Protein AF-A0A418DY63-F1 (afdb_monomer)

InterPro domains:
  IPR051437 Tubulin tyrosine ligase-like monoglycylase [PTHR45870] (87-391)

Solvent-accessible surface area (backbone atoms only — not comparable to full-atom values): 28606 Å² total; per-residue (Å²): 140,83,92,84,91,83,72,69,70,67,53,55,60,52,53,52,54,51,54,52,51,52,51,54,53,50,53,52,53,52,51,51,53,53,54,51,51,52,50,53,52,52,51,50,51,50,53,50,52,51,52,51,50,52,52,50,54,58,48,56,54,57,65,73,74,66,86,83,86,83,91,80,90,86,88,84,84,83,88,83,87,86,82,89,84,82,84,79,84,77,51,72,67,58,54,52,51,51,51,52,51,50,51,53,50,50,53,53,51,50,53,52,51,49,51,52,48,54,50,53,50,51,56,48,53,53,51,49,52,51,50,51,51,52,50,52,51,52,50,51,51,49,54,66,70,54,67,92,69,92,73,70,72,71,60,56,57,54,52,51,54,51,51,54,54,52,58,62,64,67,66,70,80,84,76,84,84,88,81,77,91,78,90,80,74,94,79,80,76,54,72,70,57,55,50,54,51,53,51,52,51,51,51,52,54,50,53,49,51,53,50,52,52,53,52,50,53,52,51,55,52,52,54,52,50,49,54,52,49,52,52,54,49,51,54,50,52,55,50,49,53,53,51,52,50,55,49,50,50,52,51,50,53,53,54,56,57,65,72,70,75,82,81,88,88,88,89,80,95,73,86,81,82,77,61,60,68,63,52,50,53,50,55,60,56,46,63,65,61,55,72,76,71,64,75,78,59,93,42,64,69,56,42,29,59,74,70,75,41,58,88,87,51,48,31,31,27,58,45,75,91,53,67,70,61,49,52,54,41,44,75,70,60,34,45,77,42,87,57,67,82,56,87,73,46,40,34,41,46,56,74,48,66,72,80,46,73,84,56,85,76,54,95,82,42,44,63,81,61,67,96,66,49,56,45,67,76,30,75,69,32,28,48,56,62,46,37,79,63,51,55,71,60,67,72,57,53,51,53,48,53,50,33,53,52,52,51,51,57,49,51,52,44,35,71,75,60,81,40,85,73,96,62,64,64,71,57,51,52,51,36,50,51,51,51,52,55,43,42,74,74,55,37,67,76,51,75,72,31,94,80,65,69,72,69,76,70,81,84,82,88,77,94,63,95,87,119

Structure (mmCIF, N/CA/C/O backbone):
data_AF-A0A418DY63-F1
#
_entry.id   AF-A0A418DY63-F1
#
loop_
_atom_site.group_PDB
_atom_site.id
_atom_site.type_symbol
_atom_site.label_atom_id
_atom_site.label_alt_id
_atom_site.label_comp_id
_atom_site.label_asym_id
_atom_site.label_entity_id
_atom_site.label_seq_id
_atom_site.pdbx_PDB_ins_code
_atom_site.Cartn_x
_atom_site.Cartn_y
_atom_site.Cartn_z
_atom_site.occupancy
_atom_site.B_iso_or_equiv
_atom_site.auth_seq_id
_atom_site.auth_comp_id
_atom_site.auth_asym_id
_atom_site.auth_atom_id
_atom_site.pdbx_PDB_model_num
ATOM 1 N N . MET A 1 1 ? -42.430 48.979 -1.574 1.00 35.12 1 MET A N 1
ATOM 2 C CA . MET A 1 1 ? -41.800 48.219 -0.473 1.00 35.12 1 MET A CA 1
ATOM 3 C C . MET A 1 1 ? -40.962 47.110 -1.091 1.00 35.12 1 MET A C 1
ATOM 5 O O . MET A 1 1 ? -41.539 46.205 -1.671 1.00 35.12 1 MET A O 1
ATOM 9 N N . TYR A 1 2 ? -39.635 47.214 -1.030 1.00 33.72 2 TYR A N 1
ATOM 10 C CA . TYR A 1 2 ? -38.698 46.155 -1.426 1.00 33.72 2 TYR A CA 1
ATOM 11 C C . TYR A 1 2 ? -37.831 45.822 -0.204 1.00 33.72 2 TYR A C 1
ATOM 13 O O . TYR A 1 2 ? -37.248 46.753 0.355 1.00 33.72 2 TYR A O 1
ATOM 21 N N . PRO A 1 3 ? -37.739 44.556 0.239 1.00 42.88 3 PRO A N 1
ATOM 22 C CA . PRO A 1 3 ? -36.808 44.156 1.280 1.00 42.88 3 PRO A CA 1
ATOM 23 C C . PRO A 1 3 ? -35.576 43.500 0.645 1.00 42.88 3 PRO A C 1
ATOM 25 O O . PRO A 1 3 ? -35.674 42.444 0.024 1.00 42.88 3 PRO A O 1
ATOM 28 N N . GLY A 1 4 ? -34.403 44.100 0.822 1.00 45.62 4 GLY A N 1
ATOM 29 C CA . GLY A 1 4 ? -33.144 43.455 0.461 1.00 45.62 4 GLY A CA 1
ATOM 30 C C . GLY A 1 4 ? -31.939 44.332 0.761 1.00 45.62 4 GLY A C 1
ATOM 31 O O . GLY A 1 4 ? -31.643 45.197 -0.048 1.00 45.62 4 GLY A O 1
ATOM 32 N N . SER A 1 5 ? -31.268 44.097 1.900 1.00 47.56 5 SER A N 1
ATOM 33 C CA . SER A 1 5 ? -29.839 44.424 2.125 1.00 47.56 5 SER A CA 1
ATOM 34 C C . SER A 1 5 ? -29.358 44.102 3.561 1.00 47.56 5 SER A C 1
ATOM 36 O O . SER A 1 5 ? -28.900 44.997 4.268 1.00 47.56 5 SER A O 1
ATOM 38 N N . TYR A 1 6 ? -29.457 42.857 4.051 1.00 45.56 6 TYR A N 1
ATOM 39 C CA . TYR A 1 6 ? -28.944 42.541 5.408 1.00 45.56 6 TYR A CA 1
ATOM 40 C C . TYR A 1 6 ? -28.026 41.315 5.530 1.00 45.56 6 TYR A C 1
ATOM 42 O O . TYR A 1 6 ? -27.627 40.966 6.637 1.00 45.56 6 TYR A O 1
ATOM 50 N N . THR A 1 7 ? -27.634 40.669 4.428 1.00 52.06 7 THR A N 1
ATOM 51 C CA . THR A 1 7 ? -26.848 39.417 4.482 1.00 52.06 7 THR A CA 1
ATOM 52 C C . THR A 1 7 ? -25.382 39.544 4.066 1.00 52.06 7 THR A C 1
ATOM 54 O O . THR A 1 7 ? -24.634 38.588 4.247 1.00 52.06 7 THR A O 1
ATOM 57 N N . GLU A 1 8 ? -24.940 40.691 3.549 1.00 48.72 8 GLU A N 1
ATOM 58 C CA . GLU A 1 8 ? -23.601 40.819 2.947 1.00 48.72 8 GLU A CA 1
ATOM 59 C C . GLU A 1 8 ? -22.500 41.131 3.983 1.00 48.72 8 GLU A C 1
ATOM 61 O O . GLU A 1 8 ? -21.403 40.585 3.925 1.00 48.72 8 GLU A O 1
ATOM 66 N N . THR A 1 9 ? -22.815 41.880 5.043 1.00 51.12 9 THR A N 1
ATOM 67 C CA . THR A 1 9 ? -21.822 42.330 6.040 1.00 51.12 9 THR A CA 1
ATOM 68 C C . THR A 1 9 ? -21.332 41.238 7.000 1.00 51.12 9 THR A C 1
ATOM 70 O O . THR A 1 9 ? -20.233 41.329 7.543 1.00 51.12 9 THR A O 1
ATOM 73 N N . VAL A 1 10 ? -22.112 40.176 7.230 1.00 52.28 10 VAL A N 1
ATOM 74 C CA . VAL A 1 10 ? -21.766 39.118 8.206 1.00 52.28 10 VAL A CA 1
ATOM 75 C C . VAL A 1 10 ? -20.786 38.087 7.626 1.00 52.28 10 VAL A C 1
ATOM 77 O O . VAL A 1 10 ? -20.065 37.429 8.383 1.00 52.28 10 VAL A O 1
ATOM 80 N N . VAL A 1 11 ? -20.748 37.935 6.300 1.00 52.09 11 VAL A N 1
ATOM 81 C CA . VAL A 1 11 ? -19.862 36.980 5.615 1.00 52.09 11 VAL A CA 1
ATOM 82 C C . VAL A 1 11 ? -18.444 37.543 5.509 1.00 52.09 11 VAL A C 1
ATOM 84 O O . VAL A 1 11 ? -17.499 36.841 5.872 1.00 52.09 11 VAL A O 1
ATOM 87 N N . ASP A 1 12 ? -18.298 38.823 5.159 1.00 51.59 12 ASP A N 1
ATOM 88 C CA . ASP A 1 12 ? -16.989 39.485 5.059 1.00 51.59 12 ASP A CA 1
ATOM 89 C C . ASP A 1 12 ? -16.258 39.562 6.406 1.00 51.59 12 ASP A C 1
ATOM 91 O O . ASP A 1 12 ? -15.081 39.215 6.503 1.00 51.59 12 ASP A O 1
ATOM 95 N N . VAL A 1 13 ? -16.970 39.870 7.497 1.00 55.59 13 VAL A N 1
ATOM 96 C CA . VAL A 1 13 ? -16.381 39.915 8.852 1.00 55.59 13 VAL A CA 1
ATOM 97 C C . VAL A 1 13 ? -15.911 38.531 9.332 1.00 55.59 13 VAL A C 1
ATOM 99 O O . VAL A 1 13 ? -14.999 38.425 10.156 1.00 55.59 13 VAL A O 1
ATOM 102 N N . LYS A 1 14 ? -16.524 37.441 8.852 1.00 56.53 14 LYS A N 1
ATOM 103 C CA . LYS A 1 14 ? -16.098 36.068 9.183 1.00 56.53 14 LYS A CA 1
ATOM 104 C C . LYS A 1 14 ? -14.907 35.614 8.341 1.00 56.53 14 LYS A C 1
ATOM 106 O O . LYS A 1 14 ? -14.071 34.870 8.858 1.00 56.53 14 LYS A O 1
ATOM 111 N N . LEU A 1 15 ? -14.820 36.054 7.086 1.00 54.62 15 LEU A N 1
ATOM 112 C CA . LEU A 1 15 ? -13.684 35.762 6.212 1.00 54.62 15 LEU A CA 1
ATOM 113 C C . LEU A 1 15 ? -12.405 36.445 6.720 1.00 54.62 15 LEU A C 1
ATOM 115 O O . LEU A 1 15 ? -11.361 35.798 6.802 1.00 54.62 15 LEU A O 1
ATOM 119 N N . ASP A 1 16 ? -12.518 37.699 7.156 1.00 66.75 16 ASP A N 1
ATOM 120 C CA . ASP A 1 16 ? -11.410 38.514 7.671 1.00 66.75 16 ASP A CA 1
ATOM 121 C C . ASP A 1 16 ? -10.814 37.940 8.975 1.00 66.75 16 ASP A C 1
ATOM 123 O O . ASP A 1 16 ? -9.605 37.745 9.114 1.00 66.75 16 ASP A O 1
ATOM 127 N N . LYS A 1 17 ? -11.673 37.491 9.901 1.00 72.00 17 LYS A N 1
ATOM 128 C CA . LYS A 1 17 ? -11.241 36.810 11.139 1.00 72.00 17 LYS A CA 1
ATOM 129 C C . LYS A 1 17 ? -10.490 35.503 10.881 1.00 72.00 17 LYS A C 1
ATOM 131 O O . LYS A 1 17 ? -9.582 35.158 11.637 1.00 72.00 17 LYS A O 1
ATOM 136 N N . ASN A 1 18 ? -10.864 34.764 9.837 1.00 73.75 18 ASN A N 1
ATOM 137 C CA . ASN A 1 18 ? -10.196 33.513 9.484 1.00 73.75 18 ASN A CA 1
ATOM 138 C C . ASN A 1 18 ? -8.805 33.774 8.880 1.00 73.75 18 ASN A C 1
ATOM 140 O O . ASN A 1 18 ? -7.845 33.083 9.215 1.00 73.75 18 ASN A O 1
ATOM 144 N N . GLN A 1 19 ? -8.668 34.815 8.054 1.00 75.25 19 GLN A N 1
ATOM 145 C CA . GLN A 1 19 ? -7.372 35.231 7.509 1.00 75.25 19 GLN A CA 1
ATOM 146 C C . GLN A 1 19 ? -6.419 35.706 8.613 1.00 75.25 19 GLN A C 1
ATOM 148 O O . GLN A 1 19 ? -5.256 35.297 8.640 1.00 75.25 19 GLN A O 1
ATOM 153 N N . GLN A 1 20 ? -6.928 36.477 9.577 1.00 79.38 20 GLN A N 1
ATOM 154 C CA . GLN A 1 20 ? -6.145 36.921 10.728 1.00 79.38 20 GLN A CA 1
ATOM 155 C C . GLN A 1 20 ? -5.670 35.740 11.593 1.00 79.38 20 GLN A C 1
ATOM 157 O O . GLN A 1 20 ? -4.507 35.683 11.987 1.00 79.38 20 GLN A O 1
ATOM 162 N N . PHE A 1 21 ? -6.531 34.742 11.817 1.00 83.69 21 PHE A N 1
ATOM 163 C CA . PHE A 1 21 ? -6.174 33.535 12.567 1.00 83.69 21 PHE A CA 1
ATOM 164 C C . PHE A 1 21 ? -5.087 32.696 11.874 1.00 83.69 21 PHE A C 1
ATOM 166 O O . PHE A 1 21 ? -4.193 32.160 12.532 1.00 83.69 21 PHE A O 1
ATOM 173 N N . ILE A 1 22 ? -5.135 32.590 10.542 1.00 83.69 22 ILE A N 1
ATOM 174 C CA . ILE A 1 22 ? -4.105 31.893 9.759 1.00 83.69 22 ILE A CA 1
ATOM 175 C C . ILE A 1 22 ? -2.759 32.616 9.888 1.00 83.69 22 ILE A C 1
ATOM 177 O O . ILE A 1 22 ? -1.745 31.969 10.157 1.00 83.69 22 ILE A O 1
ATOM 181 N N . LYS A 1 23 ? -2.758 33.948 9.785 1.00 86.50 23 LYS A N 1
ATOM 182 C CA . LYS A 1 23 ? -1.551 34.771 9.926 1.00 86.50 23 LYS A CA 1
ATOM 183 C C . LYS A 1 23 ? -0.924 34.647 11.320 1.00 86.50 23 LYS A C 1
ATOM 185 O O . LYS A 1 23 ? 0.279 34.414 11.434 1.00 86.50 23 LYS A O 1
ATOM 190 N N . ASP A 1 24 ? -1.740 34.673 12.372 1.00 86.50 24 ASP A N 1
ATOM 191 C CA . ASP A 1 24 ? -1.277 34.484 13.753 1.00 86.50 24 ASP A CA 1
ATOM 192 C C . ASP A 1 24 ? -0.664 33.089 13.978 1.00 86.50 24 ASP A C 1
ATOM 194 O O . ASP A 1 24 ? 0.328 32.933 14.699 1.00 86.50 24 ASP A O 1
ATOM 198 N N . LEU A 1 25 ? -1.217 32.047 13.343 1.00 84.38 25 LEU A N 1
ATOM 199 C CA . LEU A 1 25 ? -0.658 30.694 13.403 1.00 84.38 25 LEU A CA 1
ATOM 200 C C . LEU A 1 25 ? 0.689 30.579 12.683 1.00 84.38 25 LEU A C 1
ATOM 202 O O . LEU A 1 25 ? 1.576 29.856 13.153 1.00 84.38 25 LEU A O 1
ATOM 206 N N . GLU A 1 26 ? 0.853 31.261 11.554 1.00 85.81 26 GLU A N 1
ATOM 207 C CA . GLU A 1 26 ? 2.110 31.297 10.806 1.00 85.81 26 GLU A CA 1
ATOM 208 C C . GLU A 1 26 ? 3.198 32.054 11.570 1.00 85.81 26 GLU A C 1
ATOM 210 O O . GLU A 1 26 ? 4.314 31.543 11.717 1.00 85.81 26 GLU A O 1
ATOM 215 N N . ASP A 1 27 ? 2.856 33.199 12.160 1.00 86.06 27 ASP A N 1
ATOM 216 C CA . ASP A 1 27 ? 3.762 33.984 12.998 1.00 86.06 27 ASP A CA 1
ATOM 217 C C . ASP A 1 27 ? 4.183 33.210 14.255 1.00 86.06 27 ASP A C 1
ATOM 219 O O . ASP A 1 27 ? 5.367 33.175 14.612 1.00 86.06 27 ASP A O 1
ATOM 223 N N . LYS A 1 28 ? 3.251 32.483 14.883 1.00 89.56 28 LYS A N 1
ATOM 224 C CA . LYS A 1 28 ? 3.551 31.607 16.025 1.00 89.56 28 LYS A CA 1
ATOM 225 C C . LYS A 1 28 ? 4.485 30.455 15.645 1.00 89.56 28 LYS A C 1
ATOM 227 O O . LYS A 1 28 ? 5.378 30.111 16.420 1.00 89.56 28 LYS A O 1
ATOM 232 N N . LYS A 1 29 ? 4.321 29.870 14.452 1.00 86.19 29 LYS A N 1
ATOM 233 C CA . LYS A 1 29 ? 5.228 28.830 13.932 1.00 86.19 29 LYS A CA 1
ATOM 234 C C . LYS A 1 29 ? 6.610 29.386 13.595 1.00 86.19 29 LYS A C 1
ATOM 236 O O . LYS A 1 29 ? 7.598 28.701 13.855 1.00 86.19 29 LYS A O 1
ATOM 241 N N . ARG A 1 30 ? 6.693 30.597 13.036 1.00 90.06 30 ARG A N 1
ATOM 242 C CA . ARG A 1 30 ? 7.970 31.265 12.747 1.00 90.06 30 ARG A CA 1
ATOM 243 C C . ARG A 1 30 ? 8.747 31.526 14.037 1.00 90.06 30 ARG A C 1
ATOM 245 O O . ARG A 1 30 ? 9.883 31.077 14.150 1.00 90.06 30 ARG A O 1
ATOM 252 N N . LYS A 1 31 ? 8.094 32.115 15.042 1.00 90.94 31 LYS A N 1
ATOM 253 C CA . LYS A 1 31 ? 8.706 32.398 16.347 1.00 90.94 31 LYS A CA 1
ATOM 254 C C . LYS A 1 31 ? 9.196 31.134 17.063 1.00 90.94 31 LYS A C 1
ATOM 256 O O . LYS A 1 31 ? 10.300 31.117 17.592 1.00 90.94 31 LYS A O 1
ATOM 261 N N . ALA A 1 32 ? 8.427 30.043 17.010 1.00 86.75 32 ALA A N 1
ATOM 262 C CA . ALA A 1 32 ? 8.853 28.763 17.581 1.00 86.75 32 ALA A CA 1
ATOM 263 C C . ALA A 1 32 ? 10.129 28.209 16.913 1.00 86.75 32 ALA A C 1
ATOM 265 O O . ALA A 1 32 ? 11.016 27.711 17.601 1.00 86.75 32 ALA A O 1
ATOM 266 N N . ARG A 1 33 ? 10.254 28.334 15.583 1.00 85.00 33 ARG A N 1
ATOM 267 C CA . ARG A 1 33 ? 11.464 27.914 14.852 1.00 85.00 33 ARG A CA 1
ATOM 268 C C . ARG A 1 33 ? 12.680 28.767 15.211 1.00 85.00 33 ARG A C 1
ATOM 270 O O . ARG A 1 33 ? 13.765 28.219 15.377 1.00 85.00 33 ARG A O 1
ATOM 277 N N . GLU A 1 34 ? 12.497 30.078 15.345 1.00 87.62 34 GLU A N 1
ATOM 278 C CA . GLU A 1 34 ? 13.557 31.006 15.761 1.00 87.62 34 GLU A CA 1
ATOM 279 C C . GLU A 1 34 ? 14.047 30.700 17.186 1.00 87.62 34 GLU A C 1
ATOM 281 O O . GLU A 1 34 ? 15.255 30.631 17.424 1.00 87.62 34 GLU A O 1
ATOM 286 N N . ASP A 1 35 ? 13.131 30.418 18.119 1.00 86.38 35 ASP A N 1
ATOM 287 C CA . ASP A 1 35 ? 13.467 30.038 19.496 1.00 86.38 35 ASP A CA 1
ATOM 288 C C . ASP A 1 35 ? 14.231 28.704 19.563 1.00 86.38 35 ASP A C 1
ATOM 290 O O . ASP A 1 35 ? 15.186 28.562 20.337 1.00 86.38 35 ASP A O 1
ATOM 294 N N . ASP A 1 36 ? 13.848 27.723 18.744 1.00 82.75 36 ASP A N 1
ATOM 295 C CA . ASP A 1 36 ? 14.532 26.430 18.672 1.00 82.75 36 ASP A CA 1
ATOM 296 C C . ASP A 1 36 ? 15.929 26.559 18.049 1.00 82.75 36 ASP A C 1
ATOM 298 O O . ASP A 1 36 ? 16.894 25.975 18.556 1.00 82.75 36 ASP A O 1
ATOM 302 N N . GLN A 1 37 ? 16.080 27.399 17.022 1.00 87.00 37 GLN A N 1
ATOM 303 C CA . GLN A 1 37 ? 17.379 27.706 16.426 1.00 87.00 37 GLN A CA 1
ATOM 304 C C . GLN A 1 37 ? 18.296 28.434 17.423 1.00 87.00 37 GLN A C 1
ATOM 306 O O . GLN A 1 37 ? 19.460 28.060 17.587 1.00 87.00 37 GLN A O 1
ATOM 311 N N . ALA A 1 38 ? 17.761 29.391 18.187 1.00 89.44 38 ALA A N 1
ATOM 312 C CA . ALA A 1 38 ? 18.505 30.082 19.236 1.00 89.44 38 ALA A CA 1
ATOM 313 C C . ALA A 1 38 ? 18.951 29.134 20.368 1.00 89.44 38 ALA A C 1
ATOM 315 O O . ALA A 1 38 ? 20.061 29.269 20.901 1.00 89.44 38 ALA A O 1
ATOM 316 N N . LYS A 1 39 ? 18.123 28.148 20.744 1.00 87.69 39 LYS A N 1
ATOM 317 C CA . LYS A 1 39 ? 18.504 27.102 21.712 1.00 87.69 39 LYS A CA 1
ATOM 318 C C . LYS A 1 39 ? 19.606 26.196 21.161 1.00 87.69 39 LYS A C 1
ATOM 320 O O . LYS A 1 39 ? 20.562 25.912 21.890 1.00 87.69 39 LYS A O 1
ATOM 325 N N . ALA A 1 40 ? 19.515 25.788 19.895 1.00 83.62 40 ALA A N 1
ATOM 326 C CA . ALA A 1 40 ? 20.533 24.970 19.238 1.00 83.62 40 ALA A CA 1
ATOM 327 C C . ALA A 1 40 ? 21.892 25.691 19.181 1.00 83.62 40 ALA A C 1
ATOM 329 O O . ALA A 1 40 ? 22.924 25.110 19.531 1.00 83.62 40 ALA A O 1
ATOM 330 N N . ASP A 1 41 ? 21.899 26.985 18.857 1.00 86.56 41 ASP A N 1
ATOM 331 C CA . ASP A 1 41 ? 23.118 27.796 18.832 1.00 86.56 41 ASP A CA 1
ATOM 332 C C . ASP A 1 41 ? 23.731 27.991 20.223 1.00 86.56 41 ASP A C 1
ATOM 334 O O . ASP A 1 41 ? 24.955 27.892 20.389 1.00 86.56 41 ASP A O 1
ATOM 338 N N . LYS A 1 42 ? 22.905 28.195 21.260 1.00 88.31 42 LYS A N 1
ATOM 339 C CA . LYS A 1 42 ? 23.372 28.229 22.658 1.00 88.31 42 LYS A CA 1
ATOM 340 C C . LYS A 1 42 ? 24.028 26.905 23.058 1.00 88.31 42 LYS A C 1
ATOM 342 O O . LYS A 1 42 ? 25.128 26.919 23.617 1.00 88.31 42 LYS A O 1
ATOM 347 N N . GLN A 1 43 ? 23.414 25.766 22.727 1.00 82.56 43 GLN A N 1
ATOM 348 C CA . GLN A 1 43 ? 23.996 24.447 23.000 1.00 82.56 43 GLN A CA 1
ATOM 349 C C . GLN A 1 43 ? 25.304 24.219 22.232 1.00 82.56 43 GLN A C 1
ATOM 351 O O . GLN A 1 43 ? 26.272 23.707 22.800 1.00 82.56 43 GLN A O 1
ATOM 356 N N . ARG A 1 44 ? 25.383 24.649 20.968 1.00 86.31 44 ARG A N 1
ATOM 357 C CA . ARG A 1 44 ? 26.610 24.566 20.165 1.00 86.31 44 ARG A CA 1
ATOM 358 C C . ARG A 1 44 ? 27.742 25.389 20.782 1.00 86.31 44 ARG A C 1
ATOM 360 O O . ARG A 1 44 ? 28.859 24.885 20.908 1.00 86.31 44 ARG A O 1
ATOM 367 N N . ARG A 1 45 ? 27.461 26.618 21.233 1.00 88.62 45 ARG A N 1
ATOM 368 C CA . ARG A 1 45 ? 28.438 27.468 21.941 1.00 88.62 45 ARG A CA 1
ATOM 369 C C . ARG A 1 45 ? 28.911 26.830 23.247 1.00 88.62 45 ARG A C 1
ATOM 371 O O . ARG A 1 45 ? 30.108 26.849 23.519 1.00 88.62 45 ARG A O 1
ATOM 378 N N . LEU A 1 46 ? 28.009 26.231 24.026 1.00 85.44 46 LEU A N 1
ATOM 379 C CA . LEU A 1 46 ? 28.366 25.511 25.255 1.00 85.44 46 LEU A CA 1
ATOM 380 C C . LEU A 1 46 ? 29.277 24.311 24.970 1.00 85.44 46 LEU A C 1
ATOM 382 O O . LEU A 1 46 ? 30.311 24.169 25.619 1.00 85.44 46 LEU A O 1
ATOM 386 N N . ARG A 1 47 ? 28.962 23.499 23.951 1.00 82.50 47 ARG A N 1
ATOM 387 C CA . ARG A 1 47 ? 29.813 22.372 23.529 1.00 82.50 47 ARG A CA 1
ATOM 388 C C . ARG A 1 47 ? 31.202 22.832 23.087 1.00 82.50 47 ARG A C 1
ATOM 390 O O . ARG A 1 47 ? 32.194 22.200 23.441 1.00 82.50 47 ARG A O 1
ATOM 397 N N . LEU A 1 48 ? 31.290 23.944 22.355 1.00 88.62 48 LEU A N 1
ATOM 398 C CA . LEU A 1 48 ? 32.573 24.524 21.947 1.00 88.62 48 LEU A CA 1
ATOM 399 C C . LEU A 1 48 ? 33.380 25.042 23.145 1.00 88.62 48 LEU A C 1
ATOM 401 O O . LEU A 1 48 ? 34.579 24.776 23.218 1.00 88.62 48 LEU A O 1
ATOM 405 N N . LYS A 1 49 ? 32.737 25.716 24.109 1.00 90.12 49 LYS A N 1
ATOM 406 C CA . LYS A 1 49 ? 33.386 26.148 25.359 1.00 90.12 49 LYS A CA 1
ATOM 407 C C . LYS A 1 49 ? 33.903 24.959 26.168 1.00 90.12 49 LYS A C 1
ATOM 409 O O . LYS A 1 49 ? 35.049 24.985 26.607 1.00 90.12 49 LYS A O 1
ATOM 414 N N . LEU A 1 50 ? 33.102 23.901 26.303 1.00 84.94 50 LEU A N 1
ATOM 415 C CA . LEU A 1 50 ? 33.502 22.678 26.999 1.00 84.94 50 LEU A CA 1
ATOM 416 C C . LEU A 1 50 ? 34.695 22.012 26.304 1.00 84.94 50 LEU A C 1
ATOM 418 O O . LEU A 1 50 ? 35.679 21.680 26.957 1.00 84.94 50 LEU A O 1
ATOM 422 N N . ARG A 1 51 ? 34.658 21.890 24.972 1.00 83.75 51 ARG A N 1
ATOM 423 C CA . ARG A 1 51 ? 35.776 21.345 24.190 1.00 83.75 51 ARG A CA 1
ATOM 424 C C . ARG A 1 51 ? 37.048 22.177 24.361 1.00 83.75 51 ARG A C 1
ATOM 426 O O . ARG A 1 51 ? 38.115 21.602 24.550 1.00 83.75 51 ARG A O 1
ATOM 433 N N . LYS A 1 52 ? 36.942 23.509 24.330 1.00 88.31 52 LYS A N 1
ATOM 434 C CA . LYS A 1 52 ? 38.080 24.413 24.554 1.00 88.31 52 LYS A CA 1
ATOM 435 C C . LYS A 1 52 ? 38.651 24.250 25.967 1.00 88.31 52 LYS A C 1
ATOM 437 O O . LYS A 1 52 ? 39.861 24.145 26.108 1.00 88.31 52 LYS A O 1
ATOM 442 N N . SER A 1 53 ? 37.794 24.146 26.983 1.00 85.69 53 SER A N 1
ATOM 443 C CA . SER A 1 53 ? 38.204 23.907 28.373 1.00 85.69 53 SER A CA 1
ATOM 444 C C . SER A 1 53 ? 38.910 22.557 28.553 1.00 85.69 53 SER A C 1
ATOM 446 O O . SER A 1 53 ? 39.954 22.500 29.197 1.00 85.69 53 SER A O 1
ATOM 448 N N . ILE A 1 54 ? 38.404 21.485 27.929 1.00 81.88 54 ILE A N 1
ATOM 449 C CA . ILE A 1 54 ? 39.045 20.159 27.952 1.00 81.88 54 ILE A CA 1
ATOM 450 C C . ILE A 1 54 ? 40.428 20.214 27.296 1.00 81.88 54 ILE A C 1
ATOM 452 O O . ILE A 1 54 ? 41.388 19.687 27.852 1.00 81.88 54 ILE A O 1
ATOM 456 N N . LEU A 1 55 ? 40.546 20.874 26.139 1.00 81.50 55 LEU A N 1
ATOM 457 C CA . LEU A 1 55 ? 41.825 21.022 25.442 1.00 81.50 55 LEU A CA 1
ATOM 458 C C . LEU A 1 55 ? 42.823 21.860 26.245 1.00 81.50 55 LEU A C 1
ATOM 460 O O . LEU A 1 55 ? 43.989 21.489 26.317 1.00 81.50 55 LEU A O 1
ATOM 464 N N . GLN A 1 56 ? 42.368 22.938 26.884 1.00 82.31 56 GLN A N 1
ATOM 465 C CA . GLN A 1 56 ? 43.208 23.771 27.741 1.00 82.31 56 GLN A CA 1
ATOM 466 C C . GLN A 1 56 ? 43.686 22.993 28.972 1.00 82.31 56 GLN A C 1
ATOM 468 O O . GLN A 1 56 ? 44.875 22.996 29.261 1.00 82.31 56 GLN A O 1
ATOM 473 N N . ARG A 1 57 ? 42.803 22.231 29.631 1.00 78.75 57 ARG A N 1
ATOM 474 C CA . ARG A 1 57 ? 43.182 21.349 30.745 1.00 78.75 57 ARG A CA 1
ATOM 475 C C . ARG A 1 57 ? 44.178 20.270 30.299 1.00 78.75 57 ARG A C 1
ATOM 477 O O . ARG A 1 57 ? 45.140 20.008 31.006 1.00 78.75 57 ARG A O 1
ATOM 484 N N . ALA A 1 58 ? 43.994 19.684 29.115 1.00 74.38 58 ALA A N 1
ATOM 485 C CA . ALA A 1 58 ? 44.922 18.702 28.548 1.00 74.38 58 ALA A CA 1
ATOM 486 C C . ALA A 1 58 ? 46.266 19.307 28.091 1.00 74.38 58 ALA A C 1
ATOM 488 O O . ALA A 1 58 ? 47.251 18.579 27.973 1.00 74.38 58 ALA A O 1
ATOM 489 N N . ALA A 1 59 ? 46.313 20.606 27.790 1.00 74.38 59 ALA A N 1
ATOM 490 C CA . ALA A 1 59 ? 47.552 21.328 27.514 1.00 74.38 59 ALA A CA 1
ATOM 491 C C . ALA A 1 59 ? 48.291 21.661 28.818 1.00 74.38 59 ALA A C 1
ATOM 493 O O . ALA A 1 59 ? 49.478 21.380 28.915 1.00 74.38 59 ALA A O 1
ATOM 494 N N . SER A 1 60 ? 47.580 22.136 29.847 1.00 71.00 60 SER A N 1
ATOM 495 C CA . SER A 1 60 ? 48.159 22.417 31.167 1.00 71.00 60 SER A CA 1
ATOM 496 C C . SER A 1 60 ? 48.725 21.172 31.856 1.00 71.00 60 SER A C 1
ATOM 498 O O . SER A 1 60 ? 49.754 21.262 32.509 1.00 71.00 60 SER A O 1
ATOM 500 N N . ILE A 1 61 ? 48.101 20.000 31.677 1.00 69.44 61 ILE A N 1
ATOM 501 C CA . ILE A 1 61 ? 48.641 18.725 32.186 1.00 69.44 61 ILE A CA 1
ATOM 502 C C . ILE A 1 61 ? 49.937 18.342 31.453 1.00 69.44 61 ILE A C 1
ATOM 504 O O . ILE A 1 61 ? 50.858 17.813 32.063 1.00 69.44 61 ILE A O 1
ATOM 508 N N . ARG A 1 62 ? 50.043 18.645 30.152 1.00 63.00 62 ARG A N 1
ATOM 509 C CA . ARG A 1 62 ? 51.255 18.361 29.368 1.00 63.00 62 ARG A CA 1
ATOM 510 C C . ARG A 1 62 ? 52.426 19.273 29.723 1.00 63.00 62 ARG A C 1
ATOM 512 O O . ARG A 1 62 ? 53.562 18.839 29.609 1.00 63.00 62 ARG A O 1
ATOM 519 N N . THR A 1 63 ? 52.164 20.497 30.175 1.00 57.62 63 THR A N 1
ATOM 520 C CA . THR A 1 63 ? 53.214 21.421 30.629 1.00 57.62 63 THR A CA 1
ATOM 521 C C . THR A 1 63 ? 53.705 21.131 32.049 1.00 57.62 63 THR A C 1
ATOM 523 O O . THR A 1 63 ? 54.779 21.590 32.407 1.00 57.62 63 THR A O 1
ATOM 526 N N . THR A 1 64 ? 52.962 20.368 32.860 1.00 53.28 64 THR A N 1
ATOM 527 C CA . THR A 1 64 ? 53.375 19.996 34.229 1.00 53.28 64 THR A CA 1
ATOM 528 C C . THR A 1 64 ? 54.134 18.666 34.318 1.00 53.28 64 THR A C 1
ATOM 530 O O . THR A 1 64 ? 54.690 18.377 35.369 1.00 53.28 64 THR A O 1
ATOM 533 N N . ASP A 1 65 ? 54.164 17.869 33.242 1.00 46.91 65 ASP A N 1
ATOM 534 C CA . ASP A 1 65 ? 54.757 16.514 33.214 1.00 46.91 65 ASP A CA 1
ATOM 535 C C . ASP A 1 65 ? 56.121 16.442 32.493 1.00 46.91 65 ASP A C 1
ATOM 537 O O . ASP A 1 65 ? 56.670 15.360 32.297 1.00 46.91 65 ASP A O 1
ATOM 541 N N . VAL A 1 66 ? 56.689 17.584 32.085 1.00 42.72 66 VAL A N 1
ATOM 542 C CA . VAL A 1 66 ? 58.006 17.653 31.427 1.00 42.72 66 VAL A CA 1
ATOM 543 C C . VAL A 1 66 ? 58.850 18.747 32.078 1.00 42.72 66 VAL A C 1
ATOM 545 O O . VAL A 1 66 ? 58.944 19.868 31.588 1.00 42.72 66 VAL A O 1
ATOM 548 N N . GLY A 1 67 ? 59.457 18.411 33.216 1.00 34.12 67 GLY A N 1
ATOM 549 C CA . GLY A 1 67 ? 60.620 19.110 33.755 1.00 34.12 67 GLY A CA 1
ATOM 550 C C . GLY A 1 67 ? 61.849 18.218 33.603 1.00 34.12 67 GLY A C 1
ATOM 551 O O . GLY A 1 67 ? 61.987 17.248 34.344 1.00 34.12 67 GLY A O 1
ATOM 552 N N . GLY A 1 68 ? 62.722 18.530 32.639 1.00 30.52 68 GLY A N 1
ATOM 553 C CA . GLY A 1 68 ? 64.016 17.864 32.473 1.00 30.52 68 GLY A CA 1
ATOM 554 C C . GLY A 1 68 ? 64.737 18.182 31.157 1.00 30.52 68 GLY A C 1
ATOM 555 O O . GLY A 1 68 ? 64.553 17.456 30.189 1.00 30.52 68 GLY A O 1
ATOM 556 N N . GLY A 1 69 ? 65.606 19.204 31.173 1.00 29.72 69 GLY A N 1
ATOM 557 C CA . GLY A 1 69 ? 66.893 19.194 30.453 1.00 29.72 69 GLY A CA 1
ATOM 558 C C . GLY A 1 69 ? 67.040 19.929 29.106 1.00 29.72 69 GLY A C 1
ATOM 559 O O . GLY A 1 69 ? 66.644 19.392 28.080 1.00 29.72 69 GLY A O 1
ATOM 560 N N . ALA A 1 70 ? 67.782 21.048 29.177 1.00 30.89 70 ALA A N 1
ATOM 561 C CA . ALA A 1 70 ? 68.795 21.600 28.247 1.00 30.89 70 ALA A CA 1
ATOM 562 C C . ALA A 1 70 ? 68.400 22.364 26.953 1.00 30.89 70 ALA A C 1
ATOM 564 O O . ALA A 1 70 ? 67.910 21.765 26.001 1.00 30.89 70 ALA A O 1
ATOM 565 N N . ASP A 1 71 ? 68.719 23.677 26.993 1.00 29.89 71 ASP A N 1
ATOM 566 C CA . ASP A 1 71 ? 69.439 24.564 26.036 1.00 29.89 71 ASP A CA 1
ATOM 567 C C . ASP A 1 71 ? 68.972 24.582 24.552 1.00 29.89 71 ASP A C 1
ATOM 569 O O . ASP A 1 71 ? 68.830 23.543 23.923 1.00 29.89 71 ASP A O 1
ATOM 573 N N . ASP A 1 72 ? 68.688 25.704 23.867 1.00 29.64 72 ASP A N 1
ATOM 574 C CA . ASP A 1 72 ? 69.440 26.962 23.748 1.00 29.64 72 ASP A CA 1
ATOM 575 C C . ASP A 1 72 ? 68.657 27.967 22.842 1.00 29.64 72 ASP A C 1
ATOM 577 O O . ASP A 1 72 ? 67.991 27.527 21.904 1.00 29.64 72 ASP A O 1
ATOM 581 N N . VAL A 1 73 ? 68.823 29.284 23.096 1.00 31.03 73 VAL A N 1
ATOM 582 C CA . VAL A 1 73 ? 68.842 30.451 22.149 1.00 31.03 73 VAL A CA 1
ATOM 583 C C . VAL A 1 73 ? 67.577 30.737 21.287 1.00 31.03 73 VAL A C 1
ATOM 585 O O . VAL A 1 73 ? 67.104 29.888 20.549 1.00 31.03 73 VAL A O 1
ATOM 588 N N . GLU A 1 74 ? 66.973 31.930 21.169 1.00 28.55 74 GLU A N 1
ATOM 589 C CA . GLU A 1 74 ? 67.159 33.297 21.680 1.00 28.55 74 GLU A CA 1
ATOM 590 C C . GLU A 1 74 ? 65.959 34.153 21.194 1.00 28.55 74 GLU A C 1
ATOM 592 O O . GLU A 1 74 ? 65.386 33.891 20.135 1.00 28.55 74 GLU A O 1
ATOM 597 N N . SER A 1 75 ? 65.657 35.222 21.946 1.00 28.88 75 SER A N 1
ATOM 598 C CA . SER A 1 75 ? 65.105 36.516 21.495 1.00 28.88 75 SER A CA 1
ATOM 599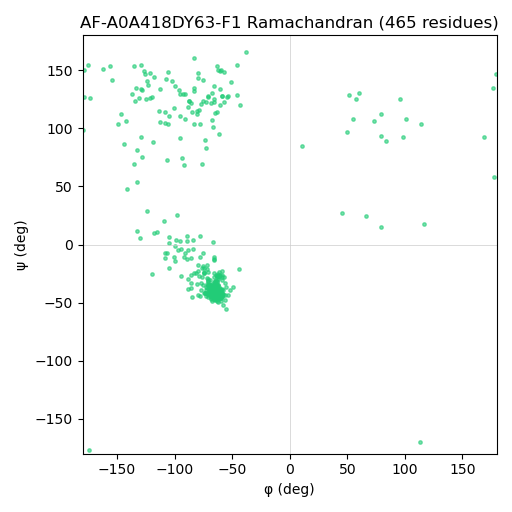 C C . SER A 1 75 ? 63.685 36.928 21.945 1.00 28.88 75 SER A C 1
ATOM 601 O O . SER A 1 75 ? 62.672 36.575 21.347 1.00 28.88 75 SER A O 1
ATOM 603 N N . SER A 1 76 ? 63.706 37.854 22.919 1.00 31.97 76 SER A N 1
ATOM 604 C CA . SER A 1 76 ? 62.882 39.077 23.040 1.00 31.97 76 SER A CA 1
ATOM 60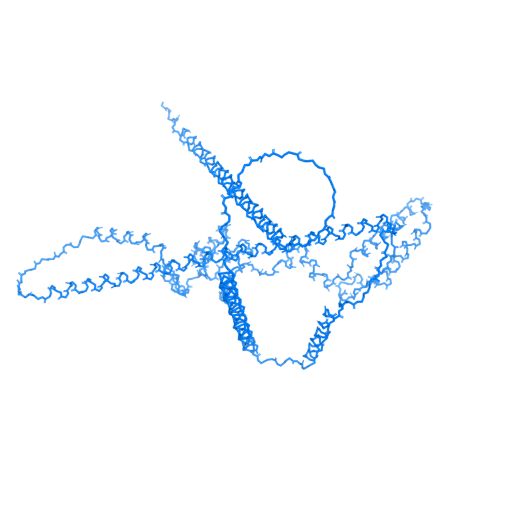5 C C . SER A 1 76 ? 61.618 39.098 23.924 1.00 31.97 76 SER A C 1
ATOM 607 O O . SER A 1 76 ? 60.496 38.843 23.498 1.00 31.97 76 SER A O 1
ATOM 609 N N . GLN A 1 77 ? 61.886 39.531 25.163 1.00 29.75 77 GLN A N 1
ATOM 610 C CA . GLN A 1 77 ? 61.095 40.258 26.182 1.00 29.75 77 GLN A CA 1
ATOM 611 C C . GLN A 1 77 ? 60.132 41.363 25.656 1.00 29.75 77 GLN A C 1
ATOM 613 O O . GLN A 1 77 ? 60.279 41.762 24.499 1.00 29.75 77 GLN A O 1
ATOM 618 N N . PRO A 1 78 ? 59.156 41.883 26.456 1.00 36.22 78 PRO A N 1
ATOM 619 C CA . PRO A 1 78 ? 59.334 42.535 27.781 1.00 36.22 78 PRO A CA 1
ATOM 620 C C . PRO A 1 78 ? 58.413 41.985 28.895 1.00 36.22 78 PRO A C 1
ATOM 622 O O . PRO A 1 78 ? 57.274 41.605 28.646 1.00 36.22 78 PRO A O 1
ATOM 625 N N . GLN A 1 79 ? 58.939 41.707 30.095 1.00 28.41 79 GLN A N 1
ATOM 626 C CA . GLN A 1 79 ? 59.021 42.612 31.263 1.00 28.41 79 GLN A CA 1
ATOM 627 C C . GLN A 1 79 ? 57.669 43.204 31.691 1.00 28.41 79 GLN A C 1
ATOM 629 O O . GLN A 1 79 ? 57.167 44.114 31.043 1.00 28.41 79 GLN A O 1
ATOM 634 N N . ASP A 1 80 ? 57.141 42.728 32.825 1.00 29.02 80 ASP A N 1
ATOM 635 C CA . ASP A 1 80 ? 57.033 43.613 33.988 1.00 29.02 80 ASP A CA 1
ATOM 636 C C . ASP A 1 80 ? 57.022 42.829 35.312 1.00 29.02 80 ASP A C 1
ATOM 638 O O . ASP A 1 80 ? 56.492 41.719 35.410 1.00 29.02 80 ASP A O 1
ATOM 642 N N . GLU A 1 81 ? 57.693 43.415 36.294 1.00 30.45 81 GLU A N 1
ATOM 643 C CA . GLU A 1 81 ? 58.036 42.898 37.616 1.00 30.45 81 GLU A CA 1
ATOM 644 C C . GLU A 1 81 ? 56.854 42.993 38.593 1.00 30.45 81 GLU A C 1
ATOM 646 O O . GLU A 1 81 ? 56.092 43.955 38.542 1.00 30.45 81 GLU A O 1
ATOM 651 N N . THR A 1 82 ? 56.729 42.058 39.546 1.00 32.34 82 THR A N 1
ATOM 652 C CA . THR A 1 82 ? 56.720 42.383 40.994 1.00 32.34 82 THR A CA 1
ATOM 653 C C . THR A 1 82 ? 56.594 41.146 41.903 1.00 32.34 82 THR A C 1
ATOM 655 O O . THR A 1 82 ? 55.634 40.384 41.823 1.00 32.34 82 THR A O 1
ATOM 658 N N . ALA A 1 83 ? 57.554 41.068 42.836 1.00 34.00 83 ALA A N 1
ATOM 659 C CA . ALA A 1 83 ? 57.491 40.543 44.210 1.00 34.00 83 ALA A CA 1
ATOM 660 C C . ALA A 1 83 ? 57.537 39.016 44.488 1.00 34.00 83 ALA A C 1
ATOM 662 O O . ALA A 1 83 ? 56.519 38.340 44.626 1.00 34.00 83 ALA A O 1
ATOM 663 N N . GLU A 1 84 ? 58.767 38.534 44.728 1.00 31.00 84 GLU A N 1
ATOM 664 C CA . GLU A 1 84 ? 59.166 37.624 45.832 1.00 31.00 84 GLU A CA 1
ATOM 665 C C . GLU A 1 84 ? 58.567 38.092 47.186 1.00 31.00 84 GLU A C 1
ATOM 667 O O . GLU A 1 84 ? 58.344 39.288 47.351 1.00 31.00 84 GLU A O 1
ATOM 672 N N . ALA A 1 85 ? 58.298 37.329 48.255 1.00 35.59 85 ALA A N 1
ATOM 673 C CA . ALA A 1 85 ? 58.609 35.989 48.794 1.00 35.59 85 ALA A CA 1
ATOM 674 C C . ALA A 1 85 ? 57.740 35.832 50.100 1.00 35.59 85 ALA A C 1
ATOM 676 O O . ALA A 1 85 ? 57.009 36.780 50.407 1.00 35.59 85 ALA A O 1
ATOM 677 N N . PRO A 1 86 ? 57.785 34.756 50.933 1.00 43.88 86 PRO A N 1
ATOM 678 C CA . PRO A 1 86 ? 58.683 33.598 50.917 1.00 43.88 86 PRO A CA 1
ATOM 679 C C . PRO A 1 86 ? 58.007 32.214 50.973 1.00 43.88 86 PRO A C 1
ATOM 681 O O . PRO A 1 86 ? 56.927 32.010 51.525 1.00 43.88 86 PRO A O 1
ATOM 684 N N . GLU A 1 87 ? 58.736 31.239 50.434 1.00 38.72 87 GLU A N 1
ATOM 685 C CA . GLU A 1 87 ? 58.523 29.809 50.625 1.00 38.72 87 GLU A CA 1
ATOM 686 C C . GLU A 1 87 ? 58.844 29.402 52.072 1.00 38.72 87 GLU A C 1
ATOM 688 O O . GLU A 1 87 ? 59.974 29.556 52.539 1.00 38.72 87 GLU A O 1
ATOM 693 N N . GLU A 1 88 ? 57.869 28.827 52.777 1.00 41.72 88 GLU A N 1
ATOM 694 C CA . GLU A 1 88 ? 58.151 28.024 53.966 1.00 41.72 88 GLU A CA 1
ATOM 695 C C . GLU A 1 88 ? 58.712 26.665 53.532 1.00 41.72 88 GLU A C 1
ATOM 697 O O . GLU A 1 88 ? 58.099 25.920 52.758 1.00 41.72 88 GLU A O 1
ATOM 702 N N . ALA A 1 89 ? 59.9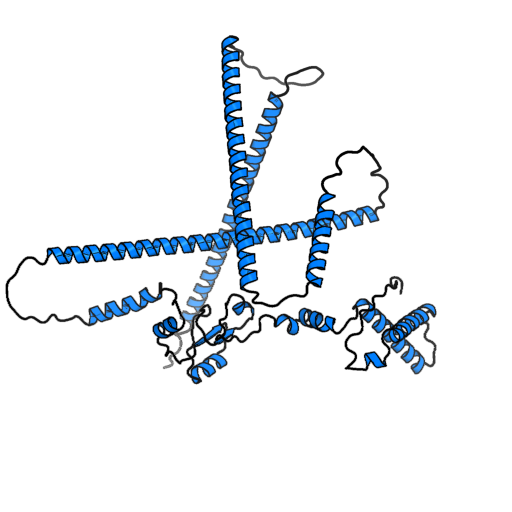03 26.344 54.036 1.00 49.06 89 ALA A N 1
ATOM 703 C CA . ALA A 1 89 ? 60.592 25.084 53.813 1.00 49.06 89 ALA A CA 1
ATOM 704 C C . ALA A 1 89 ? 59.770 23.905 54.368 1.00 49.06 89 ALA A C 1
ATOM 706 O O . ALA A 1 89 ? 59.846 23.557 55.545 1.00 49.06 89 ALA A O 1
ATOM 707 N N . VAL A 1 90 ? 58.977 23.277 53.497 1.00 51.78 90 VAL A N 1
ATOM 708 C CA . VAL A 1 90 ? 58.262 22.028 53.785 1.00 51.78 90 VAL A CA 1
ATOM 709 C C . VAL A 1 90 ? 59.290 20.929 54.051 1.00 51.78 90 VAL A C 1
ATOM 711 O O . VAL A 1 90 ? 60.023 20.530 53.144 1.00 51.78 90 VAL A O 1
ATOM 714 N N . THR A 1 91 ? 59.326 20.440 55.288 1.00 65.50 91 THR A N 1
ATOM 715 C CA . THR A 1 91 ? 60.218 19.365 55.735 1.00 65.50 91 THR A CA 1
ATOM 716 C C . THR A 1 91 ? 59.974 18.070 54.946 1.00 65.50 91 THR A C 1
ATOM 718 O O . THR A 1 91 ? 58.858 17.783 54.499 1.00 65.50 91 THR A O 1
ATOM 721 N N . ASP A 1 92 ? 61.021 17.262 54.757 1.00 59.44 92 ASP A N 1
ATOM 722 C CA . ASP A 1 92 ? 60.958 16.035 53.944 1.00 59.44 92 ASP A CA 1
ATOM 723 C C . ASP A 1 92 ? 59.915 15.017 54.447 1.00 59.44 92 ASP A C 1
ATOM 725 O O . ASP A 1 92 ? 59.332 14.268 53.653 1.00 59.44 92 ASP A O 1
ATOM 729 N N . ASP A 1 93 ? 59.587 15.047 55.742 1.00 62.12 93 ASP A N 1
ATOM 730 C CA . ASP A 1 93 ? 58.532 14.221 56.335 1.00 62.12 93 ASP A CA 1
ATOM 731 C C . ASP A 1 93 ? 57.124 14.621 55.867 1.00 62.12 93 ASP A C 1
ATOM 733 O O . ASP A 1 93 ? 56.296 13.751 55.575 1.00 62.12 93 ASP A O 1
ATOM 737 N N . GLU A 1 94 ? 56.848 15.916 55.682 1.00 62.12 94 GLU A N 1
ATOM 738 C CA . GLU A 1 94 ? 55.574 16.367 55.116 1.00 62.12 94 GLU A CA 1
ATOM 739 C C . GLU A 1 94 ? 55.444 16.015 53.632 1.00 62.12 94 GLU A C 1
ATOM 741 O O . GLU A 1 94 ? 54.355 15.653 53.173 1.00 62.12 94 GLU A O 1
ATOM 746 N N . ARG A 1 95 ? 56.542 16.074 52.868 1.00 67.88 95 ARG A N 1
ATOM 747 C CA . ARG A 1 95 ? 56.552 15.649 51.458 1.00 67.88 95 ARG A CA 1
ATOM 748 C C . ARG A 1 95 ? 56.273 14.153 51.339 1.00 67.88 95 ARG A C 1
ATOM 750 O O . ARG A 1 95 ? 55.463 13.743 50.505 1.00 67.88 95 ARG A O 1
ATOM 757 N N . ARG A 1 96 ? 56.859 13.335 52.218 1.00 69.69 96 ARG A N 1
ATOM 758 C CA . ARG A 1 96 ? 56.632 11.882 52.258 1.00 69.69 96 ARG A CA 1
ATOM 759 C C . ARG A 1 96 ? 55.212 11.529 52.711 1.00 69.69 96 ARG A C 1
ATOM 761 O O . ARG A 1 96 ? 54.603 10.618 52.143 1.00 69.69 96 ARG A O 1
ATOM 768 N N . ALA A 1 97 ? 54.643 12.281 53.655 1.00 71.12 97 ALA A N 1
ATOM 769 C CA . ALA A 1 97 ? 53.249 12.138 54.079 1.00 71.12 97 ALA A CA 1
ATOM 770 C C . ALA A 1 97 ? 52.255 12.528 52.967 1.00 71.12 97 ALA A C 1
ATOM 772 O O . ALA A 1 97 ? 51.314 11.776 52.690 1.00 71.12 97 ALA A O 1
ATOM 773 N N . LYS A 1 98 ? 52.495 13.647 52.267 1.00 72.62 98 LYS A N 1
ATOM 774 C CA . LYS A 1 98 ? 51.693 14.095 51.112 1.00 72.62 98 LYS A CA 1
ATOM 775 C C . LYS A 1 98 ? 51.781 13.101 49.946 1.00 72.62 98 LYS A C 1
ATOM 777 O O . LYS A 1 98 ? 50.746 12.729 49.391 1.00 72.62 98 LYS A O 1
ATOM 782 N N . ALA A 1 99 ? 52.967 12.566 49.648 1.00 71.88 99 ALA A N 1
ATOM 783 C CA . ALA A 1 99 ? 53.150 11.510 48.647 1.00 71.88 99 ALA A CA 1
ATOM 784 C C . ALA A 1 99 ? 52.434 10.200 49.037 1.00 71.88 99 ALA A C 1
ATOM 786 O O . ALA A 1 99 ? 51.794 9.556 48.201 1.00 71.88 99 ALA A O 1
ATOM 787 N N . GLY A 1 100 ? 52.468 9.823 50.321 1.00 78.25 100 GLY A N 1
ATOM 788 C CA . GLY A 1 100 ? 51.726 8.676 50.849 1.00 78.25 100 GLY A CA 1
ATOM 789 C C . GLY A 1 100 ? 50.206 8.840 50.731 1.00 78.25 100 GLY A C 1
ATOM 790 O O . GLY A 1 100 ? 49.509 7.903 50.333 1.00 78.25 100 GLY A O 1
ATOM 791 N N . ALA A 1 101 ? 49.685 10.036 51.016 1.00 75.31 101 ALA A N 1
ATOM 792 C CA . ALA A 1 101 ? 48.274 10.377 50.834 1.00 75.31 101 ALA A CA 1
ATOM 793 C C . ALA A 1 101 ? 47.859 10.365 49.353 1.00 75.31 101 ALA A C 1
ATOM 795 O O . ALA A 1 101 ? 46.821 9.793 49.011 1.00 75.31 101 ALA A O 1
ATOM 796 N N . GLN A 1 102 ? 48.688 10.912 48.460 1.00 74.38 102 GLN A N 1
ATOM 797 C CA . GLN A 1 102 ? 48.427 10.922 47.019 1.00 74.38 102 GLN A CA 1
ATOM 798 C C . GLN A 1 102 ? 48.427 9.503 46.430 1.00 74.38 102 GLN A C 1
ATOM 800 O O . GLN A 1 102 ? 47.535 9.155 45.654 1.00 74.38 102 GLN A O 1
ATOM 805 N N . LYS A 1 103 ? 49.352 8.640 46.871 1.00 80.75 103 LYS A N 1
ATOM 806 C CA . LYS A 1 103 ? 49.389 7.222 46.482 1.00 80.75 103 LYS A CA 1
ATOM 807 C C . LYS A 1 103 ? 48.140 6.467 46.944 1.00 80.75 103 LYS A C 1
ATOM 809 O O . LYS A 1 103 ? 47.546 5.736 46.155 1.00 80.75 103 LYS A O 1
ATOM 814 N N . LYS A 1 104 ? 47.687 6.686 48.186 1.00 83.56 104 LYS A N 1
ATOM 815 C CA . LYS A 1 104 ? 46.437 6.096 48.705 1.00 83.56 104 LYS A CA 1
ATOM 816 C C . LYS A 1 104 ? 45.208 6.575 47.926 1.00 83.56 104 LYS A C 1
ATOM 818 O O . LYS A 1 104 ? 44.304 5.784 47.659 1.00 83.56 104 LYS A O 1
ATOM 823 N N . LEU A 1 105 ? 45.175 7.847 47.529 1.00 83.69 105 LEU A N 1
ATOM 824 C CA . LEU A 1 105 ? 44.083 8.406 46.732 1.00 83.69 105 LEU A CA 1
ATOM 825 C C . LEU A 1 105 ? 44.044 7.815 45.315 1.00 83.69 105 LEU A C 1
ATOM 827 O O . LEU A 1 105 ? 42.965 7.472 44.833 1.00 83.69 105 LEU A O 1
ATOM 831 N N . LEU A 1 106 ? 45.200 7.659 44.664 1.00 79.69 106 LEU A N 1
ATOM 832 C CA . LEU A 1 106 ? 45.301 7.006 43.355 1.00 79.69 106 LEU A CA 1
ATOM 833 C C . LEU A 1 106 ? 44.880 5.537 43.427 1.00 79.69 106 LEU A C 1
ATOM 835 O O . LEU A 1 106 ? 44.088 5.089 42.602 1.00 79.69 106 LEU A O 1
ATOM 839 N N . GLN A 1 107 ? 45.308 4.818 44.465 1.00 82.88 107 GLN A N 1
ATOM 840 C CA . GLN A 1 107 ? 44.917 3.426 44.681 1.00 82.88 107 GLN A CA 1
ATOM 841 C C . GLN A 1 107 ? 43.399 3.285 44.900 1.00 82.88 107 GLN A C 1
ATOM 843 O O . GLN A 1 107 ? 42.773 2.375 44.361 1.00 82.88 107 GLN A O 1
ATOM 848 N N . LYS A 1 108 ? 42.775 4.234 45.612 1.00 84.94 108 LYS A N 1
ATOM 849 C CA . LYS A 1 108 ? 41.315 4.281 45.798 1.00 84.94 108 LYS A CA 1
ATOM 850 C C . LYS A 1 108 ? 40.564 4.599 44.498 1.00 84.94 108 LYS A C 1
ATOM 852 O O . LYS A 1 108 ? 39.510 4.017 44.251 1.00 84.94 108 LYS A O 1
ATOM 857 N N . GLN A 1 109 ? 41.095 5.490 43.658 1.00 82.56 109 GLN A N 1
ATOM 858 C CA . GLN A 1 109 ? 40.521 5.781 42.337 1.00 82.56 109 GLN A CA 1
ATOM 859 C C . GLN A 1 109 ? 40.639 4.583 41.388 1.00 82.56 109 GLN A C 1
ATOM 861 O O . GLN A 1 109 ? 39.693 4.281 40.663 1.00 82.56 109 GLN A O 1
ATOM 866 N N . GLN A 1 110 ? 41.762 3.866 41.432 1.00 81.19 110 GLN A N 1
ATOM 867 C CA . GLN A 1 110 ? 41.996 2.679 40.615 1.00 81.19 110 GLN A CA 1
ATOM 868 C C . GLN A 1 110 ? 41.059 1.528 41.006 1.00 81.19 110 GLN A C 1
ATOM 870 O O . GLN A 1 110 ? 40.391 0.975 40.136 1.00 81.19 110 GLN A O 1
ATOM 875 N N . ALA A 1 111 ? 40.886 1.271 42.307 1.00 81.19 111 ALA A N 1
ATOM 876 C CA . ALA A 1 111 ? 39.926 0.284 42.805 1.00 81.19 111 ALA A CA 1
ATOM 877 C C . ALA A 1 111 ? 38.470 0.620 42.419 1.00 81.19 111 ALA A C 1
ATOM 879 O O . ALA A 1 111 ? 37.682 -0.266 42.092 1.00 81.19 111 ALA A O 1
ATOM 880 N N . LEU A 1 112 ? 38.100 1.906 42.405 1.00 81.62 112 LEU A N 1
ATOM 881 C CA . LEU A 1 112 ? 36.764 2.339 41.985 1.00 81.62 112 LEU A CA 1
ATOM 882 C C . LEU A 1 112 ? 36.544 2.137 40.477 1.00 81.62 112 LEU A C 1
ATOM 884 O O . LEU A 1 112 ? 35.465 1.713 40.061 1.00 81.62 112 LEU A O 1
ATOM 888 N N . LEU A 1 113 ? 37.563 2.399 39.655 1.00 78.06 113 LEU A N 1
ATOM 889 C CA . LEU A 1 113 ? 37.511 2.139 38.214 1.00 78.06 113 LEU A CA 1
ATOM 890 C C . LEU A 1 113 ? 37.444 0.641 37.900 1.00 78.06 113 LEU A C 1
ATOM 892 O O . LEU A 1 113 ? 36.702 0.251 37.000 1.00 78.06 113 LEU A O 1
ATOM 896 N N . GLU A 1 114 ? 38.168 -0.194 38.644 1.00 83.06 114 GLU A N 1
ATOM 897 C CA . GLU A 1 114 ? 38.091 -1.655 38.536 1.00 83.06 114 GLU A CA 1
ATOM 898 C C . GLU A 1 114 ? 36.707 -2.171 38.943 1.00 83.06 114 GLU A C 1
ATOM 900 O O . GLU A 1 114 ? 36.103 -2.939 38.197 1.00 83.06 114 GLU A O 1
ATOM 905 N N . GLY A 1 115 ? 36.130 -1.654 40.033 1.00 82.12 115 GLY A N 1
ATOM 906 C CA . GLY A 1 115 ? 34.756 -1.970 40.431 1.00 82.12 115 GLY A CA 1
ATOM 907 C C . GLY A 1 115 ? 33.710 -1.568 39.382 1.00 82.12 115 GLY A C 1
ATOM 908 O O . GLY A 1 115 ? 32.760 -2.310 39.132 1.00 82.12 115 GLY A O 1
ATOM 909 N N . LEU A 1 116 ? 33.890 -0.425 38.709 1.00 79.62 116 LEU A N 1
ATOM 910 C CA . LEU A 1 116 ? 33.009 0.000 37.615 1.00 79.62 116 LEU A CA 1
ATOM 911 C C . LEU A 1 116 ? 33.171 -0.850 36.348 1.00 79.62 116 LEU A C 1
ATOM 913 O O . LEU A 1 116 ? 32.182 -1.073 35.649 1.00 79.62 116 LEU A O 1
ATOM 917 N N . LYS A 1 117 ? 34.386 -1.322 36.042 1.00 82.62 117 LYS A N 1
ATOM 918 C CA . LYS A 1 117 ? 34.628 -2.254 34.929 1.00 82.62 117 LYS A CA 1
ATOM 919 C C . LYS A 1 117 ? 33.991 -3.614 35.206 1.00 82.62 117 LYS A C 1
ATOM 921 O O . LYS A 1 117 ? 33.202 -4.062 34.384 1.00 82.62 117 LYS A O 1
ATOM 926 N N . ALA A 1 118 ? 34.217 -4.177 36.393 1.00 87.12 118 ALA A N 1
ATOM 927 C CA . ALA A 1 118 ? 33.618 -5.444 36.808 1.00 87.12 118 ALA A CA 1
ATOM 928 C C . ALA A 1 118 ? 32.081 -5.382 36.814 1.00 87.12 118 ALA A C 1
ATOM 930 O O . ALA A 1 118 ? 31.413 -6.314 36.375 1.00 87.12 118 ALA A O 1
ATOM 931 N N . LYS A 1 119 ? 31.494 -4.253 37.242 1.00 88.31 119 LYS A N 1
ATOM 932 C CA . LYS A 1 119 ? 30.039 -4.052 37.169 1.00 88.31 119 LYS A CA 1
ATOM 933 C C . LYS A 1 119 ? 29.528 -4.031 35.724 1.00 88.31 119 LYS A C 1
ATOM 935 O O . LYS A 1 119 ? 28.504 -4.638 35.443 1.00 88.31 119 LYS A O 1
ATOM 940 N N . ARG A 1 120 ? 30.241 -3.369 34.805 1.00 83.06 120 ARG A N 1
ATOM 941 C CA . ARG A 1 120 ? 29.873 -3.340 33.378 1.00 83.06 120 ARG A CA 1
ATOM 942 C C . ARG A 1 120 ? 30.014 -4.698 32.699 1.00 83.06 120 ARG A C 1
ATOM 944 O O . ARG A 1 120 ? 29.199 -5.001 31.837 1.00 83.06 120 ARG A O 1
ATOM 951 N N . GLU A 1 121 ? 31.028 -5.476 33.063 1.00 84.06 121 GLU A N 1
ATOM 952 C CA . GLU A 1 121 ? 31.203 -6.847 32.570 1.00 84.06 121 GLU A CA 1
ATOM 953 C C . GLU A 1 121 ? 30.063 -7.740 33.060 1.00 84.06 121 GLU A C 1
ATOM 955 O O . GLU A 1 121 ? 29.401 -8.368 32.240 1.00 84.06 121 GLU A O 1
ATOM 960 N N . LYS A 1 122 ? 29.720 -7.676 34.351 1.00 87.94 122 LYS A N 1
ATOM 961 C CA . LYS A 1 122 ? 28.578 -8.413 34.905 1.00 87.94 122 LYS A CA 1
ATOM 962 C C . LYS A 1 122 ? 27.243 -8.028 34.255 1.00 87.94 122 LYS A C 1
ATOM 964 O O . LYS A 1 122 ? 26.476 -8.900 33.862 1.00 87.94 122 LYS A O 1
ATOM 969 N N . ASP A 1 123 ? 26.981 -6.731 34.079 1.00 83.81 123 ASP A N 1
ATOM 970 C CA . ASP A 1 123 ? 25.763 -6.253 33.408 1.00 83.81 123 ASP A CA 1
ATOM 971 C C . ASP A 1 123 ? 25.714 -6.704 31.927 1.00 83.81 123 ASP A C 1
ATOM 973 O O . ASP A 1 123 ? 24.634 -6.936 31.378 1.00 83.81 123 ASP A O 1
ATOM 977 N N . ALA A 1 124 ? 26.872 -6.841 31.266 1.00 85.00 124 ALA A N 1
ATOM 978 C CA . ALA A 1 124 ? 26.968 -7.349 29.898 1.00 85.00 124 ALA A CA 1
ATOM 979 C C . ALA A 1 124 ? 26.732 -8.867 29.821 1.00 85.00 124 ALA A C 1
ATOM 981 O O . ALA A 1 124 ? 26.003 -9.312 28.933 1.00 85.00 124 ALA A O 1
ATOM 982 N N . GLU A 1 125 ? 27.281 -9.640 30.761 1.00 85.62 125 GLU A N 1
ATOM 983 C CA . GLU A 1 125 ? 27.051 -11.085 30.892 1.00 85.62 125 GLU A CA 1
ATOM 984 C C . GLU A 1 125 ? 25.573 -11.395 31.172 1.00 85.62 125 GLU A C 1
ATOM 986 O O . GLU A 1 125 ? 24.976 -12.246 30.508 1.00 85.62 125 GLU A O 1
ATOM 991 N N . ASP A 1 126 ? 24.941 -10.649 32.082 1.00 82.25 126 ASP A N 1
ATOM 992 C CA . ASP A 1 126 ? 23.515 -10.788 32.391 1.00 82.25 126 ASP A CA 1
ATOM 993 C C . ASP A 1 126 ? 22.639 -10.436 31.171 1.00 82.25 126 ASP A C 1
ATOM 995 O O . ASP A 1 126 ? 21.671 -11.140 30.855 1.00 82.25 126 ASP A O 1
ATOM 999 N N . ALA A 1 127 ? 23.005 -9.391 30.419 1.00 86.19 127 ALA A N 1
ATOM 1000 C CA . ALA A 1 127 ? 22.319 -9.022 29.181 1.00 86.19 127 ALA A CA 1
ATOM 1001 C C . ALA A 1 127 ? 22.490 -10.075 28.071 1.00 86.19 127 ALA A C 1
ATOM 1003 O O . ALA A 1 127 ? 21.562 -10.309 27.287 1.00 86.19 127 ALA A O 1
ATOM 1004 N N . GLU A 1 128 ? 23.652 -10.723 27.985 1.00 84.31 128 GLU A N 1
ATOM 1005 C CA . GLU A 1 128 ? 23.900 -11.809 27.041 1.00 84.31 128 GLU A CA 1
ATOM 1006 C C . GLU A 1 128 ? 23.127 -13.077 27.424 1.00 84.31 128 GLU A C 1
ATOM 1008 O O . GLU A 1 128 ? 22.476 -13.679 26.563 1.00 84.31 128 GLU A O 1
ATOM 1013 N N . MET A 1 129 ? 23.077 -13.424 28.713 1.00 82.69 129 MET A N 1
ATOM 1014 C CA . MET A 1 129 ? 22.243 -14.517 29.213 1.00 82.69 129 MET A CA 1
ATOM 1015 C C . MET A 1 129 ? 20.754 -14.295 28.917 1.00 82.69 129 MET A C 1
ATOM 1017 O O . MET A 1 129 ? 20.074 -15.217 28.456 1.00 82.69 129 MET A O 1
ATOM 1021 N N . GLU A 1 130 ? 20.231 -13.083 29.110 1.00 84.81 130 GLU A N 1
ATOM 1022 C CA . GLU A 1 130 ? 18.841 -12.762 28.760 1.00 84.81 130 GLU A CA 1
ATOM 1023 C C . GLU A 1 130 ? 18.588 -12.828 27.246 1.00 84.81 130 GLU A C 1
ATOM 1025 O O . GLU A 1 130 ? 17.557 -13.350 26.807 1.00 84.81 130 GLU A O 1
ATOM 1030 N N . ARG A 1 131 ? 19.550 -12.408 26.410 1.00 86.38 131 ARG A N 1
ATOM 1031 C CA . ARG A 1 131 ? 19.463 -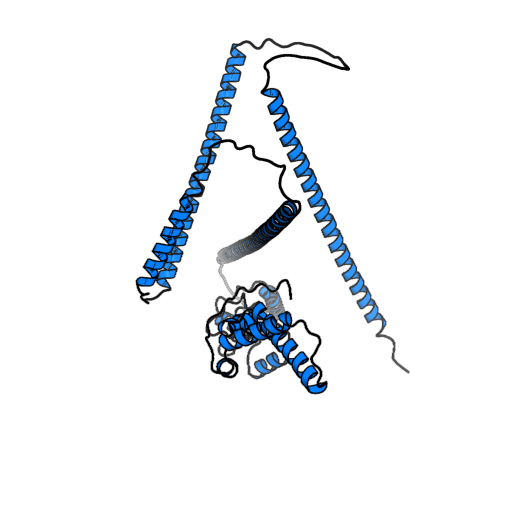12.596 24.950 1.00 86.38 131 ARG A CA 1
ATOM 1032 C C . ARG A 1 131 ? 19.422 -14.073 24.570 1.00 86.38 131 ARG A C 1
ATOM 1034 O O . ARG A 1 131 ? 18.599 -14.452 23.735 1.00 86.38 131 ARG A O 1
ATOM 1041 N N . GLN A 1 132 ? 20.247 -14.913 25.191 1.00 82.88 132 GLN A N 1
ATOM 1042 C CA . GLN A 1 132 ? 20.244 -16.355 24.939 1.00 82.88 132 GLN A CA 1
ATOM 1043 C C . GLN A 1 132 ? 18.925 -17.008 25.372 1.00 82.88 132 GLN A C 1
ATOM 1045 O O . GLN A 1 132 ? 18.367 -17.812 24.622 1.00 82.88 132 GLN A O 1
ATOM 1050 N N . LYS A 1 133 ? 18.36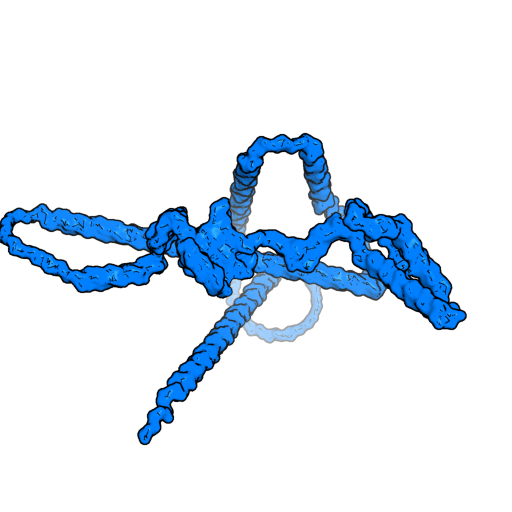2 -16.632 26.528 1.00 86.00 133 LYS A N 1
ATOM 1051 C CA . LYS A 1 133 ? 17.031 -17.099 26.957 1.00 86.00 133 LYS A CA 1
ATOM 1052 C C . LYS A 1 133 ? 15.931 -16.643 25.999 1.00 86.00 133 LYS A C 1
ATOM 1054 O O . LYS A 1 133 ? 15.058 -17.438 25.651 1.00 86.00 133 LYS A O 1
ATOM 1059 N N . ALA A 1 134 ? 15.983 -15.399 25.521 1.00 82.38 134 ALA A N 1
ATOM 1060 C CA . ALA A 1 134 ? 15.026 -14.878 24.549 1.00 82.38 134 ALA A CA 1
ATOM 1061 C C . ALA A 1 134 ? 15.115 -15.605 23.196 1.00 82.38 134 ALA A C 1
ATOM 1063 O O . ALA A 1 134 ? 14.081 -15.881 22.584 1.00 82.38 134 ALA A O 1
ATOM 1064 N N . LEU A 1 135 ? 16.322 -15.956 22.741 1.00 83.38 135 LEU A N 1
ATOM 1065 C CA . LEU A 1 135 ? 16.532 -16.760 21.534 1.00 83.38 135 LEU A CA 1
ATOM 1066 C C . LEU A 1 135 ? 16.014 -18.190 21.710 1.00 83.38 135 LEU A C 1
ATOM 1068 O O . LEU A 1 135 ? 15.247 -18.645 20.867 1.00 83.38 135 LEU A O 1
ATOM 1072 N N . LYS A 1 136 ? 16.327 -18.855 22.831 1.00 85.38 136 LYS A N 1
ATOM 1073 C CA . LYS A 1 136 ? 15.788 -20.188 23.157 1.00 85.38 136 LYS A CA 1
ATOM 1074 C C . LYS A 1 136 ? 14.262 -20.179 23.226 1.00 85.38 136 LYS A C 1
ATOM 1076 O O . LYS A 1 136 ? 13.621 -21.067 22.676 1.00 85.38 136 LYS A O 1
ATOM 1081 N N . LYS A 1 137 ? 13.661 -19.144 23.824 1.00 86.81 137 LYS A N 1
ATOM 1082 C CA . LYS A 1 137 ? 12.202 -18.967 23.861 1.00 86.81 137 LYS A CA 1
ATOM 1083 C C . LYS A 1 137 ? 11.622 -18.790 22.457 1.00 86.81 137 LYS A C 1
ATOM 1085 O O . LYS A 1 137 ? 10.649 -19.457 22.130 1.00 86.81 137 LYS A O 1
ATOM 1090 N N . LYS A 1 138 ? 12.234 -17.954 21.609 1.00 80.75 138 LYS A N 1
ATOM 1091 C CA . LYS A 1 138 ? 11.823 -17.782 20.202 1.00 80.75 138 LYS A CA 1
ATOM 1092 C C . LYS A 1 138 ? 11.959 -19.072 19.395 1.00 80.75 138 LYS A C 1
ATOM 1094 O O . LYS A 1 138 ? 11.086 -19.361 18.585 1.00 80.75 138 LYS A O 1
ATOM 1099 N N . GLU A 1 139 ? 13.016 -19.851 19.611 1.00 75.94 139 GLU A N 1
ATOM 1100 C CA . GLU A 1 139 ? 13.219 -21.135 18.940 1.00 75.94 139 GLU A CA 1
ATOM 1101 C C . GLU A 1 139 ? 12.200 -22.182 19.401 1.00 75.94 139 GLU A C 1
ATOM 1103 O O . GLU A 1 139 ? 11.638 -22.884 18.565 1.00 75.94 139 GLU A O 1
ATOM 1108 N N . LEU A 1 140 ? 11.903 -22.240 20.702 1.00 76.38 140 LEU A N 1
ATOM 1109 C CA . LEU A 1 140 ? 10.875 -23.116 21.262 1.00 76.38 140 LEU A CA 1
ATOM 1110 C C . LEU A 1 140 ? 9.486 -22.748 20.723 1.00 76.38 140 LEU A C 1
ATOM 1112 O O . LEU A 1 140 ? 8.729 -23.626 20.326 1.00 76.38 140 LEU A O 1
ATOM 1116 N N . THR A 1 141 ? 9.176 -21.450 20.621 1.00 72.62 141 THR A N 1
ATOM 1117 C CA . THR A 1 141 ? 7.944 -20.966 19.979 1.00 72.62 141 THR A CA 1
ATOM 1118 C C . THR A 1 141 ? 7.920 -21.294 18.486 1.00 72.62 141 THR A C 1
ATOM 1120 O O . THR A 1 141 ? 6.882 -21.710 17.987 1.00 72.62 141 THR A O 1
ATOM 1123 N N . ARG A 1 142 ? 9.054 -21.188 17.777 1.00 69.12 142 ARG A N 1
ATOM 1124 C CA . ARG A 1 142 ? 9.166 -21.569 16.359 1.00 69.12 142 ARG A CA 1
ATOM 1125 C C . ARG A 1 142 ? 8.954 -23.073 16.154 1.00 69.12 142 ARG A C 1
ATOM 1127 O O . ARG A 1 142 ? 8.261 -23.462 15.220 1.00 69.12 142 ARG A O 1
ATOM 1134 N N . LYS A 1 143 ? 9.522 -23.907 17.032 1.00 71.00 143 LYS A N 1
ATOM 1135 C CA . LYS A 1 143 ? 9.346 -25.369 17.043 1.00 71.00 143 LYS A CA 1
ATOM 1136 C C . LYS A 1 143 ? 7.914 -25.769 17.406 1.00 71.00 143 LYS A C 1
ATOM 1138 O O . LYS A 1 143 ? 7.383 -26.677 16.792 1.00 71.00 143 LYS A O 1
ATOM 1143 N N . ALA A 1 144 ? 7.267 -25.054 18.325 1.00 69.88 144 ALA A N 1
ATOM 1144 C CA . ALA A 1 144 ? 5.857 -25.266 18.650 1.00 69.88 144 ALA A CA 1
ATOM 1145 C C . ALA A 1 144 ? 4.906 -24.801 17.529 1.00 69.88 144 ALA A C 1
ATOM 1147 O O . ALA A 1 144 ? 3.851 -25.395 17.347 1.00 69.88 144 ALA A O 1
ATOM 1148 N N . SER A 1 145 ? 5.272 -23.763 16.762 1.00 60.81 145 SER A N 1
ATOM 1149 C CA . SER A 1 145 ? 4.479 -23.286 15.615 1.00 60.81 145 SER A CA 1
ATOM 1150 C C . SER A 1 145 ? 4.656 -24.123 14.344 1.00 60.81 145 SER A C 1
ATOM 1152 O O . SER A 1 145 ? 3.793 -24.099 13.473 1.00 60.81 145 SER A O 1
ATOM 1154 N N . LEU A 1 146 ? 5.767 -24.853 14.225 1.00 50.19 146 LEU A N 1
ATOM 1155 C CA . LEU A 1 146 ? 6.016 -25.817 13.154 1.00 50.19 146 LEU A CA 1
ATOM 1156 C C . LEU A 1 146 ? 5.568 -27.198 13.637 1.00 50.19 146 LEU A C 1
ATOM 1158 O O . LEU A 1 146 ? 6.385 -28.045 13.991 1.00 50.19 146 LEU A O 1
ATOM 1162 N N . GLY A 1 147 ? 4.252 -27.402 13.686 1.00 40.00 147 GLY A N 1
ATOM 1163 C CA . GLY A 1 147 ? 3.683 -28.737 13.831 1.00 40.00 147 GLY A CA 1
ATOM 1164 C C . GLY A 1 147 ? 4.247 -29.666 12.752 1.00 40.00 147 GLY A C 1
ATOM 1165 O O . GLY A 1 147 ? 4.256 -29.311 11.574 1.00 40.00 147 GLY A O 1
ATOM 1166 N N . THR A 1 148 ? 4.772 -30.812 13.195 1.00 45.91 148 THR A N 1
ATOM 1167 C CA . THR A 1 148 ? 5.102 -32.031 12.431 1.00 45.91 148 THR A CA 1
ATOM 1168 C C . THR A 1 148 ? 5.048 -31.888 10.909 1.00 45.91 148 THR A C 1
ATOM 1170 O O . THR A 1 148 ? 4.052 -32.223 10.274 1.00 45.91 148 THR A O 1
ATOM 1173 N N . THR A 1 149 ? 6.138 -31.421 10.312 1.00 37.84 149 THR A N 1
ATOM 1174 C CA . THR A 1 149 ? 6.456 -31.689 8.907 1.00 37.84 149 THR A CA 1
ATOM 1175 C C . THR A 1 149 ? 7.961 -31.891 8.821 1.00 37.84 149 THR A C 1
ATOM 1177 O O . THR A 1 149 ? 8.752 -30.967 9.004 1.00 37.84 149 THR A O 1
ATOM 1180 N N . GLU A 1 150 ? 8.352 -33.150 8.647 1.00 44.03 150 GLU A N 1
ATOM 1181 C CA . GLU A 1 150 ? 9.735 -33.560 8.444 1.00 44.03 150 GLU A CA 1
ATOM 1182 C C . GLU A 1 150 ? 10.277 -32.891 7.174 1.00 44.03 150 GLU A C 1
ATOM 1184 O O . GLU A 1 150 ? 9.744 -33.067 6.079 1.00 44.03 150 GLU A O 1
ATOM 1189 N N . VAL A 1 151 ? 11.330 -32.087 7.322 1.00 38.94 151 VAL A N 1
ATOM 1190 C CA . VAL A 1 151 ? 12.063 -31.508 6.192 1.00 38.94 151 VAL A CA 1
ATOM 1191 C C . VAL A 1 151 ? 13.198 -32.473 5.825 1.00 38.94 151 VAL A C 1
ATOM 1193 O O . VAL A 1 151 ? 13.953 -32.867 6.715 1.00 38.94 151 VAL A O 1
ATOM 1196 N N . PRO A 1 152 ? 13.362 -32.863 4.545 1.00 46.28 152 PRO A N 1
ATOM 1197 C CA . PRO A 1 152 ? 14.355 -33.853 4.138 1.00 46.28 152 PRO A CA 1
ATOM 1198 C C . PRO A 1 152 ? 15.795 -33.454 4.495 1.00 46.28 152 PRO A C 1
ATOM 1200 O O . PRO A 1 152 ? 16.287 -32.390 4.106 1.00 46.28 152 PRO A O 1
ATOM 1203 N N . SER A 1 153 ? 16.477 -34.381 5.173 1.00 54.09 153 SER A N 1
ATOM 1204 C CA . SER A 1 153 ? 17.836 -34.333 5.746 1.00 54.09 153 SER A CA 1
ATOM 1205 C C . SER A 1 153 ? 18.940 -33.722 4.856 1.00 54.09 153 SER A C 1
ATOM 1207 O O . SER A 1 153 ? 19.924 -33.192 5.367 1.00 54.09 153 SER A O 1
ATOM 1209 N N . ARG A 1 154 ? 18.761 -33.663 3.532 1.00 48.50 154 ARG A N 1
ATOM 1210 C CA . ARG A 1 154 ? 19.772 -33.162 2.584 1.00 48.50 154 ARG A CA 1
ATOM 1211 C C . ARG A 1 154 ? 19.939 -31.634 2.570 1.00 48.50 154 ARG A C 1
ATOM 1213 O O . ARG A 1 154 ? 20.996 -31.131 2.198 1.00 48.50 154 ARG A O 1
ATOM 1220 N N . MET A 1 155 ? 18.914 -30.877 2.969 1.00 41.56 155 MET A N 1
ATOM 1221 C CA . MET A 1 155 ? 18.978 -29.405 3.003 1.00 41.56 155 MET A CA 1
ATOM 1222 C C . MET A 1 155 ? 19.646 -28.885 4.284 1.00 41.56 155 MET A C 1
ATOM 1224 O O . MET A 1 155 ? 20.212 -27.793 4.302 1.00 41.56 155 MET A O 1
ATOM 1228 N N . GLN A 1 156 ? 19.610 -29.693 5.344 1.00 52.34 156 GLN A N 1
ATOM 1229 C CA . GLN A 1 156 ? 20.166 -29.360 6.650 1.00 52.34 156 GLN A CA 1
ATOM 1230 C C . GLN A 1 156 ? 21.696 -29.504 6.652 1.00 52.34 156 GLN A C 1
ATOM 1232 O O . GLN A 1 156 ? 22.389 -28.599 7.112 1.00 52.34 156 GLN A O 1
ATOM 1237 N N . GLU A 1 157 ? 22.224 -30.532 5.977 1.00 52.47 157 GLU A N 1
ATOM 1238 C CA . GLU A 1 157 ? 23.669 -30.687 5.738 1.00 52.47 157 GLU A CA 1
ATOM 1239 C C . GLU A 1 157 ? 24.260 -29.569 4.859 1.00 52.47 157 GLU A C 1
ATOM 1241 O O . GLU A 1 157 ? 25.401 -29.147 5.059 1.00 52.47 157 GLU A O 1
ATOM 1246 N N . ALA A 1 158 ? 23.493 -29.047 3.894 1.00 54.06 158 ALA A N 1
ATOM 1247 C CA . ALA A 1 158 ? 23.939 -27.936 3.049 1.00 54.06 158 ALA A CA 1
ATOM 1248 C C . ALA A 1 158 ? 24.026 -26.612 3.832 1.00 54.06 158 ALA A C 1
ATOM 1250 O O . ALA A 1 158 ? 24.934 -25.810 3.602 1.00 54.06 158 ALA A O 1
ATOM 1251 N N . LEU A 1 159 ? 23.117 -26.402 4.790 1.00 47.59 159 LEU A N 1
ATOM 1252 C CA . LEU A 1 159 ? 23.097 -25.212 5.640 1.00 47.59 159 LEU A CA 1
ATOM 1253 C C . LEU A 1 159 ? 24.196 -25.254 6.718 1.00 47.59 159 LEU A C 1
ATOM 1255 O O . LEU A 1 159 ? 24.800 -24.226 7.025 1.00 47.59 159 LEU A O 1
ATOM 1259 N N . GLU A 1 160 ? 24.508 -26.439 7.249 1.00 58.41 160 GLU A N 1
ATOM 1260 C CA . GLU A 1 160 ? 25.622 -26.636 8.185 1.00 58.41 160 GLU A CA 1
ATOM 1261 C C . GLU A 1 160 ? 26.988 -26.472 7.507 1.00 58.41 160 GLU A C 1
ATOM 1263 O O . GLU A 1 160 ? 27.862 -25.800 8.063 1.00 58.41 160 GLU A O 1
ATOM 1268 N N . LYS A 1 161 ? 27.155 -26.954 6.266 1.00 62.41 161 LYS A N 1
ATOM 1269 C CA . LYS A 1 161 ? 28.366 -26.688 5.467 1.00 62.41 161 LYS A CA 1
ATOM 1270 C C . LYS A 1 161 ? 28.548 -25.204 5.144 1.00 62.41 161 LYS A C 1
ATOM 1272 O O . LYS A 1 161 ? 29.675 -24.712 5.162 1.00 62.41 161 LYS A O 1
ATOM 1277 N N . PHE A 1 162 ? 27.461 -24.470 4.898 1.00 49.97 162 PHE A N 1
ATOM 1278 C CA . PHE A 1 162 ? 27.531 -23.026 4.658 1.00 49.97 162 PHE A CA 1
ATOM 1279 C C . PHE A 1 162 ? 27.911 -22.245 5.929 1.00 49.97 162 PHE A C 1
ATOM 1281 O O . PHE A 1 162 ? 28.728 -21.326 5.875 1.00 49.97 162 PHE A O 1
ATOM 1288 N N . ASN A 1 163 ? 27.395 -22.654 7.092 1.00 54.59 163 ASN A N 1
ATOM 1289 C CA . ASN A 1 163 ? 27.735 -22.026 8.371 1.00 54.59 163 ASN A CA 1
ATOM 1290 C C . ASN A 1 163 ? 29.166 -22.348 8.838 1.00 54.59 163 ASN A C 1
ATOM 1292 O O . ASN A 1 163 ? 29.829 -21.470 9.390 1.00 54.59 163 ASN A O 1
ATOM 1296 N N . GLN A 1 164 ? 29.687 -23.549 8.563 1.00 54.34 164 GLN A N 1
ATOM 1297 C CA . GLN A 1 164 ? 31.100 -23.871 8.814 1.00 54.34 164 GLN A CA 1
ATOM 1298 C C . GLN A 1 164 ? 32.051 -23.081 7.898 1.00 54.34 164 GLN A C 1
ATOM 1300 O O . GLN A 1 164 ? 33.090 -22.610 8.361 1.00 54.34 164 GLN A O 1
ATOM 1305 N N . ALA A 1 165 ? 31.678 -22.845 6.635 1.00 46.69 165 ALA A N 1
ATOM 1306 C CA . ALA A 1 165 ? 32.453 -21.998 5.724 1.00 46.69 165 ALA A CA 1
ATOM 1307 C C . ALA A 1 165 ? 32.457 -20.515 6.152 1.00 46.69 165 ALA A C 1
ATOM 1309 O O . ALA A 1 165 ? 33.485 -19.841 6.056 1.00 46.69 165 ALA A O 1
ATOM 1310 N N . ALA A 1 166 ? 31.341 -20.013 6.693 1.00 43.06 166 ALA A N 1
ATOM 1311 C CA . ALA A 1 166 ? 31.255 -18.656 7.235 1.00 43.06 166 ALA A CA 1
ATOM 1312 C C . ALA A 1 166 ? 32.069 -18.479 8.535 1.00 43.06 166 ALA A C 1
ATOM 1314 O O . ALA A 1 166 ? 32.683 -17.430 8.735 1.00 43.06 166 ALA A O 1
ATOM 1315 N N . ALA A 1 167 ? 32.142 -19.510 9.385 1.00 41.75 167 ALA A N 1
ATOM 1316 C CA . ALA A 1 167 ? 32.974 -19.503 10.590 1.00 41.75 167 ALA A CA 1
ATOM 1317 C C . ALA A 1 167 ? 34.484 -19.545 10.270 1.00 41.75 167 ALA A C 1
ATOM 1319 O O . ALA A 1 167 ? 35.270 -18.874 10.938 1.00 41.75 167 ALA A O 1
ATOM 1320 N N . ALA A 1 168 ? 34.890 -20.249 9.205 1.00 43.34 168 ALA A N 1
ATOM 1321 C CA . ALA A 1 168 ? 36.281 -20.282 8.742 1.00 43.34 168 ALA A CA 1
ATOM 1322 C C . ALA A 1 168 ? 36.736 -18.954 8.096 1.00 43.34 168 ALA A C 1
ATOM 1324 O O . ALA A 1 168 ? 37.888 -18.552 8.250 1.00 43.34 168 ALA A O 1
ATOM 1325 N N . ALA A 1 169 ? 35.829 -18.219 7.440 1.00 41.81 169 ALA A N 1
ATOM 1326 C CA . ALA A 1 169 ? 36.125 -16.905 6.855 1.00 41.81 169 ALA A CA 1
ATOM 1327 C C . ALA A 1 169 ? 36.196 -15.764 7.896 1.00 41.81 169 ALA A C 1
ATOM 1329 O O . ALA A 1 169 ? 36.818 -14.732 7.642 1.00 41.81 169 ALA A O 1
ATOM 1330 N N . GLY A 1 170 ? 35.608 -15.949 9.084 1.00 35.78 170 GLY A N 1
ATOM 1331 C CA . GLY A 1 170 ? 35.649 -14.981 10.188 1.00 35.78 170 GLY A CA 1
ATOM 1332 C C . GLY A 1 170 ? 36.963 -14.951 10.982 1.00 35.78 170 GLY A C 1
ATOM 1333 O O . GLY A 1 170 ? 37.180 -14.026 11.759 1.00 35.78 170 GLY A O 1
ATOM 1334 N N . SER A 1 171 ? 37.859 -15.924 10.777 1.00 39.19 171 SER A N 1
ATOM 1335 C CA . SER A 1 171 ? 39.124 -16.056 11.522 1.00 39.19 171 SER A CA 1
ATOM 1336 C C . SER A 1 171 ? 40.339 -15.413 10.821 1.00 39.19 171 SER A C 1
ATOM 1338 O O . SER A 1 171 ? 41.414 -15.317 11.404 1.00 39.19 171 SER A O 1
ATOM 1340 N N . ALA A 1 172 ? 40.178 -14.882 9.602 1.00 36.22 172 ALA A N 1
ATOM 1341 C CA . ALA A 1 172 ? 41.279 -14.300 8.820 1.00 36.22 172 ALA A CA 1
ATOM 1342 C C . ALA A 1 172 ? 41.443 -12.766 8.948 1.00 36.22 172 ALA A C 1
ATOM 1344 O O . ALA A 1 172 ? 42.316 -12.193 8.301 1.00 36.22 172 ALA A O 1
ATOM 1345 N N . VAL A 1 173 ? 40.648 -12.077 9.781 1.00 34.38 173 VAL A N 1
ATOM 1346 C CA . VAL A 1 173 ? 40.692 -10.596 9.905 1.00 34.38 173 VAL A CA 1
ATOM 1347 C C . VAL A 1 173 ? 41.387 -10.107 11.192 1.00 34.38 173 VAL A C 1
ATOM 1349 O O . VAL A 1 173 ? 41.565 -8.908 11.388 1.00 34.38 173 VAL A O 1
ATOM 1352 N N . SER A 1 174 ? 41.894 -11.004 12.046 1.00 32.22 174 SER A N 1
ATOM 1353 C CA . SER A 1 174 ? 42.630 -10.622 13.272 1.00 32.22 174 SER A CA 1
ATOM 1354 C C . SER A 1 174 ? 44.109 -11.022 13.302 1.00 32.22 174 SER A C 1
ATOM 1356 O O . SER A 1 174 ? 44.753 -10.855 14.333 1.00 32.22 174 SER A O 1
ATOM 1358 N N . ALA A 1 175 ? 44.686 -11.468 12.183 1.00 35.47 175 ALA A N 1
ATOM 1359 C CA . ALA A 1 175 ? 46.084 -11.898 12.128 1.00 35.47 175 ALA A CA 1
ATOM 1360 C C . ALA A 1 175 ? 46.869 -11.310 10.942 1.00 35.47 175 ALA A C 1
ATOM 1362 O O . ALA A 1 175 ? 47.507 -12.047 10.207 1.00 35.47 175 ALA A O 1
ATOM 1363 N N . VAL A 1 176 ? 46.873 -9.982 10.769 1.00 30.42 176 VAL A N 1
ATOM 1364 C CA . VAL A 1 176 ? 47.979 -9.277 10.088 1.00 30.42 176 VAL A CA 1
ATOM 1365 C C . VAL A 1 176 ? 48.192 -7.927 10.776 1.00 30.42 176 VAL A C 1
ATOM 1367 O O . VAL A 1 176 ? 47.649 -6.898 10.381 1.00 30.42 176 VAL A O 1
ATOM 1370 N N . ARG A 1 177 ? 49.000 -7.925 11.839 1.00 37.88 177 ARG A N 1
ATOM 1371 C CA . ARG A 1 177 ? 49.701 -6.726 12.304 1.00 37.88 177 ARG A CA 1
ATOM 1372 C C . ARG A 1 177 ? 51.190 -7.060 12.363 1.00 37.88 177 ARG A C 1
ATOM 1374 O O . ARG A 1 177 ? 51.584 -7.991 13.052 1.00 37.88 177 ARG A O 1
ATOM 1381 N N . VAL A 1 178 ? 51.967 -6.224 11.673 1.00 34.56 178 VAL A N 1
ATOM 1382 C CA . VAL A 1 178 ? 53.431 -6.062 11.716 1.00 34.56 178 VAL A CA 1
ATOM 1383 C C . VAL A 1 178 ? 54.275 -7.025 10.860 1.00 34.56 178 VAL A C 1
ATOM 1385 O O . VAL A 1 178 ? 54.802 -8.021 11.338 1.00 34.56 178 VAL A O 1
ATOM 1388 N N . LYS A 1 179 ? 54.513 -6.620 9.607 1.00 32.94 179 LYS A N 1
ATOM 1389 C CA . LYS A 1 179 ? 55.832 -6.600 8.937 1.00 32.94 179 LYS A CA 1
ATOM 1390 C C . LYS A 1 179 ? 55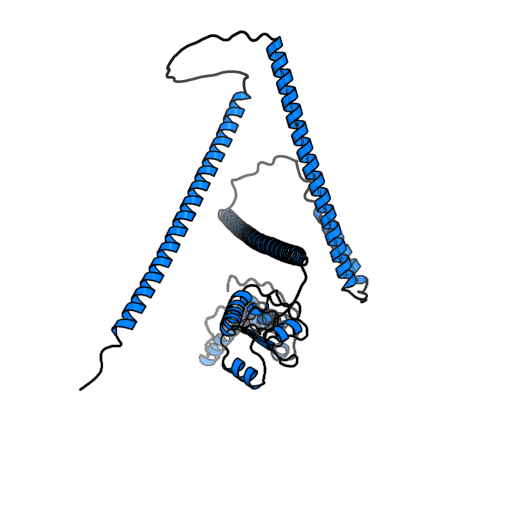.778 -5.438 7.941 1.00 32.94 179 LYS A C 1
ATOM 1392 O O . LYS A 1 179 ? 54.898 -5.410 7.097 1.00 32.94 179 LYS A O 1
ATOM 1397 N N . LYS A 1 180 ? 56.432 -4.336 8.296 1.00 33.69 180 LYS A N 1
ATOM 1398 C CA . LYS A 1 180 ? 57.726 -3.878 7.767 1.00 33.69 180 LYS A CA 1
ATOM 1399 C C . LYS A 1 180 ? 57.478 -2.875 6.640 1.00 33.69 180 LYS A C 1
ATOM 1401 O O . LYS A 1 180 ? 56.689 -3.115 5.741 1.00 33.69 180 LYS A O 1
ATOM 1406 N N . GLU A 1 181 ? 58.089 -1.720 6.832 1.00 44.94 181 GLU A N 1
ATOM 1407 C CA . GLU A 1 181 ? 58.074 -0.539 5.985 1.00 44.94 181 GLU A CA 1
ATOM 1408 C C . GLU A 1 181 ? 58.300 -0.890 4.512 1.00 44.94 181 GLU A C 1
ATOM 1410 O O . GLU A 1 181 ? 59.293 -1.535 4.187 1.00 44.94 181 GLU A O 1
ATOM 1415 N N . GLU A 1 182 ? 57.419 -0.402 3.641 1.00 32.38 182 GLU A N 1
ATOM 1416 C CA . GLU A 1 182 ? 57.770 -0.081 2.262 1.00 32.38 182 GLU A CA 1
ATOM 1417 C C . GLU A 1 182 ? 57.182 1.289 1.935 1.00 32.38 182 GLU A C 1
ATOM 1419 O O . GLU A 1 182 ? 56.012 1.602 2.176 1.00 32.38 182 GLU A O 1
ATOM 1424 N N . LYS A 1 183 ? 58.095 2.148 1.517 1.00 44.50 183 LYS A N 1
ATOM 1425 C CA . LYS A 1 183 ? 57.970 3.580 1.350 1.00 44.50 183 LYS A CA 1
ATOM 1426 C C . LYS A 1 183 ? 57.905 3.809 -0.153 1.00 44.50 183 LYS A C 1
ATOM 1428 O O . LYS A 1 183 ? 58.873 4.300 -0.709 1.00 44.50 183 LYS A O 1
ATOM 1433 N N . ASP A 1 184 ? 56.785 3.458 -0.783 1.00 35.66 184 ASP A N 1
ATOM 1434 C CA . ASP A 1 184 ? 56.669 3.523 -2.244 1.00 35.66 184 ASP A CA 1
ATOM 1435 C C . ASP A 1 184 ? 55.662 4.592 -2.705 1.00 35.66 184 ASP A C 1
ATOM 1437 O O . ASP A 1 184 ? 54.442 4.483 -2.567 1.00 35.66 184 ASP A O 1
ATOM 1441 N N . ASP A 1 185 ? 56.262 5.671 -3.209 1.00 39.34 185 ASP A N 1
ATOM 1442 C CA . ASP A 1 185 ? 55.870 6.546 -4.316 1.00 39.34 185 ASP A CA 1
ATOM 1443 C C . ASP A 1 185 ? 54.449 7.130 -4.408 1.00 39.34 185 ASP A C 1
ATOM 1445 O O . ASP A 1 185 ? 53.533 6.634 -5.063 1.00 39.34 185 ASP A O 1
ATOM 1449 N N . VAL A 1 186 ? 54.338 8.369 -3.920 1.00 46.62 186 VAL A N 1
ATOM 1450 C CA . VAL A 1 186 ? 53.231 9.310 -4.185 1.00 46.62 186 VAL A CA 1
ATOM 1451 C C . VAL A 1 186 ? 53.351 9.988 -5.576 1.00 46.62 186 VAL A C 1
ATOM 1453 O O . VAL A 1 186 ? 52.559 10.870 -5.916 1.00 46.62 186 VAL A O 1
ATOM 1456 N N . SER A 1 187 ? 54.293 9.578 -6.433 1.00 47.91 187 SER A N 1
ATOM 1457 C CA . SER A 1 187 ? 54.656 10.345 -7.640 1.00 47.91 187 SER A CA 1
ATOM 1458 C C . SER A 1 187 ? 54.040 9.875 -8.975 1.00 47.91 187 SER A C 1
ATOM 1460 O O . SER A 1 187 ? 54.026 10.652 -9.923 1.00 47.91 187 SER A O 1
ATOM 1462 N N . SER A 1 188 ? 53.455 8.675 -9.093 1.00 52.75 188 SER A N 1
ATOM 1463 C CA . SER A 1 188 ? 53.134 8.094 -10.422 1.00 52.75 188 SER A CA 1
ATOM 1464 C C . SER A 1 188 ? 51.671 7.688 -10.674 1.00 52.75 188 SER A C 1
ATOM 1466 O O . SER A 1 188 ? 51.402 6.811 -11.488 1.00 52.75 188 SER A O 1
ATOM 1468 N N . LEU A 1 189 ? 50.688 8.337 -10.037 1.00 55.62 189 LEU A N 1
ATOM 1469 C CA . LEU A 1 189 ? 49.273 8.130 -10.396 1.00 55.62 189 LEU A CA 1
ATOM 1470 C C . LEU A 1 189 ? 48.846 9.077 -11.517 1.00 55.62 189 LEU A C 1
ATOM 1472 O O . LEU A 1 189 ? 48.917 10.300 -11.356 1.00 55.62 189 LEU A O 1
ATOM 1476 N N . THR A 1 190 ? 48.343 8.504 -12.610 1.00 68.31 190 THR A N 1
ATOM 1477 C CA . THR A 1 190 ? 47.777 9.261 -13.734 1.00 68.31 190 THR A CA 1
ATOM 1478 C C . THR A 1 190 ? 46.586 10.126 -13.269 1.00 68.31 190 THR A C 1
ATOM 1480 O O . THR A 1 190 ? 45.895 9.760 -12.307 1.00 68.31 190 THR A O 1
ATOM 1483 N N . PRO A 1 191 ? 46.318 11.287 -13.902 1.00 69.12 191 PRO A N 1
ATOM 1484 C CA . PRO A 1 191 ? 45.202 12.167 -13.526 1.00 69.12 191 PRO A CA 1
ATOM 1485 C C . PRO A 1 191 ? 43.850 11.435 -13.440 1.00 69.12 191 PRO A C 1
ATOM 1487 O O . PRO A 1 191 ? 43.103 11.621 -12.474 1.00 69.12 191 PRO A O 1
ATOM 1490 N N . ASP A 1 192 ? 43.604 10.506 -14.364 1.00 66.56 192 ASP A N 1
ATOM 1491 C CA . ASP A 1 192 ? 42.378 9.704 -14.446 1.00 66.56 192 ASP A CA 1
ATOM 1492 C C . ASP A 1 192 ? 42.185 8.764 -13.243 1.00 66.56 192 ASP A C 1
ATOM 1494 O O . ASP A 1 192 ? 41.063 8.498 -12.800 1.00 66.56 192 ASP A O 1
ATOM 1498 N N . GLU A 1 193 ? 43.270 8.242 -12.668 1.00 70.62 193 GLU A N 1
ATOM 1499 C CA . GLU A 1 193 ? 43.209 7.360 -11.499 1.00 70.62 193 GLU A CA 1
ATOM 1500 C C . GLU A 1 193 ? 42.955 8.137 -10.205 1.00 70.62 193 GLU A C 1
ATOM 1502 O O . GLU A 1 193 ? 42.246 7.650 -9.314 1.00 70.62 193 GLU A O 1
ATOM 1507 N N . ARG A 1 194 ? 43.472 9.369 -10.112 1.00 72.69 194 ARG A N 1
ATOM 1508 C CA . ARG A 1 194 ? 43.165 10.292 -9.007 1.00 72.69 194 ARG A CA 1
ATOM 1509 C C . ARG A 1 194 ? 41.693 10.701 -9.037 1.00 72.69 194 ARG A C 1
ATOM 1511 O O . ARG A 1 194 ? 41.036 10.685 -7.992 1.00 72.69 194 ARG A O 1
ATOM 1518 N N . GLU A 1 195 ? 41.147 10.969 -10.222 1.00 73.31 195 GLU A N 1
ATOM 1519 C CA . GLU A 1 195 ? 39.734 11.306 -10.389 1.00 73.31 195 GLU A CA 1
ATOM 1520 C C . GLU A 1 195 ? 38.822 10.127 -10.012 1.00 73.31 195 GLU A C 1
ATOM 1522 O O . GLU A 1 195 ? 37.937 10.280 -9.163 1.00 73.31 195 GLU A O 1
ATOM 1527 N N . LYS A 1 196 ? 39.106 8.914 -10.508 1.00 74.00 196 LYS A N 1
ATOM 1528 C CA . LYS A 1 196 ? 38.358 7.693 -10.148 1.00 74.00 196 LYS A CA 1
ATOM 1529 C C . LYS A 1 196 ? 38.379 7.405 -8.643 1.00 74.00 196 LYS A C 1
ATOM 1531 O O . LYS A 1 196 ? 37.355 7.004 -8.083 1.00 74.00 196 LYS A O 1
ATOM 1536 N N . ARG A 1 197 ? 39.508 7.625 -7.955 1.00 73.81 197 ARG A N 1
ATOM 1537 C CA . ARG A 1 197 ? 39.595 7.484 -6.486 1.00 73.81 197 ARG A CA 1
ATOM 1538 C C . ARG A 1 197 ? 38.778 8.551 -5.757 1.00 73.81 197 ARG A C 1
ATOM 1540 O O . ARG A 1 197 ? 38.105 8.226 -4.780 1.00 73.81 197 ARG A O 1
ATOM 1547 N N . SER A 1 198 ? 38.776 9.792 -6.246 1.00 76.12 198 SER A N 1
ATOM 1548 C CA . SER A 1 198 ? 37.973 10.875 -5.664 1.00 76.12 198 SER A CA 1
ATOM 1549 C C . SER A 1 198 ? 36.465 10.613 -5.785 1.00 76.12 198 SER A C 1
ATOM 1551 O O . SER A 1 198 ? 35.719 10.839 -4.833 1.00 76.12 198 SER A O 1
ATOM 1553 N N . ILE A 1 199 ? 36.023 10.048 -6.913 1.00 80.88 199 ILE A N 1
ATOM 1554 C CA . ILE A 1 199 ? 34.623 9.681 -7.157 1.00 80.88 199 ILE A CA 1
ATOM 1555 C C . ILE A 1 199 ? 34.206 8.524 -6.246 1.00 80.88 199 ILE A C 1
ATOM 1557 O O . ILE A 1 199 ? 33.168 8.606 -5.591 1.00 80.88 199 ILE A O 1
ATOM 1561 N N . LYS A 1 200 ? 35.035 7.476 -6.131 1.00 81.69 200 LYS A N 1
ATOM 1562 C CA . LYS A 1 200 ? 34.775 6.358 -5.207 1.00 81.69 200 LYS A CA 1
ATOM 1563 C C . LYS A 1 200 ? 34.693 6.830 -3.755 1.00 81.69 200 LYS A C 1
ATOM 1565 O O . LYS A 1 200 ? 33.790 6.417 -3.035 1.00 81.69 200 LYS A O 1
ATOM 1570 N N . LYS A 1 201 ? 35.576 7.743 -3.338 1.00 87.62 201 LYS A N 1
ATOM 1571 C CA . LYS A 1 201 ? 35.541 8.333 -1.992 1.00 87.62 201 LYS A CA 1
ATOM 1572 C C . LYS A 1 201 ? 34.236 9.100 -1.741 1.00 87.62 201 LYS A C 1
ATOM 1574 O O . LYS A 1 201 ? 33.592 8.867 -0.723 1.00 87.62 201 LYS A O 1
ATOM 1579 N N . LYS A 1 202 ? 33.790 9.922 -2.699 1.00 88.88 202 LYS A N 1
ATOM 1580 C CA . LYS A 1 202 ? 32.504 10.644 -2.623 1.00 88.88 202 LYS A CA 1
ATOM 1581 C C . LYS A 1 202 ? 31.296 9.701 -2.569 1.00 88.88 202 LYS A C 1
ATOM 1583 O O . LYS A 1 202 ? 30.353 9.963 -1.829 1.00 88.88 202 LYS A O 1
ATOM 1588 N N . GLN A 1 203 ? 31.318 8.598 -3.321 1.00 83.31 203 GLN A N 1
ATOM 1589 C CA . GLN A 1 203 ? 30.255 7.586 -3.275 1.00 83.31 203 GLN A CA 1
ATOM 1590 C C . GLN A 1 203 ? 30.185 6.889 -1.911 1.00 83.31 203 GLN A C 1
ATOM 1592 O O . GLN A 1 203 ? 29.096 6.724 -1.367 1.00 83.31 203 GLN A O 1
ATOM 1597 N N . VAL A 1 204 ? 31.333 6.528 -1.331 1.00 85.69 204 VAL A N 1
ATOM 1598 C CA . VAL A 1 204 ? 31.397 5.915 0.005 1.00 85.69 204 VAL A CA 1
ATOM 1599 C C . VAL A 1 204 ? 30.927 6.894 1.084 1.00 85.69 204 VAL A C 1
ATOM 1601 O O . VAL A 1 204 ? 30.117 6.520 1.927 1.00 85.69 204 VAL A O 1
ATOM 1604 N N . GLU A 1 205 ? 31.348 8.160 1.027 1.00 87.81 205 GLU A N 1
ATOM 1605 C CA . GLU A 1 205 ? 30.883 9.206 1.951 1.00 87.81 205 GLU A CA 1
ATOM 1606 C C . GLU A 1 205 ? 29.366 9.439 1.849 1.00 87.81 205 GLU A C 1
ATOM 1608 O O . GLU A 1 205 ? 28.689 9.599 2.866 1.00 87.81 205 GLU A O 1
ATOM 1613 N N . TYR A 1 206 ? 28.803 9.401 0.639 1.00 86.62 206 TYR A N 1
ATOM 1614 C CA . TYR A 1 206 ? 27.360 9.524 0.428 1.00 86.62 206 TYR A CA 1
ATOM 1615 C C . TYR A 1 206 ? 26.576 8.341 1.017 1.00 86.62 206 TYR A C 1
ATOM 1617 O O . TYR A 1 206 ? 25.560 8.540 1.687 1.00 86.62 206 TYR A O 1
ATOM 1625 N N . LEU A 1 207 ? 27.062 7.112 0.822 1.00 85.00 207 LEU A N 1
ATOM 1626 C CA . LEU A 1 207 ? 26.452 5.911 1.398 1.00 85.00 207 LEU A CA 1
ATOM 1627 C C . LEU A 1 207 ? 26.553 5.894 2.928 1.00 85.00 207 LEU A C 1
ATOM 1629 O O . LEU A 1 207 ? 25.585 5.526 3.595 1.00 85.00 207 LEU A O 1
ATOM 1633 N N . GLN A 1 208 ? 27.677 6.351 3.484 1.00 88.25 208 GLN A N 1
ATOM 1634 C CA . GLN A 1 208 ? 27.851 6.498 4.928 1.00 88.25 208 GLN A CA 1
ATOM 1635 C C . GLN A 1 208 ? 26.860 7.518 5.502 1.00 88.25 208 GLN A C 1
ATOM 1637 O O . GLN A 1 208 ? 26.182 7.233 6.486 1.00 88.25 208 GLN A O 1
ATOM 1642 N N . LYS A 1 209 ? 26.682 8.664 4.831 1.00 90.69 209 LYS A N 1
ATOM 1643 C CA . LYS A 1 209 ? 25.708 9.688 5.232 1.00 90.69 209 LYS A CA 1
ATOM 1644 C C . LYS A 1 209 ? 24.268 9.159 5.226 1.00 90.69 209 LYS A C 1
ATOM 1646 O O . LYS A 1 209 ? 23.505 9.464 6.138 1.00 90.69 209 LYS A O 1
ATOM 1651 N N . LEU A 1 210 ? 23.903 8.338 4.238 1.00 81.88 210 LEU A N 1
ATOM 1652 C CA . LEU A 1 210 ? 22.596 7.671 4.188 1.00 81.88 210 LEU A CA 1
ATOM 1653 C C . LEU A 1 210 ? 22.410 6.650 5.320 1.00 81.88 210 LEU A C 1
ATOM 1655 O O . LEU A 1 210 ? 21.305 6.513 5.848 1.00 81.88 210 LEU A O 1
ATOM 1659 N N . ALA A 1 211 ? 23.466 5.922 5.690 1.00 84.25 211 ALA A N 1
ATOM 1660 C CA . ALA A 1 211 ? 23.426 4.982 6.807 1.00 84.25 211 ALA A CA 1
ATOM 1661 C C . ALA A 1 211 ? 23.247 5.711 8.149 1.00 84.25 211 ALA A C 1
ATOM 1663 O O . ALA A 1 211 ? 22.399 5.316 8.953 1.00 84.25 211 ALA A O 1
ATOM 1664 N N . ASP A 1 212 ? 23.974 6.810 8.352 1.00 86.31 212 ASP A N 1
ATOM 1665 C CA . ASP A 1 212 ? 23.870 7.639 9.553 1.00 86.31 212 ASP A CA 1
ATOM 1666 C C . ASP A 1 212 ? 22.489 8.312 9.653 1.00 86.31 212 ASP A C 1
ATOM 1668 O O . ASP A 1 212 ? 21.892 8.333 10.729 1.00 86.31 212 ASP A O 1
ATOM 1672 N N . GLU A 1 213 ? 21.916 8.771 8.533 1.00 88.88 213 GLU A N 1
ATOM 1673 C CA . GLU A 1 213 ? 20.557 9.332 8.496 1.00 88.88 213 GLU A CA 1
ATOM 1674 C C . GLU A 1 213 ? 19.488 8.292 8.873 1.00 88.88 213 GLU A C 1
ATOM 1676 O O . GLU A 1 213 ? 18.569 8.591 9.636 1.00 88.88 213 GLU A O 1
ATOM 1681 N N . ARG A 1 214 ? 19.610 7.047 8.388 1.00 81.50 214 ARG A N 1
ATOM 1682 C CA . ARG A 1 214 ? 18.700 5.954 8.777 1.00 81.50 214 ARG A CA 1
ATOM 1683 C C . ARG A 1 214 ? 18.803 5.634 10.264 1.00 81.50 214 ARG A C 1
ATOM 1685 O O . ARG A 1 214 ? 17.777 5.425 10.906 1.00 81.50 214 ARG A O 1
ATOM 1692 N N . LYS A 1 215 ? 20.023 5.624 10.806 1.00 87.19 215 LYS A N 1
ATOM 1693 C CA . LYS A 1 215 ? 20.266 5.375 12.230 1.00 87.19 215 LYS A CA 1
ATOM 1694 C C . LYS A 1 215 ? 19.691 6.494 13.097 1.00 87.19 215 LYS A C 1
ATOM 1696 O O . LYS A 1 215 ? 19.073 6.200 14.113 1.00 87.19 215 LYS A O 1
ATOM 1701 N N . GLN A 1 216 ? 19.831 7.749 12.672 1.00 85.94 216 GLN A N 1
ATOM 1702 C CA . GLN A 1 216 ? 19.256 8.888 13.384 1.00 85.94 216 GLN A CA 1
ATOM 1703 C C . GLN A 1 216 ? 17.725 8.829 13.399 1.00 85.94 216 GLN A C 1
ATOM 1705 O O . GLN A 1 216 ? 17.132 8.939 14.464 1.00 85.94 216 GLN A O 1
ATOM 1710 N N . ARG A 1 217 ? 17.082 8.555 12.254 1.00 86.56 217 ARG A N 1
ATOM 1711 C CA . ARG A 1 217 ? 15.617 8.397 12.198 1.00 86.56 217 ARG A CA 1
ATOM 1712 C C . ARG A 1 217 ? 15.114 7.272 13.102 1.00 86.56 217 ARG A C 1
ATOM 1714 O O . ARG A 1 217 ? 14.074 7.423 13.727 1.00 86.56 217 ARG A O 1
ATOM 1721 N N . GLN A 1 218 ? 15.854 6.166 13.185 1.00 83.38 218 GLN A N 1
ATOM 1722 C CA . GLN A 1 218 ? 15.500 5.057 14.068 1.00 83.38 218 GLN A CA 1
ATOM 1723 C C . GLN A 1 218 ? 15.566 5.458 15.549 1.00 83.38 218 GLN A C 1
ATOM 1725 O O . GLN A 1 218 ? 14.658 5.127 16.303 1.00 83.38 218 GLN A O 1
ATOM 1730 N N . VAL A 1 219 ? 16.598 6.209 15.950 1.00 88.81 219 VAL A N 1
ATOM 1731 C CA . VAL A 1 219 ? 16.710 6.742 17.317 1.00 88.81 219 VAL A CA 1
ATOM 1732 C C . VAL A 1 219 ? 15.567 7.712 17.621 1.00 88.81 219 VAL A C 1
ATOM 1734 O O . VAL A 1 219 ? 14.935 7.586 18.666 1.00 88.81 219 VAL A O 1
ATOM 1737 N N . ASP A 1 220 ? 15.251 8.624 16.700 1.00 85.75 220 ASP A N 1
ATOM 1738 C CA . ASP A 1 220 ? 14.169 9.599 16.883 1.00 85.75 220 ASP A CA 1
ATOM 1739 C C . ASP A 1 220 ? 12.789 8.905 17.011 1.00 85.75 220 ASP A C 1
ATOM 1741 O O . ASP A 1 220 ? 11.954 9.297 17.835 1.00 85.75 220 ASP A O 1
ATOM 1745 N N . ASP A 1 221 ? 12.544 7.846 16.230 1.00 84.06 221 ASP A N 1
ATOM 1746 C CA . ASP A 1 221 ? 11.321 7.035 16.312 1.00 84.06 221 ASP A CA 1
ATOM 1747 C C . ASP A 1 221 ? 11.244 6.236 17.626 1.00 84.06 221 ASP A C 1
ATOM 1749 O O . ASP A 1 221 ? 10.171 6.147 18.235 1.00 84.06 221 ASP A O 1
ATOM 1753 N N . ASP A 1 222 ? 12.368 5.691 18.097 1.00 85.06 222 ASP A N 1
ATOM 1754 C CA . ASP A 1 222 ? 12.452 4.979 19.374 1.00 85.06 222 ASP A CA 1
ATOM 1755 C C . ASP A 1 222 ? 12.227 5.929 20.564 1.00 85.06 222 ASP A C 1
ATOM 1757 O O . ASP A 1 222 ? 11.441 5.610 21.461 1.00 85.06 222 ASP A O 1
ATOM 1761 N N . GLU A 1 223 ? 12.812 7.132 20.546 1.00 91.25 223 GLU A N 1
ATOM 1762 C CA . GLU A 1 223 ? 12.568 8.174 21.555 1.00 91.25 223 GLU A CA 1
ATOM 1763 C C . GLU A 1 223 ? 11.095 8.603 21.581 1.00 91.25 223 GLU A C 1
ATOM 1765 O O . GLU A 1 223 ? 10.481 8.721 22.648 1.00 91.25 223 GLU A O 1
ATOM 1770 N N . LYS A 1 224 ? 10.480 8.783 20.407 1.00 89.06 224 LYS A N 1
ATOM 1771 C CA . LYS A 1 224 ? 9.056 9.119 20.295 1.00 89.06 224 LYS A CA 1
ATOM 1772 C C . LYS A 1 224 ? 8.166 8.001 20.841 1.00 89.06 224 LYS A C 1
ATOM 1774 O O . LYS A 1 224 ? 7.189 8.284 21.541 1.00 89.06 224 LYS A O 1
ATOM 1779 N N . ASN A 1 225 ? 8.496 6.744 20.549 1.00 82.62 225 ASN A N 1
ATOM 1780 C CA . ASN A 1 225 ? 7.773 5.582 21.062 1.00 82.62 225 ASN A CA 1
ATOM 1781 C C . ASN A 1 225 ? 7.898 5.457 22.584 1.00 82.62 225 ASN A C 1
ATOM 1783 O O . ASN A 1 225 ? 6.903 5.172 23.258 1.00 82.62 225 ASN A O 1
ATOM 1787 N N . GLU A 1 226 ? 9.079 5.723 23.136 1.00 90.00 226 GLU A N 1
ATOM 1788 C CA . GLU A 1 226 ? 9.306 5.700 24.579 1.00 90.00 226 GLU A CA 1
ATOM 1789 C C . GLU A 1 226 ? 8.531 6.820 25.286 1.00 90.00 226 GLU A C 1
ATOM 1791 O O . GLU A 1 226 ? 7.861 6.588 26.293 1.00 90.00 226 GLU A O 1
ATOM 1796 N N . LEU A 1 227 ? 8.475 8.013 24.694 1.00 87.94 227 LEU A N 1
ATOM 1797 C CA . LEU A 1 227 ? 7.689 9.126 25.226 1.00 87.94 227 LEU A CA 1
ATOM 1798 C C . LEU A 1 227 ? 6.178 8.825 25.221 1.00 87.94 227 LEU A C 1
ATOM 1800 O O . LEU A 1 227 ? 5.454 9.196 26.151 1.00 87.94 227 LEU A O 1
ATOM 1804 N N . VAL A 1 228 ? 5.684 8.100 24.211 1.00 87.12 228 VAL A N 1
ATOM 1805 C CA . VAL A 1 228 ? 4.298 7.599 24.181 1.00 87.12 228 VAL A CA 1
ATOM 1806 C C . VAL A 1 228 ? 4.066 6.535 25.259 1.00 87.12 228 VAL A C 1
ATOM 1808 O O . VAL A 1 228 ? 3.015 6.555 25.908 1.00 87.12 228 VAL A O 1
ATOM 1811 N N . ARG A 1 229 ? 5.026 5.632 25.497 1.00 86.50 229 ARG A N 1
ATOM 1812 C CA . ARG A 1 229 ? 4.941 4.632 26.575 1.00 86.50 229 ARG A CA 1
ATOM 1813 C C . ARG A 1 229 ? 4.896 5.284 27.950 1.00 86.50 229 ARG A C 1
ATOM 1815 O O . ARG A 1 229 ? 4.012 4.942 28.732 1.00 86.50 229 ARG A O 1
ATOM 1822 N N . GLN A 1 230 ? 5.752 6.269 28.208 1.00 90.44 230 GLN A N 1
ATOM 1823 C CA . GLN A 1 230 ? 5.755 7.021 29.464 1.00 90.44 230 GLN A CA 1
ATOM 1824 C C . GLN A 1 230 ? 4.437 7.772 29.687 1.00 90.44 230 GLN A C 1
ATOM 1826 O O . GLN A 1 230 ? 3.885 7.731 30.784 1.00 90.44 230 GLN A O 1
ATOM 1831 N N . LYS A 1 231 ? 3.871 8.398 28.644 1.00 89.81 231 LYS A N 1
ATOM 1832 C CA . LYS A 1 231 ? 2.543 9.031 28.733 1.00 89.81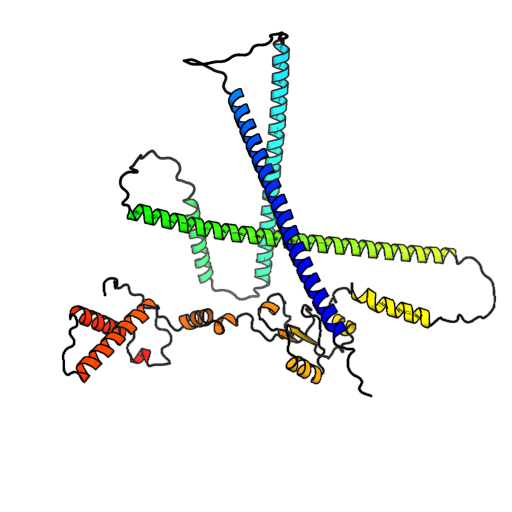 231 LYS A CA 1
ATOM 1833 C C . LYS A 1 231 ? 1.445 8.020 29.061 1.00 89.81 231 LYS A C 1
ATOM 1835 O O . LYS A 1 231 ? 0.624 8.280 29.932 1.00 89.81 231 LYS A O 1
ATOM 1840 N N . ARG A 1 232 ? 1.444 6.852 28.410 1.00 85.00 232 ARG A N 1
ATOM 1841 C CA . ARG A 1 232 ? 0.477 5.779 28.701 1.00 85.00 232 ARG A CA 1
ATOM 1842 C C . ARG A 1 232 ? 0.641 5.217 30.114 1.00 85.00 232 ARG A C 1
ATOM 1844 O O . ARG A 1 232 ? -0.363 4.900 30.739 1.00 85.00 232 ARG A O 1
ATOM 1851 N N . ALA A 1 233 ? 1.869 5.105 30.617 1.00 88.25 233 ALA A N 1
ATOM 1852 C CA . ALA A 1 233 ? 2.140 4.658 31.981 1.00 88.25 233 ALA A CA 1
ATOM 1853 C C . ALA A 1 233 ? 1.611 5.660 33.018 1.00 88.25 233 ALA A C 1
ATOM 1855 O O . ALA A 1 233 ? 0.861 5.256 33.900 1.00 88.25 233 ALA A O 1
ATOM 1856 N N . LYS A 1 234 ? 1.884 6.961 32.841 1.00 90.88 234 LYS A N 1
ATOM 1857 C CA . LYS A 1 234 ? 1.353 8.017 33.721 1.00 90.88 234 LYS A CA 1
ATOM 1858 C C . LYS A 1 234 ? -0.174 8.041 33.756 1.00 90.88 234 LYS A C 1
ATOM 1860 O O . LYS A 1 234 ? -0.756 8.136 34.826 1.00 90.88 234 LYS A O 1
ATOM 1865 N N . VAL A 1 235 ? -0.827 7.885 32.602 1.00 89.44 235 VAL A N 1
ATOM 1866 C CA . VAL A 1 235 ? -2.299 7.818 32.536 1.00 89.44 235 VAL A CA 1
ATOM 1867 C C . VAL A 1 235 ? -2.844 6.592 33.280 1.00 89.44 235 VAL A C 1
ATOM 1869 O O . VAL A 1 235 ? -3.885 6.684 33.923 1.00 89.44 235 VAL A O 1
ATOM 1872 N N . ARG A 1 236 ? -2.152 5.444 33.228 1.00 82.00 236 ARG A N 1
ATOM 1873 C CA . ARG A 1 236 ? -2.551 4.245 33.987 1.00 82.00 236 ARG A CA 1
ATOM 1874 C C . ARG A 1 236 ? -2.376 4.429 35.490 1.00 82.00 236 ARG A C 1
ATOM 1876 O O . ARG A 1 236 ? -3.253 4.020 36.238 1.00 82.00 236 ARG A O 1
ATOM 1883 N N . GLU A 1 237 ? -1.274 5.033 35.918 1.00 85.44 237 GLU A N 1
ATOM 1884 C CA . GLU A 1 237 ? -1.009 5.329 37.329 1.00 85.44 237 GLU A CA 1
ATOM 1885 C C . GLU A 1 237 ? -2.046 6.313 37.891 1.00 85.44 237 GLU A C 1
ATOM 1887 O O . GLU A 1 237 ? -2.650 6.055 38.928 1.00 85.44 237 GLU A O 1
ATOM 1892 N N . GLU A 1 238 ? -2.359 7.378 37.147 1.00 85.31 238 GLU A N 1
ATOM 1893 C CA . GLU A 1 238 ? -3.408 8.332 37.517 1.00 85.31 238 GLU A CA 1
ATOM 1894 C C . GLU A 1 238 ? -4.796 7.666 37.591 1.00 85.31 238 GLU A C 1
ATOM 1896 O O . GLU A 1 238 ? -5.590 7.969 38.482 1.00 85.31 238 GLU A O 1
ATOM 1901 N N . ALA A 1 239 ? -5.096 6.728 36.688 1.00 83.62 239 ALA A N 1
ATOM 1902 C CA . ALA A 1 239 ? -6.343 5.966 36.723 1.00 83.62 239 ALA A CA 1
ATOM 1903 C C . ALA A 1 239 ? -6.428 5.023 37.937 1.00 83.62 239 ALA A C 1
ATOM 1905 O O . ALA A 1 239 ? -7.505 4.890 38.521 1.00 83.62 239 ALA A O 1
ATOM 1906 N N . LEU A 1 240 ? -5.315 4.399 38.342 1.00 83.62 240 LEU A N 1
ATOM 1907 C CA . LEU A 1 240 ? -5.257 3.562 39.545 1.00 83.62 240 LEU A CA 1
ATOM 1908 C C . LEU A 1 240 ? -5.476 4.393 40.811 1.00 83.62 240 LEU A C 1
ATOM 1910 O O . LEU A 1 240 ? -6.322 4.027 41.621 1.00 83.62 240 LEU A O 1
ATOM 1914 N N . LEU A 1 241 ? -4.823 5.554 40.927 1.00 86.50 241 LEU A N 1
ATOM 1915 C CA . LEU A 1 241 ? -5.021 6.464 42.060 1.00 86.50 241 LEU A CA 1
ATOM 1916 C C . LEU A 1 241 ? -6.467 6.968 42.153 1.00 86.50 241 LEU A C 1
ATOM 1918 O O . LEU A 1 241 ? -7.033 7.024 43.242 1.00 86.50 241 LEU A O 1
ATOM 1922 N N . LYS A 1 242 ? -7.110 7.276 41.019 1.00 85.44 242 LYS A N 1
ATOM 1923 C CA . LYS A 1 242 ? -8.537 7.647 40.996 1.00 85.44 242 LYS A CA 1
ATOM 1924 C C . LYS A 1 242 ? -9.444 6.493 41.420 1.00 85.44 242 LYS A C 1
ATOM 1926 O O . LYS A 1 242 ? -10.436 6.721 42.107 1.00 85.44 242 LYS A O 1
ATOM 1931 N N . HIS A 1 243 ? -9.114 5.262 41.036 1.00 81.75 243 HIS A N 1
ATOM 1932 C CA . HIS A 1 243 ? -9.874 4.083 41.443 1.00 81.75 243 HIS A CA 1
ATOM 1933 C C . HIS A 1 243 ? -9.699 3.774 42.940 1.00 81.75 243 HIS A C 1
ATOM 1935 O O . HIS A 1 243 ? -10.667 3.427 43.615 1.00 81.75 243 HIS A O 1
ATOM 1941 N N . GLU A 1 244 ? -8.490 3.932 43.479 1.00 81.94 244 GLU A N 1
ATOM 1942 C CA . GLU A 1 244 ? -8.212 3.782 44.911 1.00 81.94 244 GLU A CA 1
ATOM 1943 C C . GLU A 1 244 ? -8.883 4.877 45.744 1.00 81.94 244 GLU A C 1
ATOM 1945 O O . GLU A 1 244 ? -9.519 4.560 46.748 1.00 81.94 244 GLU A O 1
ATOM 1950 N N . ALA A 1 245 ? -8.851 6.134 45.290 1.00 84.81 245 ALA A N 1
ATOM 1951 C CA . ALA A 1 245 ? -9.562 7.240 45.931 1.00 84.81 245 ALA A CA 1
ATOM 1952 C C . ALA A 1 245 ? -11.083 7.013 45.939 1.00 84.81 245 ALA A C 1
ATOM 1954 O O . ALA A 1 245 ? -11.715 7.139 46.984 1.00 84.81 245 ALA A O 1
ATOM 1955 N N . ALA A 1 246 ? -11.664 6.573 44.818 1.00 81.06 246 ALA A N 1
ATOM 1956 C CA . ALA A 1 246 ? -13.087 6.238 44.746 1.00 81.06 246 ALA A CA 1
ATOM 1957 C C . ALA A 1 246 ? -13.459 5.038 45.638 1.00 81.06 246 ALA A C 1
ATOM 1959 O O . ALA A 1 246 ? -14.571 4.963 46.162 1.00 81.06 246 ALA A O 1
ATOM 1960 N N . LYS A 1 247 ? -12.541 4.081 45.828 1.00 87.06 247 LYS A N 1
ATOM 1961 C CA . LYS A 1 247 ? -12.734 2.958 46.754 1.00 87.06 247 LYS A CA 1
ATOM 1962 C C . LYS A 1 247 ? -12.663 3.418 48.214 1.00 87.06 247 LYS A C 1
ATOM 1964 O O . LYS A 1 247 ? -13.484 2.975 49.012 1.00 87.06 247 LYS A O 1
ATOM 1969 N N . ALA A 1 248 ? -11.729 4.305 48.551 1.00 80.19 248 ALA A N 1
ATOM 1970 C CA . ALA A 1 248 ? -11.606 4.888 49.884 1.00 80.19 248 ALA A CA 1
ATOM 1971 C C . ALA A 1 248 ? -12.819 5.763 50.238 1.00 80.19 248 ALA A C 1
ATOM 1973 O O . ALA A 1 248 ? -13.341 5.653 51.341 1.00 80.19 248 ALA A O 1
ATOM 1974 N N . GLU A 1 249 ? -13.329 6.551 49.290 1.00 79.62 249 GLU A N 1
ATOM 1975 C CA . GLU A 1 249 ? -14.537 7.364 49.470 1.00 79.62 249 GLU A CA 1
ATOM 1976 C C . GLU A 1 249 ? -15.783 6.492 49.688 1.00 79.62 249 GLU A C 1
ATOM 1978 O O . GLU A 1 249 ? -16.587 6.770 50.573 1.00 79.62 249 GLU A O 1
ATOM 1983 N N . LYS A 1 250 ? -15.907 5.371 48.964 1.00 80.69 250 LYS A N 1
ATOM 1984 C CA . LYS A 1 250 ? -16.980 4.389 49.200 1.00 80.69 250 LYS A CA 1
ATOM 1985 C C . LYS A 1 250 ? -16.881 3.706 50.564 1.00 80.69 250 LYS A C 1
ATOM 1987 O O . LYS A 1 250 ? -17.910 3.468 51.186 1.00 80.69 250 LYS A O 1
ATOM 1992 N N . LEU A 1 251 ? -15.672 3.387 51.027 1.00 77.75 251 LEU A N 1
ATOM 1993 C CA . LEU A 1 251 ? -15.462 2.803 52.356 1.00 77.75 251 LEU A CA 1
ATOM 1994 C C . LEU A 1 251 ? -15.723 3.823 53.473 1.00 77.75 251 LEU A C 1
ATOM 1996 O O . LEU A 1 251 ? -16.307 3.465 54.489 1.00 77.75 251 LEU A O 1
ATOM 2000 N N . ALA A 1 252 ? -15.364 5.093 53.270 1.00 74.62 252 ALA A N 1
ATOM 2001 C CA . ALA A 1 252 ? -15.668 6.175 54.204 1.00 74.62 252 ALA A CA 1
ATOM 2002 C C . ALA A 1 252 ? -17.176 6.479 54.268 1.00 74.62 252 ALA A C 1
ATOM 2004 O O . ALA A 1 252 ? -17.705 6.693 55.353 1.00 74.62 252 ALA A O 1
ATOM 2005 N N . ALA A 1 253 ? -17.881 6.436 53.132 1.00 72.69 253 ALA A N 1
ATOM 2006 C CA . ALA A 1 253 ? -19.337 6.571 53.092 1.00 72.69 253 ALA A CA 1
ATOM 2007 C C . ALA A 1 253 ? -20.046 5.397 53.791 1.00 72.69 253 ALA A C 1
ATOM 2009 O O . ALA A 1 253 ? -21.001 5.623 54.523 1.00 72.69 253 ALA A O 1
ATOM 2010 N N . ALA A 1 254 ? -19.548 4.164 53.632 1.00 71.19 254 ALA A N 1
ATOM 2011 C CA . ALA A 1 254 ? -20.081 2.993 54.333 1.00 71.19 254 ALA A CA 1
ATOM 2012 C C . ALA A 1 254 ? -19.830 3.042 55.855 1.00 71.19 254 ALA A C 1
ATOM 2014 O O . ALA A 1 254 ? -20.713 2.688 56.627 1.00 71.19 254 ALA A O 1
ATOM 2015 N N . ALA A 1 255 ? -18.665 3.534 56.293 1.00 68.50 255 ALA A N 1
ATOM 2016 C CA . ALA A 1 255 ? -18.356 3.713 57.715 1.00 68.50 255 ALA A CA 1
ATOM 2017 C C . ALA A 1 255 ? -19.145 4.869 58.364 1.00 68.50 255 ALA A C 1
ATOM 2019 O O . ALA A 1 255 ? -19.440 4.823 59.556 1.00 68.50 255 ALA A O 1
ATOM 2020 N N . ALA A 1 256 ? -19.505 5.901 57.592 1.00 62.19 256 ALA A N 1
ATOM 2021 C CA . ALA A 1 256 ? -20.383 6.975 58.055 1.00 62.19 256 ALA A CA 1
ATOM 2022 C C . ALA A 1 256 ? -21.840 6.503 58.220 1.00 62.19 256 ALA A C 1
ATOM 2024 O O . ALA A 1 256 ? -22.501 6.935 59.159 1.00 62.19 256 ALA A O 1
ATOM 2025 N N . ASP A 1 257 ? -22.307 5.587 57.364 1.00 55.47 257 ASP A N 1
ATOM 2026 C CA . ASP A 1 257 ? -23.645 4.981 57.458 1.00 55.47 257 ASP A CA 1
ATOM 2027 C C . ASP A 1 257 ? -23.775 4.050 58.685 1.00 55.47 257 ASP A C 1
ATOM 2029 O O . ASP A 1 257 ? -24.836 3.964 59.305 1.00 55.47 257 ASP A O 1
ATOM 2033 N N . GLU A 1 258 ? -22.675 3.410 59.104 1.00 49.97 258 GLU A N 1
ATOM 2034 C CA . GLU A 1 258 ? -22.630 2.509 60.269 1.00 49.97 258 GLU A CA 1
ATOM 2035 C C . GLU A 1 258 ? -22.670 3.255 61.625 1.00 49.97 258 GLU A C 1
ATOM 2037 O O . GLU A 1 258 ? -23.088 2.692 62.637 1.00 49.97 258 GLU A O 1
ATOM 2042 N N . LEU A 1 259 ? -22.328 4.551 61.656 1.00 50.06 259 LEU A N 1
ATOM 2043 C CA . LEU A 1 259 ? -22.396 5.409 62.855 1.00 50.06 259 LEU A CA 1
ATOM 2044 C C . LEU A 1 259 ? -23.777 6.051 63.08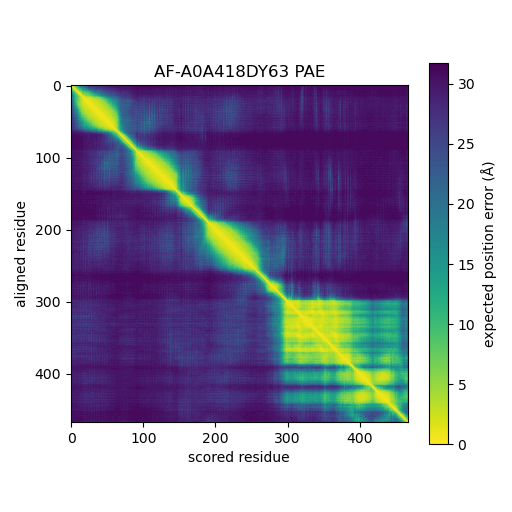8 1.00 50.06 259 LEU A C 1
ATOM 2046 O O . LEU A 1 259 ? -24.038 6.563 64.176 1.00 50.06 259 LEU A O 1
ATOM 2050 N N . THR A 1 260 ? -24.684 5.986 62.113 1.00 47.03 260 THR A N 1
ATOM 2051 C CA . THR A 1 260 ? -26.062 6.510 62.207 1.00 47.03 260 THR A CA 1
ATOM 2052 C C . THR A 1 260 ? -27.123 5.453 62.534 1.00 47.03 260 THR A C 1
ATOM 2054 O O . THR A 1 260 ? -28.303 5.780 62.618 1.00 47.03 260 THR A O 1
ATOM 2057 N N . SER A 1 261 ? -26.734 4.197 62.784 1.00 40.31 261 SER A N 1
ATOM 2058 C CA . SER A 1 261 ? -27.662 3.076 63.033 1.00 40.31 261 SER A CA 1
ATOM 2059 C C . SER A 1 261 ? -27.899 2.749 64.522 1.00 40.31 261 SER A C 1
ATOM 2061 O O . SER A 1 261 ? -28.249 1.619 64.865 1.00 40.31 261 SER A O 1
ATOM 2063 N N . SER A 1 262 ? -27.725 3.707 65.437 1.00 43.31 262 SER A N 1
ATOM 2064 C CA . SER A 1 262 ? -28.031 3.518 66.866 1.00 43.31 262 SER A CA 1
ATOM 2065 C C . SER A 1 262 ? -28.941 4.620 67.408 1.00 43.31 262 SER A C 1
ATOM 2067 O O . SER A 1 262 ? -28.473 5.501 68.118 1.00 43.31 262 SER A O 1
ATOM 2069 N N . GLN A 1 263 ? -30.237 4.564 67.074 1.00 38.94 263 GLN A N 1
ATOM 2070 C CA . GLN A 1 263 ? -31.366 5.015 67.909 1.00 38.94 263 GLN A CA 1
ATOM 2071 C C . GLN A 1 263 ? -32.703 4.627 67.238 1.00 38.94 263 GLN A C 1
ATOM 2073 O O . GLN A 1 263 ? -32.937 4.931 66.074 1.00 38.94 263 GLN A O 1
ATOM 2078 N N . VAL A 1 264 ? -33.567 3.928 67.980 1.00 36.44 264 VAL A N 1
ATOM 2079 C CA . VAL A 1 264 ? -34.953 3.540 67.624 1.00 36.44 264 VAL A CA 1
ATOM 2080 C C . VAL A 1 264 ? -35.881 4.555 68.334 1.00 36.44 264 VAL A C 1
ATOM 2082 O O . VAL A 1 264 ? -35.559 4.925 69.461 1.00 36.44 264 VAL A O 1
ATOM 2085 N N . VAL A 1 265 ? -36.946 5.129 67.742 1.00 33.38 265 VAL A N 1
ATOM 2086 C CA . VAL A 1 265 ? -38.359 4.656 67.787 1.00 33.38 265 VAL A CA 1
ATOM 2087 C C . VAL A 1 265 ? -39.308 5.653 67.047 1.00 33.38 265 VAL A C 1
ATOM 2089 O O . VAL A 1 265 ? -39.213 6.855 67.262 1.00 33.38 265 VAL A O 1
ATOM 2092 N N . GLU A 1 266 ? -40.208 5.080 66.224 1.00 33.78 266 GLU A N 1
ATOM 2093 C CA . GLU A 1 266 ? -41.589 5.418 65.754 1.00 33.78 266 GLU A CA 1
ATOM 2094 C C . GLU A 1 266 ? -42.061 6.711 65.009 1.00 33.78 266 GLU A C 1
ATOM 2096 O O . GLU A 1 266 ? -42.035 7.818 65.530 1.00 33.78 266 GLU A O 1
ATOM 2101 N N . VAL A 1 267 ? -42.695 6.429 63.842 1.00 37.25 267 VAL A N 1
ATOM 2102 C CA . VAL A 1 267 ? -43.982 6.908 63.241 1.00 37.25 267 VAL A CA 1
ATOM 2103 C C . VAL A 1 267 ? -44.109 8.337 62.660 1.00 37.25 267 VAL A C 1
ATOM 2105 O O . VAL A 1 267 ? -44.279 9.305 63.383 1.00 37.25 267 VAL A O 1
ATOM 2108 N N . GLU A 1 268 ? -44.144 8.450 61.318 1.00 32.62 268 GLU A N 1
ATOM 2109 C CA . GLU A 1 268 ? -45.327 8.815 60.490 1.00 32.62 268 GLU A CA 1
ATOM 2110 C C . GLU A 1 268 ? -44.971 8.869 58.983 1.00 32.62 268 GLU A C 1
ATOM 2112 O O . GLU A 1 268 ? -43.858 9.207 58.580 1.00 32.62 268 GLU A O 1
ATOM 2117 N N . GLU A 1 269 ? -45.935 8.499 58.134 1.00 42.97 269 GLU A N 1
ATOM 2118 C CA . GLU A 1 269 ? -45.829 8.438 56.673 1.00 42.97 269 GLU A CA 1
ATOM 2119 C C . GLU A 1 269 ? -45.630 9.818 56.014 1.00 42.97 269 GLU A C 1
ATOM 2121 O O . GLU A 1 269 ? -46.509 10.676 56.052 1.00 42.97 269 GLU A O 1
ATOM 2126 N N . ALA A 1 270 ? -44.547 9.993 55.250 1.00 37.28 270 ALA A N 1
ATOM 2127 C CA . ALA A 1 270 ? -44.478 11.026 54.214 1.00 37.28 270 ALA A CA 1
ATOM 2128 C C . ALA A 1 270 ? -43.634 10.559 53.017 1.00 37.28 270 ALA A C 1
ATOM 2130 O O . ALA A 1 270 ? -42.419 10.390 53.096 1.00 37.28 270 ALA A O 1
ATOM 2131 N N . LYS A 1 271 ? -44.293 10.355 51.869 1.00 39.72 271 LYS A N 1
ATOM 2132 C CA . LYS A 1 271 ? -43.659 9.985 50.591 1.00 39.72 271 LYS A CA 1
ATOM 2133 C C . LYS A 1 271 ? -42.626 11.045 50.169 1.00 39.72 271 LYS A C 1
ATOM 2135 O O . LYS A 1 271 ? -43.003 12.214 50.035 1.00 39.72 271 LYS A O 1
ATOM 2140 N N . PRO A 1 272 ? -41.369 10.683 49.848 1.00 42.81 272 PRO A N 1
ATOM 2141 C CA . PRO A 1 272 ? -40.412 11.652 49.339 1.00 42.81 272 PRO A CA 1
ATOM 2142 C C . PRO A 1 272 ? -40.727 11.947 47.866 1.00 42.81 272 PRO A C 1
ATOM 2144 O O . PRO A 1 272 ? -40.731 11.058 47.013 1.00 42.81 272 PRO A O 1
ATOM 2147 N N . LYS A 1 273 ? -41.001 13.217 47.547 1.00 52.12 273 LYS A N 1
ATOM 2148 C CA . LYS A 1 273 ? -41.109 13.697 46.162 1.00 52.12 273 LYS A CA 1
ATOM 2149 C C . LYS A 1 273 ? -39.734 13.601 45.500 1.00 52.12 273 LYS A C 1
ATOM 2151 O O . LYS A 1 273 ? -38.872 14.451 45.707 1.00 52.12 273 LYS A O 1
ATOM 2156 N N . VAL A 1 274 ? -39.534 12.563 44.692 1.00 53.03 274 VAL A N 1
ATOM 2157 C CA . VAL A 1 274 ? -38.359 12.429 43.826 1.00 53.03 274 VAL A CA 1
ATOM 2158 C C . VAL A 1 274 ? -38.402 13.556 42.795 1.00 53.03 274 VAL A C 1
ATOM 2160 O O . VAL A 1 274 ? -39.293 13.605 41.950 1.00 53.03 274 VAL A O 1
ATOM 2163 N N . ASN A 1 275 ? -37.450 14.487 42.870 1.00 55.16 275 ASN A N 1
ATOM 2164 C CA . ASN A 1 275 ? -37.296 15.544 41.876 1.00 55.16 275 ASN A CA 1
ATOM 2165 C C . ASN A 1 275 ? -36.714 14.940 40.584 1.00 55.16 275 ASN A C 1
ATOM 2167 O O . ASN A 1 275 ? -35.497 14.830 40.405 1.00 55.16 275 ASN A O 1
ATOM 2171 N N . VAL A 1 276 ? -37.618 14.504 39.704 1.00 64.75 276 VAL A N 1
ATOM 2172 C CA . VAL A 1 276 ? -37.329 13.857 38.415 1.00 64.75 276 VAL A CA 1
ATOM 2173 C C . VAL A 1 276 ? -36.429 14.734 37.538 1.00 64.75 276 VAL A C 1
ATOM 2175 O O . VAL A 1 276 ? -35.557 14.224 36.843 1.00 64.75 276 VAL A O 1
ATOM 2178 N N . GLU A 1 277 ? -36.555 16.056 37.628 1.00 59.00 277 GLU A N 1
ATOM 2179 C CA . GLU A 1 277 ? -35.803 17.014 36.814 1.00 59.00 277 GLU A CA 1
ATOM 2180 C C . GLU A 1 277 ? -34.325 17.107 37.227 1.00 59.00 277 GLU A C 1
ATOM 2182 O O . GLU A 1 277 ? -33.427 17.169 36.380 1.00 59.00 277 GLU A O 1
ATOM 2187 N N . ALA A 1 278 ? -34.045 17.001 38.529 1.00 66.62 278 ALA A N 1
ATOM 2188 C CA . ALA A 1 278 ? -32.684 16.897 39.051 1.00 66.62 278 ALA A CA 1
ATOM 2189 C C . ALA A 1 278 ? -32.031 15.543 38.706 1.00 66.62 278 ALA A C 1
ATOM 2191 O O . ALA A 1 278 ? -30.831 15.485 38.424 1.00 66.62 278 ALA A O 1
ATOM 2192 N N . MET A 1 279 ? -32.813 14.459 38.678 1.00 58.72 279 MET A N 1
ATOM 2193 C CA . MET A 1 279 ? -32.341 13.122 38.300 1.00 58.72 279 MET A CA 1
ATOM 2194 C C . MET A 1 279 ? -32.043 13.029 36.797 1.00 58.72 279 MET A C 1
ATOM 2196 O O . MET A 1 279 ? -30.977 12.550 36.409 1.00 58.72 279 MET A O 1
ATOM 2200 N N . VAL A 1 280 ? -32.921 13.578 35.953 1.00 68.31 280 VAL A N 1
ATOM 2201 C CA . VAL A 1 280 ? -32.712 13.685 34.501 1.00 68.31 280 VAL A CA 1
ATOM 2202 C C . VAL A 1 280 ? -31.530 14.606 34.197 1.00 68.31 280 VAL A C 1
ATOM 2204 O O . VAL A 1 280 ? -30.673 14.246 33.397 1.00 68.31 280 VAL A O 1
ATOM 2207 N N . SER A 1 281 ? -31.382 15.735 34.895 1.00 67.44 281 SER A N 1
ATOM 2208 C CA . SER A 1 281 ? -30.222 16.626 34.732 1.00 67.44 281 SER A CA 1
ATOM 2209 C C . SER A 1 281 ? -28.893 15.974 35.134 1.00 67.44 281 SER A C 1
ATOM 2211 O O . SER A 1 281 ? -27.864 16.246 34.513 1.00 67.44 281 SER A O 1
ATOM 2213 N N . ARG A 1 282 ? -28.891 15.096 36.147 1.00 65.62 282 ARG A N 1
ATOM 2214 C CA . ARG A 1 282 ? -27.710 14.303 36.533 1.00 65.62 282 ARG A CA 1
ATOM 2215 C C . ARG A 1 282 ? -27.389 13.218 35.499 1.00 65.62 282 ARG A C 1
ATOM 2217 O O . ARG A 1 282 ? -26.230 13.085 35.118 1.00 65.62 282 ARG A O 1
ATOM 2224 N N . LEU A 1 283 ? -28.396 12.517 34.977 1.00 56.06 283 LEU A N 1
ATOM 2225 C CA . LEU A 1 283 ? -28.225 11.493 33.934 1.00 56.06 283 LEU A CA 1
ATOM 2226 C C . LEU A 1 283 ? -27.763 12.085 32.588 1.00 56.06 283 LEU A C 1
ATOM 2228 O O . LEU A 1 283 ? -26.923 11.494 31.909 1.00 56.06 283 LEU A O 1
ATOM 2232 N N . SER A 1 284 ? -28.233 13.282 32.229 1.00 61.50 284 SER A N 1
ATOM 2233 C CA . SER A 1 284 ? -27.812 14.011 31.022 1.00 61.50 284 SER A CA 1
ATOM 2234 C C . SER A 1 284 ? -26.354 14.474 31.081 1.00 61.50 284 SER A C 1
ATOM 2236 O O . SER A 1 284 ? -25.663 14.459 30.065 1.00 61.50 284 SER A O 1
ATOM 2238 N N . LYS A 1 285 ? -25.872 14.866 32.270 1.00 58.62 285 LYS A N 1
ATOM 2239 C CA . LYS A 1 285 ? -24.482 15.306 32.497 1.00 58.62 285 LYS A CA 1
ATOM 2240 C C . LYS A 1 285 ? -23.494 14.138 32.598 1.00 58.62 285 LYS A C 1
ATOM 2242 O O . LYS A 1 285 ? -22.329 14.308 32.255 1.00 58.62 285 LYS A O 1
ATOM 2247 N N . LEU A 1 286 ? -23.951 12.958 33.023 1.00 47.91 286 LEU A N 1
ATOM 2248 C CA . LEU A 1 286 ? -23.144 11.730 33.031 1.00 47.91 286 LEU A CA 1
ATOM 2249 C C . LEU A 1 286 ? -22.913 11.186 31.612 1.00 47.91 286 LEU A C 1
ATOM 2251 O O . LEU A 1 286 ? -21.803 10.779 31.285 1.00 47.91 286 LEU A O 1
ATOM 2255 N N . LYS A 1 287 ? -23.912 11.280 30.723 1.00 49.12 287 LYS A N 1
ATOM 2256 C CA . LYS A 1 287 ? -23.793 10.815 29.328 1.00 49.12 287 LYS A CA 1
ATOM 2257 C C . LYS A 1 287 ? -22.731 11.551 28.500 1.00 49.12 287 LYS A C 1
ATOM 2259 O O . LYS A 1 287 ? -22.221 10.984 27.539 1.00 49.12 287 LYS A O 1
ATOM 2264 N N . THR A 1 288 ? -22.396 12.794 28.846 1.00 49.06 288 THR A N 1
ATOM 2265 C CA . THR A 1 288 ? -21.396 13.598 28.124 1.00 49.06 288 THR A CA 1
ATOM 2266 C C . THR A 1 288 ? -19.990 13.508 28.716 1.00 49.06 288 THR A C 1
ATOM 2268 O O . THR A 1 288 ? -19.032 13.638 27.958 1.00 49.06 288 THR A O 1
ATOM 2271 N N . SER A 1 289 ? -19.833 13.236 30.018 1.00 44.06 289 SER A N 1
ATOM 2272 C CA . SER A 1 289 ? -18.509 13.070 30.646 1.00 44.06 289 SER A CA 1
ATOM 2273 C C . SER A 1 289 ? -17.983 11.630 30.592 1.00 44.06 289 SER A C 1
ATOM 2275 O O . SER A 1 289 ? -16.776 11.419 30.470 1.00 44.06 289 SER A O 1
ATOM 2277 N N . GLU A 1 290 ? -18.865 10.627 30.593 1.00 42.69 290 GLU A N 1
ATOM 2278 C CA . GLU A 1 290 ? -18.490 9.208 30.518 1.00 42.69 290 GLU A CA 1
ATOM 2279 C C . GLU A 1 290 ? -18.048 8.781 29.103 1.00 42.69 290 GLU A C 1
ATOM 2281 O O . GLU A 1 290 ? -17.309 7.812 28.938 1.00 42.69 290 GLU A O 1
ATOM 2286 N N . ALA A 1 291 ? -18.392 9.564 28.074 1.00 46.88 291 ALA A N 1
ATOM 2287 C CA . ALA A 1 291 ? -17.952 9.343 26.695 1.00 46.88 291 ALA A CA 1
ATOM 2288 C C . ALA A 1 291 ? -16.429 9.507 26.486 1.00 46.88 291 ALA A C 1
ATOM 2290 O O . ALA A 1 291 ? -15.914 9.111 25.441 1.00 46.88 291 ALA A O 1
ATOM 2291 N N . GLN A 1 292 ? -15.691 10.074 27.451 1.00 45.09 292 GLN A N 1
ATOM 2292 C CA . GLN A 1 292 ? -14.267 10.403 27.291 1.00 45.09 292 GLN A CA 1
ATOM 2293 C C . GLN A 1 292 ? -13.278 9.415 27.928 1.00 45.09 292 GLN A C 1
ATOM 2295 O O . GLN A 1 292 ? -12.090 9.488 27.620 1.00 45.09 292 GLN A O 1
ATOM 2300 N N . LEU A 1 293 ? -13.727 8.460 28.747 1.00 46.03 293 LEU A N 1
ATOM 2301 C CA . LEU A 1 293 ? -12.862 7.456 29.391 1.00 46.03 293 LEU A CA 1
ATOM 2302 C C . LEU A 1 293 ? -13.549 6.085 29.437 1.00 46.03 293 LEU A C 1
ATOM 2304 O O . LEU A 1 293 ? -13.593 5.411 30.462 1.00 46.03 293 LEU A O 1
ATOM 2308 N N . VAL A 1 294 ? -14.107 5.661 28.307 1.00 50.31 294 VAL A N 1
ATOM 2309 C CA . VAL A 1 294 ? -14.676 4.320 28.181 1.00 50.31 294 VAL A CA 1
ATOM 2310 C C . VAL A 1 294 ? -13.527 3.303 28.110 1.00 50.31 294 VAL A C 1
ATOM 2312 O O . VAL A 1 294 ? -12.703 3.398 27.197 1.00 50.31 294 VAL A O 1
ATOM 2315 N N . PRO A 1 295 ? -13.459 2.306 29.015 1.00 53.75 295 PRO A N 1
ATOM 2316 C CA . PRO A 1 295 ? -12.506 1.210 28.897 1.00 53.75 295 PRO A CA 1
ATOM 2317 C C . PRO A 1 295 ? -12.664 0.548 27.529 1.00 53.75 295 PRO A C 1
ATOM 2319 O O . PRO A 1 295 ? -13.785 0.174 27.154 1.00 53.75 295 PRO A O 1
ATOM 2322 N N . GLU A 1 296 ? -11.559 0.422 26.787 1.00 59.28 296 GLU A N 1
ATOM 2323 C CA . GLU A 1 296 ? -11.495 -0.328 25.530 1.00 59.28 296 GLU A CA 1
ATOM 2324 C C . GLU A 1 296 ? -12.270 -1.635 25.738 1.00 59.28 296 GLU A C 1
ATOM 2326 O O . GLU A 1 296 ? -12.023 -2.354 26.713 1.00 59.28 296 GLU A O 1
ATOM 2331 N N . ALA A 1 297 ? -13.322 -1.865 24.939 1.00 63.72 297 ALA A N 1
ATOM 2332 C CA . ALA A 1 297 ? -14.105 -3.092 25.066 1.00 63.72 297 ALA A CA 1
ATOM 2333 C C . ALA A 1 297 ? -13.125 -4.273 25.034 1.00 63.72 297 ALA A C 1
ATOM 2335 O O . ALA A 1 297 ? -12.146 -4.214 24.300 1.00 63.72 297 ALA A O 1
ATOM 2336 N N . LYS A 1 298 ? -13.323 -5.306 25.855 1.00 73.00 298 LYS A N 1
ATOM 2337 C CA . LYS A 1 298 ? -12.411 -6.462 25.837 1.00 73.00 298 LYS A CA 1
ATOM 2338 C C . LYS A 1 298 ? -12.593 -7.306 24.568 1.00 73.00 298 LYS A C 1
ATOM 2340 O O . LYS A 1 298 ? -11.701 -8.060 24.200 1.00 73.00 298 LYS A O 1
ATOM 2345 N N . ASP A 1 299 ? -13.753 -7.180 23.930 1.00 85.50 299 ASP A N 1
ATOM 2346 C CA . ASP A 1 299 ? -14.291 -8.129 22.970 1.00 85.50 299 ASP A CA 1
ATOM 2347 C C . ASP A 1 299 ? -15.404 -7.495 22.110 1.00 85.50 299 ASP A C 1
ATOM 2349 O O . ASP A 1 299 ? -16.117 -6.576 22.531 1.00 85.50 299 ASP A O 1
ATOM 2353 N N . PHE A 1 300 ? -15.554 -7.989 20.875 1.00 90.25 300 PHE A N 1
ATOM 2354 C CA . PHE A 1 300 ? -16.428 -7.393 19.854 1.00 90.25 300 PHE A CA 1
ATOM 2355 C C . PHE A 1 300 ? -17.914 -7.411 20.252 1.00 90.25 300 PHE A C 1
ATOM 2357 O O . PHE A 1 300 ? -18.637 -6.442 20.027 1.00 90.25 300 PHE A O 1
ATOM 2364 N N . THR A 1 301 ? -18.356 -8.464 20.940 1.00 90.81 301 THR A N 1
ATOM 2365 C CA . THR A 1 301 ? -19.706 -8.589 21.515 1.00 90.81 301 THR A CA 1
ATOM 2366 C C . THR A 1 301 ? -19.996 -7.481 22.530 1.00 90.81 301 THR A C 1
ATOM 2368 O O . THR A 1 301 ? -21.059 -6.857 22.493 1.00 90.81 301 THR A O 1
ATOM 2371 N N . SER A 1 302 ? -19.041 -7.200 23.420 1.00 90.94 302 SER A N 1
ATOM 2372 C CA . SER A 1 302 ? -19.143 -6.126 24.414 1.00 90.94 302 SER A CA 1
ATOM 2373 C C . SER A 1 302 ? -19.188 -4.754 23.746 1.00 90.94 302 SER A C 1
ATOM 2375 O O . SER A 1 302 ? -19.956 -3.886 24.164 1.00 90.94 302 SER A O 1
ATOM 2377 N N . TRP A 1 303 ? -18.416 -4.568 22.669 1.00 92.88 303 TRP A N 1
ATOM 2378 C CA . TRP A 1 303 ? -18.470 -3.357 21.854 1.00 92.88 303 TRP A CA 1
ATOM 2379 C C . TRP A 1 303 ? -19.851 -3.167 21.207 1.00 92.88 303 TRP A C 1
ATOM 2381 O O . TRP A 1 303 ? -20.414 -2.078 21.317 1.00 92.88 303 TRP A O 1
ATOM 2391 N N . LYS A 1 304 ? -20.446 -4.215 20.615 1.00 93.31 304 LYS A N 1
ATOM 2392 C CA . LYS A 1 304 ? -21.791 -4.139 20.012 1.00 93.31 304 LYS A CA 1
ATOM 2393 C C . LYS A 1 304 ? -22.855 -3.751 21.040 1.00 93.31 304 LYS A C 1
ATOM 2395 O O . LYS A 1 304 ? -23.578 -2.782 20.826 1.00 93.31 304 LYS A O 1
ATOM 2400 N N . LYS A 1 305 ? -22.876 -4.420 22.202 1.00 92.81 305 LYS A N 1
ATOM 2401 C CA . LYS A 1 305 ? -23.805 -4.101 23.305 1.00 92.81 305 LYS A CA 1
ATOM 2402 C C . LYS A 1 305 ? -23.688 -2.644 23.757 1.00 92.81 305 LYS A C 1
ATOM 2404 O O . LYS A 1 305 ? -24.701 -1.982 23.956 1.00 92.81 305 LYS A O 1
ATOM 2409 N N . ARG A 1 306 ? -22.460 -2.130 23.887 1.00 89.81 306 ARG A N 1
ATOM 2410 C CA . ARG A 1 306 ? -22.206 -0.746 24.317 1.00 89.81 306 ARG A CA 1
ATOM 2411 C C . ARG A 1 306 ? -22.667 0.293 23.293 1.00 89.81 306 ARG A C 1
ATOM 2413 O O . ARG A 1 306 ? -23.118 1.361 23.686 1.00 89.81 306 ARG A O 1
ATOM 2420 N N . ASN A 1 307 ? -22.565 -0.020 22.005 1.00 90.06 307 ASN A N 1
ATOM 2421 C CA . ASN A 1 307 ? -22.984 0.872 20.922 1.00 90.06 307 ASN A CA 1
ATOM 2422 C C . ASN A 1 307 ? -24.458 0.677 20.520 1.00 90.06 307 ASN A C 1
ATOM 2424 O O . ASN A 1 307 ? -24.898 1.258 19.533 1.00 90.06 307 ASN A O 1
ATOM 2428 N N . GLY A 1 308 ? -25.228 -0.130 21.264 1.00 91.81 308 GLY A N 1
ATOM 2429 C CA . GLY A 1 308 ? -26.635 -0.402 20.950 1.00 91.81 308 GLY A CA 1
ATOM 2430 C C . GLY A 1 308 ? -26.831 -1.184 19.647 1.00 91.81 308 GLY A C 1
ATOM 2431 O O . GLY A 1 308 ? -27.882 -1.086 19.023 1.00 91.81 308 GLY A O 1
ATOM 2432 N N . VAL A 1 309 ? -25.817 -1.938 19.222 1.00 93.44 309 VAL A N 1
ATOM 2433 C CA . VAL A 1 309 ? -25.842 -2.761 18.011 1.00 93.44 309 VAL A CA 1
ATOM 2434 C C . VAL A 1 309 ? -26.302 -4.166 18.389 1.00 93.44 309 VAL A C 1
ATOM 2436 O O . VAL A 1 309 ? -25.753 -4.771 19.315 1.00 93.44 309 VAL A O 1
ATOM 2439 N N . ALA A 1 310 ? -27.298 -4.701 17.679 1.00 91.69 310 ALA A N 1
ATOM 2440 C CA . ALA A 1 310 ? -27.728 -6.081 17.881 1.00 91.69 310 ALA A CA 1
ATOM 2441 C C . ALA A 1 310 ? -26.588 -7.061 17.542 1.00 91.69 310 ALA A C 1
ATOM 2443 O O . ALA A 1 310 ? -25.704 -6.773 16.735 1.00 91.69 310 ALA A O 1
ATOM 2444 N N . LEU A 1 311 ? -26.560 -8.218 18.206 1.00 90.44 311 LEU A N 1
ATOM 2445 C CA . LEU A 1 311 ? -25.424 -9.146 18.114 1.00 90.44 311 LEU A CA 1
ATOM 2446 C C . LEU A 1 311 ? -25.238 -9.725 16.703 1.00 90.44 311 LEU A C 1
ATOM 2448 O O . LEU A 1 311 ? -24.100 -9.917 16.264 1.00 90.44 311 LEU A O 1
ATOM 2452 N N . ASP A 1 312 ? -26.347 -9.943 16.000 1.00 93.38 312 ASP A N 1
ATOM 2453 C CA . ASP A 1 312 ? -26.411 -10.428 14.620 1.00 93.38 312 ASP A CA 1
ATOM 2454 C C . ASP A 1 312 ? -26.026 -9.358 13.585 1.00 93.38 312 ASP A C 1
ATOM 2456 O O . ASP A 1 312 ? -25.572 -9.674 12.485 1.00 93.38 312 ASP A O 1
ATOM 2460 N N . THR A 1 313 ? -26.155 -8.086 13.955 1.00 95.50 313 THR A N 1
ATOM 2461 C CA . THR A 1 313 ? -25.971 -6.959 13.054 1.00 95.50 313 THR A CA 1
ATOM 2462 C C . THR A 1 313 ? -24.500 -6.810 12.708 1.00 95.50 313 THR A C 1
ATOM 2464 O O . THR A 1 313 ? -23.627 -6.738 13.580 1.00 95.50 313 THR A O 1
ATOM 2467 N N . LYS A 1 314 ? -24.219 -6.769 11.409 1.00 96.50 314 LYS A N 1
ATOM 2468 C CA . LYS A 1 314 ? -22.871 -6.602 10.874 1.00 96.50 314 LYS A CA 1
ATOM 2469 C C . LYS A 1 314 ? -22.406 -5.159 11.006 1.00 96.50 314 LYS A C 1
ATOM 2471 O O . LYS A 1 314 ? -23.188 -4.229 10.830 1.00 96.50 314 LYS A O 1
ATOM 2476 N N . VAL A 1 315 ? -21.131 -4.973 11.317 1.00 96.75 315 VAL A N 1
ATOM 2477 C CA . VAL A 1 315 ? -20.527 -3.663 11.574 1.00 96.75 315 VAL A CA 1
ATOM 2478 C C . VAL A 1 315 ? -19.533 -3.346 10.470 1.00 96.75 315 VAL A C 1
ATOM 2480 O O . VAL A 1 315 ? -18.694 -4.182 10.135 1.00 96.75 315 VAL A O 1
ATOM 2483 N N . PHE A 1 316 ? -19.573 -2.131 9.931 1.00 97.06 316 PHE A N 1
ATOM 2484 C CA . PHE A 1 316 ? -18.570 -1.683 8.971 1.00 97.06 316 PHE A CA 1
ATOM 2485 C C . PHE A 1 316 ? -17.904 -0.366 9.360 1.00 97.06 316 PHE A C 1
ATOM 2487 O O . PHE A 1 316 ? -18.525 0.507 9.964 1.00 97.06 316 PHE A O 1
ATOM 2494 N N . CYS A 1 317 ? -16.644 -0.219 8.954 1.00 95.44 317 CYS A N 1
ATOM 2495 C CA . CYS A 1 317 ? -15.855 1.004 9.086 1.00 95.44 317 CYS A CA 1
ATOM 2496 C C . CYS A 1 317 ? -15.462 1.535 7.705 1.00 95.44 317 CYS A C 1
ATOM 2498 O O . CYS A 1 317 ? -15.114 0.760 6.812 1.00 95.44 317 CYS A O 1
ATOM 2500 N N . LEU A 1 318 ? -15.430 2.859 7.549 1.00 95.00 318 LEU A N 1
ATOM 2501 C CA . LEU A 1 318 ? -14.967 3.524 6.329 1.00 95.00 318 LEU A CA 1
ATOM 2502 C C . LEU A 1 318 ? -13.759 4.424 6.621 1.00 95.00 318 LEU A C 1
ATOM 2504 O O . LEU A 1 318 ? -13.836 5.316 7.469 1.00 95.00 318 LEU A O 1
ATOM 2508 N N . THR A 1 319 ? -12.659 4.263 5.881 1.00 91.88 319 THR A N 1
ATOM 2509 C CA . THR A 1 319 ? -11.591 5.275 5.815 1.00 91.88 319 THR A CA 1
ATOM 2510 C C . THR A 1 319 ? -11.671 6.001 4.474 1.00 91.88 319 THR A C 1
ATOM 2512 O O . THR A 1 319 ? -11.426 5.433 3.415 1.00 91.88 319 THR A O 1
ATOM 2515 N N . GLY A 1 320 ? -12.067 7.276 4.509 1.00 88.12 320 GLY A N 1
ATOM 2516 C CA . GLY A 1 320 ? -12.283 8.095 3.311 1.00 88.12 320 GLY A CA 1
ATOM 2517 C C . GLY A 1 320 ? -13.749 8.469 3.095 1.00 88.12 320 GLY A C 1
ATOM 2518 O O . GLY A 1 320 ? -14.580 8.307 3.988 1.00 88.12 320 GLY A O 1
ATOM 2519 N N . TRP A 1 321 ? -14.045 9.027 1.923 1.00 91.44 321 TRP A N 1
ATOM 2520 C CA . TRP A 1 321 ? -15.383 9.481 1.548 1.00 91.44 321 TRP A CA 1
ATOM 2521 C C . TRP A 1 321 ? -16.009 8.511 0.543 1.00 91.44 321 TRP A C 1
ATOM 2523 O O . TRP A 1 321 ? -15.646 8.511 -0.630 1.00 91.44 321 TRP A O 1
ATOM 2533 N N . TYR A 1 322 ? -16.941 7.683 1.021 1.00 94.88 322 TYR A N 1
ATOM 2534 C CA . TYR A 1 322 ? -17.632 6.663 0.225 1.00 94.88 322 TYR A CA 1
ATOM 2535 C C . TYR A 1 322 ? -19.144 6.662 0.506 1.00 94.88 322 TYR A C 1
ATOM 2537 O O . TYR A 1 322 ? -19.650 5.717 1.116 1.00 94.88 322 TYR A O 1
ATOM 2545 N N . PRO A 1 323 ? -19.883 7.708 0.088 1.00 95.06 323 PRO A N 1
ATOM 2546 C CA . PRO A 1 323 ? -21.307 7.851 0.405 1.00 95.06 323 PRO A CA 1
ATOM 2547 C C . PRO A 1 323 ? -22.141 6.691 -0.148 1.00 95.06 323 PRO A C 1
ATOM 2549 O O . PRO A 1 323 ? -22.922 6.097 0.584 1.00 95.06 323 PRO A O 1
ATOM 2552 N N . VAL A 1 324 ? -21.880 6.268 -1.388 1.00 97.25 324 VAL A N 1
ATOM 2553 C CA . VAL A 1 324 ? -22.610 5.163 -2.033 1.00 97.25 324 VAL A CA 1
ATOM 2554 C C . VAL A 1 324 ? -22.432 3.844 -1.277 1.00 97.25 324 VAL A C 1
ATOM 2556 O O . VAL A 1 324 ? -23.393 3.106 -1.073 1.00 97.25 324 VAL A O 1
ATOM 2559 N N . ILE A 1 325 ? -21.212 3.542 -0.824 1.00 96.31 325 ILE A N 1
ATOM 2560 C CA . ILE A 1 325 ? -20.923 2.312 -0.070 1.00 96.31 325 ILE A CA 1
ATOM 2561 C C . ILE A 1 325 ? -21.591 2.371 1.299 1.00 96.31 325 ILE A C 1
ATOM 2563 O O . ILE A 1 325 ? -22.224 1.398 1.705 1.00 96.31 325 ILE A O 1
ATOM 2567 N N . LYS A 1 326 ? -21.491 3.523 1.975 1.00 96.62 326 LYS A N 1
ATOM 2568 C CA . LYS A 1 326 ? -22.144 3.762 3.261 1.00 96.62 326 LYS A CA 1
ATOM 2569 C C . LYS A 1 326 ? -23.649 3.515 3.163 1.00 96.62 326 LYS A C 1
ATOM 2571 O O . LYS A 1 326 ? -24.165 2.658 3.870 1.00 96.62 326 LYS A O 1
ATOM 2576 N N . GLU A 1 327 ? -24.319 4.195 2.236 1.00 97.50 327 GLU A N 1
ATOM 2577 C CA . GLU A 1 327 ? -25.762 4.073 2.023 1.00 97.50 327 GLU A CA 1
ATOM 2578 C C . GLU A 1 327 ? -26.169 2.646 1.652 1.00 97.50 327 GLU A C 1
ATOM 2580 O O . GLU A 1 327 ? -27.191 2.149 2.114 1.00 97.50 327 GLU A O 1
ATOM 2585 N N . THR A 1 328 ? -25.376 1.961 0.825 1.00 97.75 328 THR A N 1
ATOM 2586 C CA . THR A 1 328 ? -25.675 0.585 0.406 1.00 97.75 328 THR A CA 1
ATOM 2587 C C . THR A 1 328 ? -25.573 -0.399 1.571 1.00 97.75 328 THR A C 1
ATOM 2589 O O . THR A 1 328 ? -26.394 -1.308 1.673 1.00 97.75 328 THR A O 1
ATOM 2592 N N . LEU A 1 329 ? -24.585 -0.234 2.453 1.00 97.00 329 LEU A N 1
ATOM 2593 C CA . LEU A 1 329 ? -24.417 -1.081 3.635 1.00 97.00 329 LEU A CA 1
ATOM 2594 C C . LEU A 1 329 ? -25.471 -0.771 4.705 1.00 97.00 329 LEU A C 1
ATOM 2596 O O . LEU A 1 329 ? -26.071 -1.698 5.244 1.00 97.00 329 LEU A O 1
ATOM 2600 N N . GLU A 1 330 ? -25.779 0.504 4.944 1.00 96.44 330 GLU A N 1
ATOM 2601 C CA . GLU A 1 330 ? -26.860 0.914 5.854 1.00 96.44 330 GLU A CA 1
ATOM 2602 C C . GLU A 1 330 ? -28.226 0.394 5.375 1.00 96.44 330 GLU A C 1
ATOM 2604 O O . GLU A 1 330 ? -28.984 -0.157 6.170 1.00 96.44 330 GLU A O 1
ATOM 2609 N N . LYS A 1 331 ? -28.512 0.440 4.063 1.00 97.75 331 LYS A N 1
ATOM 2610 C CA . LYS A 1 331 ? -29.721 -0.167 3.465 1.00 97.75 331 LYS A CA 1
ATOM 2611 C C . LYS A 1 331 ? -29.806 -1.683 3.664 1.00 97.75 331 LYS A C 1
ATOM 2613 O O . LYS A 1 331 ? -30.903 -2.229 3.674 1.00 97.75 331 LYS A O 1
ATOM 2618 N N . ARG A 1 332 ? -28.670 -2.369 3.825 1.00 96.81 332 ARG A N 1
ATOM 2619 C CA . ARG A 1 332 ? -28.604 -3.808 4.150 1.00 96.81 332 ARG A CA 1
ATOM 2620 C C . ARG A 1 332 ? -28.736 -4.085 5.651 1.00 96.81 332 ARG A C 1
ATOM 2622 O O . ARG A 1 332 ? -28.580 -5.232 6.059 1.00 96.81 332 ARG A O 1
ATOM 2629 N N . GLY A 1 333 ? -28.965 -3.059 6.470 1.00 96.38 333 GLY A N 1
ATOM 2630 C CA . GLY A 1 333 ? -29.053 -3.175 7.924 1.00 96.38 333 GLY A CA 1
ATOM 2631 C C . GLY A 1 333 ? -27.699 -3.257 8.626 1.00 96.38 333 GLY A C 1
ATOM 2632 O O . GLY A 1 333 ? -27.650 -3.649 9.786 1.00 96.38 333 GLY A O 1
ATOM 2633 N N . TRP A 1 334 ? -26.590 -2.919 7.959 1.00 97.44 334 TRP A N 1
ATOM 2634 C CA . TRP A 1 334 ? -25.282 -2.900 8.613 1.00 97.44 334 TRP A CA 1
ATOM 2635 C C . TRP A 1 334 ? -25.108 -1.622 9.437 1.00 97.44 334 TRP A C 1
ATOM 2637 O O . TRP A 1 334 ? -25.507 -0.534 9.025 1.00 97.44 334 TRP A O 1
ATOM 2647 N N . HIS A 1 335 ? -24.446 -1.743 10.584 1.00 96.50 335 HIS A N 1
ATOM 2648 C CA . HIS A 1 335 ? -24.145 -0.622 11.460 1.00 96.50 335 HIS A CA 1
ATOM 2649 C C . HIS A 1 335 ? -22.822 0.050 11.073 1.00 96.50 335 HIS A C 1
ATOM 2651 O O . HIS A 1 335 ? -21.768 -0.592 11.052 1.00 96.50 335 HIS A O 1
ATOM 2657 N N . HIS A 1 336 ? -22.863 1.355 10.805 1.00 96.06 336 HIS A N 1
ATOM 2658 C CA . HIS A 1 336 ? -21.668 2.147 10.529 1.00 96.06 336 HIS A CA 1
ATOM 2659 C C . HIS A 1 336 ? -20.963 2.548 11.829 1.00 96.06 336 HIS A C 1
ATOM 2661 O O . HIS A 1 336 ? -21.479 3.358 12.598 1.00 96.06 336 HIS A O 1
ATOM 2667 N N . ASN A 1 337 ? -19.751 2.041 12.038 1.00 94.94 337 ASN A N 1
ATOM 2668 C CA . ASN A 1 337 ? -18.874 2.485 13.111 1.00 94.94 337 ASN A CA 1
ATOM 2669 C C . ASN A 1 337 ? -18.084 3.734 12.656 1.00 94.94 337 ASN A C 1
ATOM 2671 O O . ASN A 1 337 ? -17.256 3.633 11.744 1.00 94.94 337 ASN A O 1
ATOM 2675 N N . PRO A 1 338 ? -18.306 4.917 13.268 1.00 91.44 338 PRO A N 1
ATOM 2676 C CA . PRO A 1 338 ? -17.626 6.150 12.872 1.00 91.44 338 PRO A CA 1
ATOM 2677 C C . PRO A 1 338 ? -16.142 6.178 13.270 1.00 91.44 338 PRO A C 1
ATOM 2679 O O . PRO A 1 338 ? -15.382 6.987 12.727 1.00 91.44 338 PRO A O 1
ATOM 2682 N N . ASP A 1 339 ? -15.711 5.319 14.200 1.00 90.19 339 ASP A N 1
ATOM 2683 C CA . ASP A 1 339 ? -14.311 5.221 14.599 1.00 90.19 339 ASP A CA 1
ATOM 2684 C C . ASP A 1 339 ? -13.497 4.429 13.565 1.00 90.19 339 ASP A C 1
ATOM 2686 O O . ASP A 1 339 ? -13.496 3.198 13.496 1.00 90.19 339 ASP A O 1
ATOM 2690 N N . ARG A 1 340 ? -12.730 5.177 12.771 1.00 88.69 340 ARG A N 1
ATOM 2691 C CA . ARG A 1 340 ? -11.878 4.665 11.688 1.00 88.69 340 ARG A CA 1
ATOM 2692 C C . ARG A 1 340 ? -10.755 3.752 12.175 1.00 88.69 340 ARG A C 1
ATOM 2694 O O . ARG A 1 340 ? -10.279 2.906 11.409 1.00 88.69 340 ARG A O 1
ATOM 2701 N N . ASN A 1 341 ? -10.316 3.937 13.416 1.00 87.75 341 ASN A N 1
ATOM 2702 C CA . ASN A 1 341 ? -9.197 3.207 14.003 1.00 87.75 341 ASN A CA 1
ATOM 2703 C C . ASN A 1 341 ? -9.664 2.052 14.890 1.00 87.75 341 ASN A C 1
ATOM 2705 O O . ASN A 1 341 ? -8.826 1.317 15.411 1.00 87.75 341 ASN A O 1
ATOM 2709 N N . SER A 1 342 ? -10.979 1.876 15.026 1.00 88.56 342 SER A N 1
ATOM 2710 C CA . SER A 1 342 ? -11.555 0.803 15.815 1.00 88.56 342 SER A CA 1
ATOM 2711 C C . SER A 1 342 ? -11.131 -0.565 15.271 1.00 88.56 342 SER A C 1
ATOM 2713 O O . SER A 1 342 ? -11.225 -0.791 14.059 1.00 88.56 342 SER A O 1
ATOM 2715 N N . PRO A 1 343 ? -10.705 -1.504 16.133 1.00 89.44 343 PRO A N 1
ATOM 2716 C CA . PRO A 1 343 ? -10.498 -2.895 15.740 1.00 89.44 343 PRO A CA 1
ATOM 2717 C C . PRO A 1 343 ? -11.826 -3.660 15.583 1.00 89.44 343 PRO A C 1
ATOM 2719 O O . PRO A 1 343 ? -11.828 -4.803 15.137 1.00 89.44 343 PRO A O 1
ATOM 2722 N N . TYR A 1 344 ? -12.954 -3.041 15.948 1.00 92.12 344 TYR A N 1
ATOM 2723 C CA . TYR A 1 344 ? -14.280 -3.652 15.997 1.00 92.12 344 TYR A CA 1
ATOM 2724 C C . TYR A 1 344 ? -15.071 -3.394 14.712 1.00 92.12 344 TYR A C 1
ATOM 2726 O O . TYR A 1 344 ? -15.769 -2.385 14.582 1.00 92.12 344 TYR A O 1
ATOM 2734 N N . PHE A 1 345 ? -14.955 -4.318 13.762 1.00 94.50 345 PHE A N 1
ATOM 2735 C CA . PHE A 1 345 ? -15.697 -4.320 12.500 1.00 94.50 345 PHE A CA 1
ATOM 2736 C C . PHE A 1 345 ? -15.788 -5.736 11.923 1.00 94.50 345 PHE A C 1
ATOM 2738 O O . PHE A 1 345 ? -14.904 -6.552 12.164 1.00 94.50 345 PHE A O 1
ATOM 2745 N N . ASP A 1 346 ? -16.823 -5.998 11.128 1.00 95.88 346 ASP A N 1
ATOM 2746 C CA . ASP A 1 346 ? -16.901 -7.146 10.217 1.00 95.88 346 ASP A CA 1
ATOM 2747 C C . ASP A 1 346 ? -16.291 -6.784 8.847 1.00 95.88 346 ASP A C 1
ATOM 2749 O O . ASP A 1 346 ? -15.594 -7.590 8.242 1.00 95.88 346 ASP A O 1
ATOM 2753 N N . LEU A 1 347 ? -16.503 -5.551 8.363 1.00 96.06 347 LEU A N 1
ATOM 2754 C CA . LEU A 1 347 ? -15.943 -5.047 7.100 1.00 96.06 347 LEU A CA 1
ATOM 2755 C C . LEU A 1 347 ? -15.284 -3.679 7.291 1.00 96.06 347 LEU A C 1
ATOM 2757 O O . LEU A 1 347 ? -15.931 -2.728 7.721 1.00 96.06 347 LEU A O 1
ATOM 2761 N N . LYS A 1 348 ? -14.024 -3.526 6.888 1.00 95.44 348 LYS A N 1
ATOM 2762 C CA . LYS A 1 348 ? -13.366 -2.218 6.813 1.00 95.44 348 LYS A CA 1
ATOM 2763 C C . LYS A 1 348 ? -13.062 -1.858 5.367 1.00 95.44 348 LYS A C 1
ATOM 2765 O O . LYS A 1 348 ? -12.238 -2.489 4.708 1.00 95.44 348 LYS A O 1
ATOM 2770 N N . TRP A 1 349 ? -13.718 -0.808 4.886 1.00 95.81 349 TRP A N 1
ATOM 2771 C CA . TRP A 1 349 ? -13.472 -0.254 3.564 1.00 95.81 349 TRP A CA 1
ATOM 2772 C C . TRP A 1 349 ? -12.496 0.911 3.661 1.00 95.81 349 TRP A C 1
ATOM 2774 O O . TRP A 1 349 ? -12.828 1.976 4.187 1.00 95.81 349 TRP A O 1
ATOM 2784 N N . ALA A 1 350 ? -11.288 0.712 3.151 1.00 93.38 350 ALA A N 1
ATOM 2785 C CA . ALA A 1 350 ? -10.228 1.696 3.194 1.00 93.38 350 ALA A CA 1
ATOM 2786 C C . ALA A 1 350 ? -9.968 2.367 1.844 1.00 93.38 350 ALA A C 1
ATOM 2788 O O . ALA A 1 350 ? -10.100 1.757 0.779 1.00 93.38 350 ALA A O 1
ATOM 2789 N N . LEU A 1 351 ? -9.544 3.631 1.887 1.00 91.56 351 LEU A N 1
ATOM 2790 C CA . LEU A 1 351 ? -9.084 4.364 0.708 1.00 91.56 351 LEU A CA 1
ATOM 2791 C C . LEU A 1 351 ? -7.713 3.884 0.236 1.00 91.56 351 LEU A C 1
ATOM 2793 O O . LEU A 1 351 ? -7.513 3.685 -0.959 1.00 91.56 351 LEU A O 1
ATOM 2797 N N . LYS A 1 352 ? -6.778 3.687 1.166 1.00 89.06 352 LYS A N 1
ATOM 2798 C CA . LYS A 1 352 ? -5.412 3.261 0.857 1.00 89.06 352 LYS A CA 1
ATOM 2799 C C . LYS A 1 352 ? -5.095 1.956 1.563 1.00 89.06 352 LYS A C 1
ATOM 2801 O O . LYS A 1 352 ? -5.504 1.739 2.698 1.00 89.06 352 LYS A O 1
ATOM 2806 N N . SER A 1 353 ? -4.270 1.133 0.927 1.00 88.00 353 SER A N 1
ATOM 2807 C CA . SER A 1 353 ? -3.759 -0.108 1.517 1.00 88.00 353 SER A CA 1
ATOM 2808 C C . SER A 1 353 ? -2.934 0.157 2.788 1.00 88.00 353 SER A C 1
ATOM 2810 O O . SER A 1 353 ? -2.896 -0.674 3.691 1.00 88.00 353 SER A O 1
ATOM 2812 N N . ASP A 1 354 ? -2.311 1.337 2.890 1.00 87.62 354 ASP A N 1
ATOM 2813 C CA . ASP A 1 354 ? -1.550 1.766 4.071 1.00 87.62 354 ASP A CA 1
ATOM 2814 C C . ASP A 1 354 ? -2.414 1.921 5.327 1.00 87.62 354 ASP A C 1
ATOM 2816 O O . ASP A 1 354 ? -1.935 1.634 6.424 1.00 87.62 354 ASP A O 1
ATOM 2820 N N . ASP A 1 355 ? -3.694 2.277 5.176 1.00 86.62 355 ASP A N 1
ATOM 2821 C CA . ASP A 1 355 ? -4.638 2.419 6.296 1.00 86.62 355 ASP A CA 1
ATOM 2822 C C . ASP A 1 355 ? -4.927 1.073 6.991 1.00 86.62 355 ASP A C 1
ATOM 2824 O O . ASP A 1 355 ? -5.524 1.030 8.069 1.00 86.62 355 ASP A O 1
ATOM 2828 N N . LEU A 1 356 ? -4.524 -0.033 6.358 1.00 88.44 356 LEU A N 1
ATOM 2829 C CA . LEU A 1 356 ? -4.730 -1.401 6.821 1.00 88.44 356 LEU A CA 1
ATOM 2830 C C . LEU A 1 356 ? -3.437 -2.066 7.310 1.00 88.44 356 LEU A C 1
ATOM 2832 O O . LEU A 1 356 ? -3.506 -3.095 7.970 1.00 88.44 356 LEU A O 1
ATOM 2836 N N . LYS A 1 357 ? -2.255 -1.479 7.062 1.00 82.94 357 LYS A N 1
ATOM 2837 C CA . LYS A 1 357 ? -0.960 -2.073 7.457 1.00 82.94 357 LYS A CA 1
ATOM 2838 C C . LYS A 1 357 ? -0.796 -2.241 8.967 1.00 82.94 357 LYS A C 1
ATOM 2840 O O . LYS A 1 357 ? -0.073 -3.128 9.410 1.00 82.94 357 LYS A O 1
ATOM 2845 N N . SER A 1 358 ? -1.425 -1.372 9.754 1.00 79.00 358 SER A N 1
ATOM 2846 C CA . SER A 1 358 ? -1.394 -1.417 11.220 1.00 79.00 358 SER A CA 1
ATOM 2847 C C . SER A 1 358 ? -2.530 -2.245 11.825 1.00 79.00 358 SER A C 1
ATOM 2849 O O . SER A 1 358 ? -2.540 -2.470 13.036 1.00 79.00 358 SER A O 1
ATOM 2851 N N . VAL A 1 359 ? -3.484 -2.694 11.007 1.00 83.12 359 VAL A N 1
ATOM 2852 C CA . VAL A 1 359 ? -4.660 -3.432 11.458 1.00 83.12 359 VAL A CA 1
ATOM 2853 C C . VAL A 1 359 ? -4.314 -4.916 11.499 1.00 83.12 359 VAL A C 1
ATOM 2855 O O . VAL A 1 359 ? -3.989 -5.519 10.480 1.00 83.12 359 VAL A O 1
ATOM 2858 N N . LYS A 1 360 ? -4.388 -5.517 12.688 1.00 86.12 360 LYS A N 1
ATOM 2859 C CA . LYS A 1 360 ? -4.368 -6.976 12.824 1.00 86.12 360 LYS A CA 1
ATOM 2860 C C . LYS A 1 360 ? -5.773 -7.482 12.534 1.00 86.12 360 LYS A C 1
ATOM 2862 O O . LYS A 1 360 ? -6.685 -7.161 13.289 1.00 86.12 360 LYS A O 1
ATOM 2867 N N . LEU A 1 361 ? -5.927 -8.195 11.426 1.00 88.50 361 LEU A N 1
ATOM 2868 C CA . LEU A 1 361 ? -7.202 -8.774 11.022 1.00 88.50 361 LEU A CA 1
ATOM 2869 C C . LEU A 1 361 ? -7.415 -10.101 11.742 1.00 88.50 361 LEU A C 1
ATOM 2871 O O . LEU A 1 361 ? -6.498 -10.920 11.800 1.00 88.50 361 LEU A O 1
ATOM 2875 N N . ASN A 1 362 ? -8.619 -10.289 12.271 1.00 89.38 362 ASN A N 1
ATOM 2876 C CA . ASN A 1 362 ? -9.111 -11.606 12.663 1.00 89.38 362 ASN A CA 1
ATOM 2877 C C . ASN A 1 362 ? -9.676 -12.330 11.429 1.00 89.38 362 ASN A C 1
ATOM 2879 O O . ASN A 1 362 ? -10.042 -11.675 10.453 1.00 89.38 362 ASN A O 1
ATOM 2883 N N . ASP A 1 363 ? -9.800 -13.655 11.491 1.00 90.06 363 ASP A N 1
ATOM 2884 C CA . ASP A 1 363 ? -10.229 -14.489 10.354 1.00 90.06 363 ASP A CA 1
ATOM 2885 C C . ASP A 1 363 ? -11.622 -14.116 9.812 1.00 90.06 363 ASP A C 1
ATOM 2887 O O . ASP A 1 363 ? -11.871 -14.193 8.611 1.00 90.06 363 ASP A O 1
ATOM 2891 N N . ASP A 1 364 ? -12.504 -13.626 10.685 1.00 90.62 364 ASP A N 1
ATOM 2892 C CA . ASP A 1 364 ? -13.865 -13.209 10.331 1.00 90.62 364 ASP A CA 1
ATOM 2893 C C . ASP A 1 364 ? -13.951 -11.773 9.777 1.00 90.62 364 ASP A C 1
ATOM 2895 O O . ASP A 1 364 ? -15.036 -11.302 9.425 1.00 90.62 364 ASP A O 1
ATOM 2899 N N . GLN A 1 365 ? -12.833 -11.037 9.738 1.00 94.12 365 GLN A N 1
ATOM 2900 C CA . GLN A 1 365 ? -12.801 -9.634 9.326 1.00 94.12 365 GLN A CA 1
ATOM 2901 C C . GLN A 1 365 ? -12.416 -9.469 7.862 1.00 94.12 365 GLN A C 1
ATOM 2903 O O . GLN A 1 365 ? -11.408 -9.984 7.383 1.00 94.12 365 GLN A O 1
ATOM 2908 N N . LEU A 1 366 ? -13.184 -8.637 7.165 1.00 94.75 366 LEU A N 1
ATOM 2909 C CA . LEU A 1 366 ? -13.008 -8.367 5.748 1.00 94.75 366 LEU A CA 1
ATOM 2910 C C . LEU A 1 366 ? -12.441 -6.969 5.509 1.00 94.75 366 LEU A C 1
ATOM 2912 O O . LEU A 1 366 ? -12.814 -5.990 6.161 1.00 94.75 366 LEU A O 1
ATOM 2916 N N . VAL A 1 367 ? -11.565 -6.868 4.511 1.00 94.62 367 VAL A N 1
ATOM 2917 C CA . VAL A 1 367 ? -11.008 -5.607 4.009 1.00 94.62 367 VAL A CA 1
ATOM 2918 C C . VAL A 1 367 ? -11.014 -5.584 2.487 1.00 94.62 367 VAL A C 1
ATOM 2920 O O . VAL A 1 367 ? -10.946 -6.623 1.838 1.00 94.62 367 VAL A O 1
ATOM 2923 N N . ASN A 1 368 ? -11.062 -4.391 1.899 1.00 94.56 368 ASN A N 1
ATOM 2924 C CA . ASN A 1 368 ? -11.121 -4.206 0.445 1.00 94.56 368 ASN A CA 1
ATOM 2925 C C . ASN A 1 368 ? -9.746 -4.116 -0.253 1.00 94.56 368 ASN A C 1
ATOM 2927 O O . ASN A 1 368 ? -9.704 -3.875 -1.457 1.00 94.56 368 ASN A O 1
ATOM 2931 N N . HIS A 1 369 ? -8.626 -4.274 0.464 1.00 91.81 369 HIS A N 1
ATOM 2932 C CA . HIS A 1 369 ? -7.283 -4.278 -0.135 1.00 91.81 369 HIS A CA 1
ATOM 2933 C C . HIS A 1 369 ? -6.531 -5.561 0.191 1.00 91.81 369 HIS A C 1
ATOM 2935 O O . HIS A 1 369 ? -6.459 -5.974 1.346 1.00 91.81 369 HIS A O 1
ATOM 2941 N N . PHE A 1 370 ? -5.853 -6.111 -0.815 1.00 88.62 370 PHE A N 1
ATOM 2942 C CA . PHE A 1 370 ? -4.848 -7.149 -0.617 1.00 88.62 370 PHE A CA 1
ATOM 2943 C C . PHE A 1 370 ? -3.497 -6.522 -0.248 1.00 88.62 370 PHE A C 1
ATOM 2945 O O . PHE A 1 370 ? -3.022 -5.605 -0.923 1.00 88.62 370 PHE A O 1
ATOM 2952 N N . LEU A 1 371 ? -2.841 -7.043 0.794 1.00 80.81 371 LEU A N 1
ATOM 2953 C CA . LEU A 1 371 ? -1.591 -6.487 1.342 1.00 80.81 371 LEU A CA 1
ATOM 2954 C C . LEU A 1 371 ? -0.435 -6.412 0.326 1.00 80.81 371 LEU A C 1
ATOM 2956 O O . LEU A 1 371 ? 0.425 -5.543 0.441 1.00 80.81 371 LEU A O 1
ATOM 2960 N N . GLN A 1 372 ? -0.411 -7.293 -0.676 1.00 83.12 372 GLN A N 1
ATOM 2961 C CA . GLN A 1 372 ? 0.676 -7.401 -1.659 1.00 83.12 372 GLN A CA 1
ATOM 2962 C C . GLN A 1 372 ? 0.285 -6.911 -3.061 1.00 83.12 372 GLN A C 1
ATOM 2964 O O . GLN A 1 372 ? 0.944 -7.235 -4.047 1.00 83.12 372 GLN A O 1
ATOM 2969 N N . ASN A 1 373 ? -0.764 -6.092 -3.177 1.00 87.06 373 ASN A N 1
ATOM 2970 C CA . ASN A 1 373 ? -1.260 -5.639 -4.479 1.00 87.06 373 ASN A CA 1
ATOM 2971 C C . ASN A 1 373 ? -0.225 -4.826 -5.285 1.00 87.06 373 ASN A C 1
ATOM 2973 O O . ASN A 1 373 ? -0.276 -4.776 -6.515 1.00 87.06 373 ASN A O 1
ATOM 2977 N N . THR A 1 374 ? 0.760 -4.212 -4.620 1.00 88.06 374 THR A N 1
ATOM 2978 C CA . THR A 1 374 ? 1.850 -3.465 -5.276 1.00 88.06 374 THR A CA 1
ATOM 2979 C C . THR A 1 374 ? 2.665 -4.319 -6.247 1.00 88.06 374 THR A C 1
ATOM 2981 O O . THR A 1 374 ? 3.257 -3.780 -7.183 1.00 88.06 374 THR A O 1
ATOM 2984 N N . ALA A 1 375 ? 2.647 -5.640 -6.070 1.00 87.38 375 ALA A N 1
ATOM 2985 C CA . ALA A 1 375 ? 3.309 -6.602 -6.934 1.00 87.38 375 ALA A CA 1
ATOM 2986 C C . ALA A 1 375 ? 2.709 -6.639 -8.358 1.00 87.38 375 ALA A C 1
ATOM 2988 O O . ALA A 1 375 ? 3.409 -6.986 -9.300 1.00 87.38 375 ALA A O 1
ATOM 2989 N N . ILE A 1 376 ? 1.445 -6.244 -8.545 1.00 89.69 376 ILE A N 1
ATOM 2990 C CA . ILE A 1 376 ? 0.788 -6.211 -9.868 1.00 89.69 376 ILE A CA 1
ATOM 2991 C C . ILE A 1 376 ? 0.313 -4.812 -10.275 1.00 89.69 376 ILE A C 1
ATOM 2993 O O . ILE A 1 376 ? 0.227 -4.510 -11.459 1.00 89.69 376 ILE A O 1
ATOM 2997 N N . THR A 1 377 ? 0.045 -3.930 -9.309 1.00 90.38 377 THR A N 1
ATOM 2998 C CA . THR A 1 377 ? -0.473 -2.571 -9.567 1.00 90.38 377 THR A CA 1
ATOM 2999 C C . THR A 1 377 ? 0.603 -1.519 -9.779 1.00 90.38 377 THR A C 1
ATOM 3001 O O . THR A 1 377 ? 0.300 -0.412 -10.220 1.00 90.38 377 THR A O 1
ATOM 3004 N N . THR A 1 378 ? 1.867 -1.826 -9.482 1.00 91.06 378 THR A N 1
ATOM 3005 C CA . THR A 1 378 ? 2.976 -0.920 -9.795 1.00 91.06 378 THR A CA 1
ATOM 3006 C C . THR A 1 378 ? 3.708 -1.408 -11.033 1.00 91.06 378 THR A C 1
ATOM 3008 O O . THR A 1 378 ? 3.966 -2.601 -11.171 1.00 91.06 378 THR A O 1
ATOM 3011 N N . LYS A 1 379 ? 4.121 -0.484 -11.910 1.00 88.44 379 LYS A N 1
ATOM 3012 C CA . LYS A 1 379 ? 4.919 -0.827 -13.100 1.00 88.44 379 LYS A CA 1
ATOM 3013 C C . LYS A 1 379 ? 6.169 -1.633 -12.729 1.00 88.44 379 LYS A C 1
ATOM 3015 O O . LYS A 1 379 ? 6.471 -2.621 -13.380 1.00 88.44 379 LYS A O 1
ATOM 3020 N N . SER A 1 380 ? 6.878 -1.229 -11.672 1.00 87.44 380 SER A N 1
ATOM 3021 C CA . SER A 1 380 ? 8.089 -1.920 -11.204 1.00 87.44 380 SER A CA 1
ATOM 3022 C C . SER A 1 380 ? 7.789 -3.307 -10.626 1.00 87.44 380 SER A C 1
ATOM 3024 O O . SER A 1 380 ? 8.449 -4.273 -10.998 1.00 87.44 380 SER A O 1
ATOM 3026 N N . GLY A 1 381 ? 6.772 -3.422 -9.763 1.00 87.62 381 GLY A N 1
ATOM 3027 C CA . GLY A 1 381 ? 6.364 -4.702 -9.180 1.00 87.62 381 GLY A CA 1
ATOM 3028 C C . GLY A 1 381 ? 5.903 -5.689 -10.247 1.00 87.62 381 GLY A C 1
ATOM 3029 O O . GLY A 1 381 ? 6.386 -6.820 -10.282 1.00 87.62 381 GLY A O 1
ATOM 3030 N N . LEU A 1 382 ? 5.064 -5.227 -11.178 1.00 88.31 382 LEU A N 1
ATOM 3031 C CA . LEU A 1 382 ? 4.582 -6.039 -12.288 1.00 88.31 382 LEU A CA 1
ATOM 3032 C C . LEU A 1 382 ? 5.740 -6.493 -13.179 1.00 88.31 382 LEU A C 1
ATOM 3034 O O . LEU A 1 382 ? 5.849 -7.676 -13.479 1.00 88.31 382 LEU A O 1
ATOM 3038 N N . LEU A 1 383 ? 6.648 -5.583 -13.547 1.00 84.75 383 LEU A N 1
ATOM 3039 C CA . LEU A 1 383 ? 7.839 -5.932 -14.324 1.00 84.75 383 LEU A CA 1
ATOM 3040 C C . LEU A 1 383 ? 8.726 -6.944 -13.600 1.00 84.75 383 LEU A C 1
ATOM 3042 O O . LEU A 1 383 ? 9.269 -7.824 -14.253 1.00 84.75 383 LEU A O 1
ATOM 3046 N N . HIS A 1 384 ? 8.893 -6.844 -12.281 1.00 81.38 384 HIS A N 1
ATOM 3047 C CA . HIS A 1 384 ? 9.689 -7.809 -11.524 1.00 81.38 384 HIS A CA 1
ATOM 3048 C C . HIS A 1 384 ? 9.039 -9.199 -11.518 1.00 81.38 384 HIS A C 1
ATOM 3050 O O . HIS A 1 384 ? 9.719 -10.194 -11.762 1.00 81.38 384 HIS A O 1
ATOM 3056 N N . ASN A 1 385 ? 7.721 -9.255 -11.324 1.00 81.25 385 ASN A N 1
ATOM 3057 C CA . ASN A 1 385 ? 6.960 -10.501 -11.350 1.00 81.25 385 ASN A CA 1
ATOM 3058 C C . ASN A 1 385 ? 6.934 -11.145 -12.738 1.00 81.25 385 ASN A C 1
ATOM 3060 O O . ASN A 1 385 ? 7.093 -12.357 -12.854 1.00 81.25 385 ASN A O 1
ATOM 3064 N N . LEU A 1 386 ? 6.789 -10.337 -13.790 1.00 79.12 386 LEU A N 1
ATOM 3065 C CA . LEU A 1 386 ? 6.811 -10.810 -15.171 1.00 79.12 386 LEU A CA 1
ATOM 3066 C C . LEU A 1 386 ? 8.223 -11.133 -15.658 1.00 79.12 386 LEU A C 1
ATOM 3068 O O . LEU A 1 386 ? 8.374 -12.024 -16.479 1.00 79.12 386 LEU A O 1
ATOM 3072 N N . ARG A 1 387 ? 9.275 -10.491 -15.133 1.00 72.06 387 ARG A N 1
ATOM 3073 C CA . ARG A 1 387 ? 10.672 -10.800 -15.492 1.00 72.06 387 ARG A CA 1
ATOM 3074 C C . ARG A 1 387 ? 11.064 -12.231 -15.135 1.00 72.06 387 ARG A C 1
ATOM 3076 O O . ARG A 1 387 ? 11.909 -12.799 -15.814 1.00 72.06 387 ARG A O 1
ATOM 3083 N N . LYS A 1 388 ? 10.434 -12.833 -14.120 1.00 59.31 388 LYS A N 1
ATOM 3084 C CA . LYS A 1 388 ? 10.587 -14.271 -13.847 1.00 59.31 388 LYS A CA 1
ATOM 3085 C C . LYS A 1 388 ? 10.199 -15.134 -15.061 1.00 59.31 388 LYS A C 1
ATOM 3087 O O . LYS A 1 388 ? 10.730 -16.224 -15.215 1.00 59.31 388 LYS A O 1
ATOM 3092 N N . TYR A 1 389 ? 9.303 -14.630 -15.906 1.00 56.03 389 TYR A N 1
ATOM 3093 C CA . TYR A 1 389 ? 8.814 -15.284 -17.118 1.00 56.03 389 TYR A CA 1
ATOM 3094 C C . TYR A 1 389 ? 9.398 -14.679 -18.410 1.00 56.03 389 TYR A C 1
ATOM 3096 O O . TYR A 1 389 ? 9.403 -15.344 -19.438 1.00 56.03 389 TYR A O 1
ATOM 3104 N N . ALA A 1 390 ? 9.919 -13.447 -18.361 1.00 56.53 390 ALA A N 1
ATOM 3105 C CA . ALA A 1 390 ? 10.536 -12.731 -19.477 1.00 56.53 390 ALA A CA 1
ATOM 3106 C C . ALA A 1 390 ? 12.008 -12.404 -19.166 1.00 56.53 390 ALA A C 1
ATOM 3108 O O . ALA A 1 390 ? 12.354 -11.343 -18.631 1.00 56.53 390 ALA A O 1
ATOM 3109 N N . THR A 1 391 ? 12.888 -13.344 -19.493 1.00 53.44 391 THR A N 1
ATOM 3110 C CA . THR A 1 391 ? 14.332 -13.324 -19.226 1.00 53.44 391 THR A CA 1
ATOM 3111 C C . THR A 1 391 ? 15.119 -12.713 -20.382 1.00 53.44 391 THR A C 1
ATOM 3113 O O . THR A 1 391 ? 15.912 -13.385 -21.029 1.00 53.44 391 THR A O 1
ATOM 3116 N N . GLN A 1 392 ? 14.985 -11.408 -20.630 1.00 55.75 392 GLN A N 1
ATOM 3117 C CA . GLN A 1 392 ? 15.954 -10.713 -21.487 1.00 55.75 392 GLN A CA 1
ATOM 3118 C C . GLN A 1 392 ? 16.362 -9.349 -20.917 1.00 55.75 392 GLN A C 1
ATOM 3120 O O . GLN A 1 392 ? 15.551 -8.516 -20.509 1.00 55.75 392 GLN A O 1
ATOM 3125 N N . SER A 1 393 ? 17.680 -9.143 -20.854 1.00 60.91 393 SER A N 1
ATOM 3126 C CA . SER A 1 393 ? 18.306 -7.914 -20.368 1.00 60.91 393 SER A CA 1
ATOM 3127 C C . SER A 1 393 ? 18.021 -6.757 -21.329 1.00 60.91 393 SER A C 1
ATOM 3129 O O . SER A 1 393 ? 18.246 -6.872 -22.534 1.00 60.91 393 SER A O 1
ATOM 3131 N N . TYR A 1 394 ? 17.561 -5.622 -20.791 1.00 61.38 394 TYR A N 1
ATOM 3132 C CA . TYR A 1 394 ? 17.190 -4.411 -21.541 1.00 61.38 394 TYR A CA 1
ATOM 3133 C C . TYR A 1 394 ? 18.259 -3.968 -22.559 1.00 61.38 394 TYR A C 1
ATOM 3135 O O . TYR A 1 394 ? 17.932 -3.545 -23.666 1.00 61.38 394 TYR A O 1
ATOM 3143 N N . TYR A 1 395 ? 19.542 -4.128 -22.218 1.00 58.62 395 TYR A N 1
ATOM 3144 C CA . TYR A 1 395 ? 20.660 -3.767 -23.094 1.00 58.62 395 TYR A CA 1
ATOM 3145 C C . TYR A 1 395 ? 20.739 -4.620 -24.364 1.00 58.62 395 TYR A C 1
ATOM 3147 O O . TYR A 1 395 ? 21.071 -4.099 -25.427 1.00 58.62 395 TYR A O 1
ATOM 3155 N N . MET A 1 396 ? 20.419 -5.912 -24.276 1.00 64.62 396 MET A N 1
ATOM 3156 C CA . MET A 1 396 ? 20.404 -6.795 -25.445 1.00 64.62 396 MET A CA 1
ATOM 3157 C C . MET A 1 396 ? 19.194 -6.519 -26.329 1.00 64.62 396 MET A C 1
ATOM 3159 O O . MET A 1 396 ? 19.349 -6.400 -27.542 1.00 64.62 396 MET A O 1
ATOM 3163 N N . TYR A 1 397 ? 18.020 -6.308 -25.726 1.00 70.38 397 TYR A N 1
ATOM 3164 C CA . TYR A 1 397 ? 16.825 -5.898 -26.465 1.00 70.38 397 TYR A CA 1
ATOM 3165 C C . TYR A 1 397 ? 17.046 -4.613 -27.254 1.00 70.38 397 TYR A C 1
ATOM 3167 O O . TYR A 1 397 ? 16.731 -4.574 -28.439 1.00 70.38 397 TYR A O 1
ATOM 3175 N N . PHE A 1 398 ? 17.622 -3.580 -26.632 1.00 74.56 398 PHE A N 1
ATOM 3176 C CA . PHE A 1 398 ? 17.883 -2.321 -27.325 1.00 74.56 398 PHE A CA 1
ATOM 3177 C C . PHE A 1 398 ? 18.775 -2.527 -28.553 1.00 74.56 398 PHE A C 1
ATOM 3179 O O . PHE A 1 398 ? 18.486 -1.994 -29.618 1.00 74.56 398 PHE A O 1
ATOM 3186 N N . ARG A 1 399 ? 19.824 -3.346 -28.432 1.00 76.31 399 ARG A N 1
ATOM 3187 C CA . ARG A 1 399 ? 20.768 -3.617 -29.527 1.00 76.31 399 ARG A CA 1
ATOM 3188 C C . ARG A 1 399 ? 20.125 -4.389 -30.670 1.00 76.31 399 ARG A C 1
ATOM 3190 O O . ARG A 1 399 ? 20.333 -4.034 -31.826 1.00 76.31 399 ARG A O 1
ATOM 3197 N N . TYR A 1 400 ? 19.312 -5.391 -30.353 1.00 81.50 400 TYR A N 1
ATOM 3198 C CA . TYR A 1 400 ? 18.563 -6.138 -31.358 1.00 81.50 400 TYR A CA 1
ATOM 3199 C C . TYR A 1 400 ? 17.511 -5.275 -32.059 1.00 81.50 400 TYR A C 1
ATOM 3201 O O . TYR A 1 400 ? 17.466 -5.265 -33.285 1.00 81.50 400 TYR A O 1
ATOM 3209 N N . ILE A 1 401 ? 16.723 -4.500 -31.307 1.00 82.44 401 ILE A N 1
ATOM 3210 C CA . ILE A 1 401 ? 15.701 -3.596 -31.859 1.00 82.44 401 ILE A CA 1
ATOM 3211 C C . ILE A 1 401 ? 16.353 -2.505 -32.714 1.00 82.44 401 ILE A C 1
ATOM 3213 O O . ILE A 1 401 ? 15.853 -2.175 -33.789 1.00 82.44 401 ILE A O 1
ATOM 3217 N N . HIS A 1 402 ? 17.481 -1.950 -32.263 1.00 84.94 402 HIS A N 1
ATOM 3218 C CA . HIS A 1 402 ? 18.219 -0.947 -33.019 1.00 84.94 402 HIS A CA 1
ATOM 3219 C C . HIS A 1 402 ? 18.746 -1.525 -34.335 1.00 84.94 402 HIS A C 1
ATOM 3221 O O . HIS A 1 402 ? 18.555 -0.909 -35.386 1.00 84.94 402 HIS A O 1
ATOM 3227 N N . ALA A 1 403 ? 19.343 -2.721 -34.295 1.00 87.25 403 ALA A N 1
ATOM 3228 C CA . ALA A 1 403 ? 19.865 -3.364 -35.491 1.00 87.25 403 ALA A CA 1
ATOM 3229 C C . ALA A 1 403 ? 18.763 -3.728 -36.493 1.00 87.25 403 ALA A C 1
ATOM 3231 O O . ALA A 1 403 ? 18.859 -3.378 -37.670 1.00 87.25 403 ALA A O 1
ATOM 3232 N N . GLU A 1 404 ? 17.670 -4.319 -36.012 1.00 86.94 404 GLU A N 1
ATOM 3233 C CA . GLU A 1 404 ? 16.487 -4.623 -36.816 1.00 86.94 404 GLU A CA 1
ATOM 3234 C C . GLU A 1 404 ? 15.888 -3.348 -37.433 1.00 86.94 404 GLU A C 1
ATOM 3236 O O . GLU A 1 404 ? 15.585 -3.304 -38.624 1.00 86.94 404 GLU A O 1
ATOM 3241 N N . GLY A 1 405 ? 15.777 -2.271 -36.651 1.00 88.44 405 GLY A N 1
ATOM 3242 C CA . GLY A 1 405 ? 15.275 -0.983 -37.122 1.00 88.44 405 GLY A CA 1
ATOM 3243 C C . GLY A 1 405 ? 16.165 -0.341 -38.190 1.00 88.44 405 GLY A C 1
ATOM 3244 O O . GLY A 1 405 ? 15.650 0.237 -39.148 1.00 88.44 405 GLY A O 1
ATOM 3245 N N . MET A 1 406 ? 17.491 -0.444 -38.062 1.00 87.06 406 MET A N 1
ATOM 3246 C CA . MET A 1 406 ? 18.423 0.023 -39.094 1.00 87.06 406 MET A CA 1
ATOM 3247 C C . MET A 1 406 ? 18.294 -0.797 -40.378 1.00 87.06 406 MET A C 1
ATOM 3249 O O . MET A 1 406 ? 18.185 -0.209 -41.453 1.00 87.06 406 MET A O 1
ATOM 3253 N N . LEU A 1 407 ? 18.241 -2.127 -40.272 1.00 87.88 407 LEU A N 1
ATOM 3254 C CA . LEU A 1 407 ? 18.079 -3.012 -41.426 1.00 87.88 407 LEU A CA 1
ATOM 3255 C C . LEU A 1 407 ? 16.741 -2.791 -42.139 1.00 87.88 407 LEU A C 1
ATOM 3257 O O . LEU A 1 407 ? 16.729 -2.728 -43.365 1.00 87.88 407 LEU A O 1
ATOM 3261 N N . LYS A 1 408 ? 15.637 -2.585 -41.405 1.00 88.19 408 LYS A N 1
ATOM 3262 C CA . LYS A 1 408 ? 14.332 -2.227 -41.993 1.00 88.19 408 LYS A CA 1
ATOM 3263 C C . LYS A 1 408 ? 14.428 -0.940 -42.812 1.00 88.19 408 LYS A C 1
ATOM 3265 O O . LYS A 1 408 ? 14.111 -0.951 -43.997 1.00 88.19 408 LYS A O 1
ATOM 3270 N N . ARG A 1 409 ? 14.978 0.131 -42.224 1.00 85.31 409 ARG A N 1
ATOM 3271 C CA . ARG A 1 409 ? 15.157 1.422 -42.916 1.00 85.31 409 ARG A CA 1
ATOM 3272 C C . ARG A 1 409 ? 16.051 1.320 -44.151 1.00 85.31 409 ARG A C 1
ATOM 3274 O O . ARG A 1 409 ? 15.794 2.006 -45.137 1.00 85.31 409 ARG A O 1
ATOM 3281 N N . LEU A 1 410 ? 17.114 0.517 -44.099 1.00 83.81 410 LEU A N 1
ATOM 3282 C CA . LEU A 1 410 ? 17.995 0.305 -45.249 1.00 83.81 410 LEU A CA 1
ATOM 3283 C C . LEU A 1 410 ? 17.311 -0.524 -46.331 1.00 83.81 410 LEU A C 1
ATOM 3285 O O . LEU A 1 410 ? 17.344 -0.127 -47.490 1.00 83.81 410 LEU A O 1
ATOM 3289 N N . GLY A 1 411 ? 16.631 -1.606 -45.956 1.00 84.25 411 GLY A N 1
ATOM 3290 C CA . GLY A 1 411 ? 15.856 -2.428 -46.879 1.00 84.25 411 GLY A CA 1
ATOM 3291 C C . GLY A 1 411 ? 14.776 -1.628 -47.605 1.00 84.25 411 GLY A C 1
ATOM 3292 O O . GLY A 1 411 ? 14.649 -1.753 -48.820 1.00 84.25 411 GLY A O 1
ATOM 3293 N N . ASP A 1 412 ? 14.050 -0.759 -46.897 1.00 83.88 412 ASP A N 1
ATOM 3294 C CA . ASP A 1 412 ? 13.040 0.118 -47.501 1.00 83.88 412 ASP A CA 1
ATOM 3295 C C . ASP A 1 412 ? 13.660 1.101 -48.499 1.00 83.88 412 ASP A C 1
ATOM 3297 O O . ASP A 1 412 ? 13.133 1.293 -49.592 1.00 83.88 412 ASP A O 1
ATOM 3301 N N . LYS A 1 413 ? 14.818 1.685 -48.169 1.00 78.94 413 LYS A N 1
ATOM 3302 C CA . LYS A 1 413 ? 15.544 2.577 -49.085 1.00 78.94 413 LYS A CA 1
ATOM 3303 C C . LYS A 1 413 ? 16.055 1.843 -50.323 1.00 78.94 413 LYS A C 1
ATOM 3305 O O . LYS A 1 413 ? 15.887 2.361 -51.421 1.00 78.94 413 LYS A O 1
ATOM 3310 N N . CYS A 1 414 ? 16.616 0.642 -50.167 1.00 77.88 414 CYS A N 1
ATOM 3311 C CA . CYS A 1 414 ? 17.046 -0.186 -51.296 1.00 77.88 414 CYS A CA 1
ATOM 3312 C C . CYS A 1 414 ? 15.871 -0.508 -52.229 1.00 77.88 414 CYS A C 1
ATOM 3314 O O . CYS A 1 414 ? 16.006 -0.388 -53.443 1.00 77.88 414 CYS A O 1
ATOM 3316 N N . ARG A 1 415 ? 14.718 -0.890 -51.659 1.00 79.44 415 ARG A N 1
ATOM 3317 C CA . ARG A 1 415 ? 13.505 -1.244 -52.413 1.00 79.44 415 ARG A CA 1
ATOM 3318 C C . ARG A 1 415 ? 12.875 -0.050 -53.128 1.00 79.44 415 ARG A C 1
ATOM 3320 O O . ARG A 1 415 ? 12.413 -0.202 -54.250 1.00 79.44 415 ARG A O 1
ATOM 3327 N N . ASN A 1 416 ? 12.862 1.121 -52.493 1.00 74.75 416 ASN A N 1
ATOM 3328 C CA . ASN A 1 416 ? 12.182 2.303 -53.029 1.00 74.75 416 ASN A CA 1
ATOM 3329 C C . ASN A 1 416 ? 13.047 3.120 -53.998 1.00 74.75 416 ASN A C 1
ATOM 3331 O O . ASN A 1 416 ? 12.501 3.832 -54.834 1.00 74.75 416 ASN A O 1
ATOM 3335 N N . ALA A 1 417 ? 14.377 3.061 -53.876 1.00 65.81 417 ALA A N 1
ATOM 3336 C CA . ALA A 1 417 ? 15.284 3.900 -54.659 1.00 65.81 417 ALA A CA 1
ATOM 3337 C C . ALA A 1 417 ? 16.036 3.156 -55.776 1.00 65.81 417 ALA A C 1
ATOM 3339 O O . ALA A 1 417 ? 16.745 3.814 -56.532 1.00 65.81 417 ALA A O 1
ATOM 3340 N N . ASN A 1 418 ? 15.947 1.816 -55.870 1.00 64.19 418 ASN A N 1
ATOM 3341 C CA . ASN A 1 418 ? 16.807 0.987 -56.740 1.00 64.19 418 ASN A CA 1
ATOM 3342 C C . ASN A 1 418 ? 18.304 1.364 -56.654 1.00 64.19 418 ASN A C 1
ATOM 3344 O O . ASN A 1 418 ? 19.072 1.173 -57.594 1.00 64.19 418 ASN A O 1
ATOM 3348 N N . ALA A 1 419 ? 18.725 1.918 -55.517 1.00 62.28 419 ALA A N 1
ATOM 3349 C CA . ALA A 1 419 ? 20.057 2.448 -55.291 1.00 62.28 419 ALA A CA 1
ATOM 3350 C C . ALA A 1 419 ? 20.614 1.831 -54.012 1.00 62.28 419 ALA A C 1
ATOM 3352 O O . ALA A 1 419 ? 19.925 1.784 -52.986 1.00 62.28 419 ALA A O 1
ATOM 3353 N N . LEU A 1 420 ? 21.864 1.359 -54.066 1.00 62.31 420 LEU A N 1
ATOM 3354 C CA . LEU A 1 420 ? 22.542 0.882 -52.868 1.00 62.31 420 LEU A CA 1
ATOM 3355 C C . LEU A 1 420 ? 22.761 2.068 -51.915 1.00 62.31 420 LEU A C 1
ATOM 3357 O O . LEU A 1 420 ? 23.361 3.071 -52.312 1.00 62.31 420 LEU A O 1
ATOM 3361 N N . PRO A 1 421 ? 22.298 1.985 -50.660 1.00 64.81 421 PRO A N 1
ATOM 3362 C CA . PRO A 1 421 ? 22.515 3.040 -49.693 1.00 64.81 421 PRO A CA 1
ATOM 3363 C C . PRO A 1 421 ? 24.011 3.138 -49.382 1.00 64.81 421 PRO A C 1
ATOM 3365 O O . PRO A 1 421 ? 24.683 2.128 -49.178 1.00 64.81 421 PRO A O 1
ATOM 3368 N N . HIS A 1 422 ? 24.528 4.367 -49.322 1.00 70.62 422 HIS A N 1
ATOM 3369 C CA . HIS A 1 422 ? 25.911 4.634 -48.935 1.00 70.62 422 HIS A CA 1
ATOM 3370 C C . HIS A 1 422 ? 26.076 4.398 -47.428 1.00 70.62 422 HIS A C 1
ATOM 3372 O O . HIS A 1 422 ? 25.940 5.307 -46.610 1.00 70.62 422 HIS A O 1
ATOM 3378 N N . VAL A 1 423 ? 26.284 3.138 -47.055 1.00 75.38 423 VAL A N 1
ATOM 3379 C CA . VAL A 1 423 ? 26.539 2.698 -45.683 1.00 75.38 423 VAL A CA 1
ATOM 3380 C C . VAL A 1 423 ? 27.850 1.939 -45.674 1.00 75.38 423 VAL A C 1
ATOM 3382 O O . VAL A 1 423 ? 28.139 1.169 -46.587 1.00 75.38 423 VAL A O 1
ATOM 3385 N N . ASN A 1 424 ? 28.645 2.150 -44.629 1.00 82.00 424 ASN A N 1
ATOM 3386 C CA . ASN A 1 424 ? 29.861 1.384 -44.415 1.00 82.00 424 ASN A CA 1
ATOM 3387 C C . ASN A 1 424 ? 29.523 -0.119 -44.341 1.00 82.00 424 ASN A C 1
ATOM 3389 O O . ASN A 1 424 ? 28.721 -0.532 -43.501 1.00 82.00 424 ASN A O 1
ATOM 3393 N N . ALA A 1 425 ? 30.144 -0.923 -45.209 1.00 80.12 425 ALA A N 1
ATOM 3394 C CA . ALA A 1 425 ? 29.917 -2.366 -45.284 1.00 80.12 425 ALA A CA 1
ATOM 3395 C C . ALA A 1 425 ? 30.157 -3.069 -43.936 1.00 80.12 425 ALA A C 1
ATOM 3397 O O . ALA A 1 425 ? 29.367 -3.920 -43.545 1.00 80.12 425 ALA A O 1
ATOM 3398 N N . GLY A 1 426 ? 31.151 -2.624 -43.160 1.00 82.94 426 GLY A N 1
ATOM 3399 C CA . GLY A 1 426 ? 31.427 -3.167 -41.830 1.00 82.94 426 GLY A CA 1
ATOM 3400 C C . GLY A 1 426 ? 30.307 -2.903 -40.820 1.00 82.94 426 GLY A C 1
ATOM 3401 O O . GLY A 1 426 ? 30.031 -3.746 -39.972 1.00 82.94 426 GLY A O 1
ATOM 3402 N N . VAL A 1 427 ? 29.597 -1.774 -40.929 1.00 83.25 427 VAL A N 1
ATOM 3403 C CA . VAL A 1 427 ? 28.412 -1.514 -40.093 1.00 83.25 427 VAL A CA 1
ATOM 3404 C C . VAL A 1 427 ? 27.289 -2.472 -40.479 1.00 83.25 427 VAL A C 1
ATOM 3406 O O . VAL A 1 427 ? 26.669 -3.066 -39.602 1.00 83.25 427 VAL A O 1
ATOM 3409 N N . LEU A 1 428 ? 27.052 -2.669 -41.778 1.00 84.06 428 LEU A N 1
ATOM 3410 C CA . LEU A 1 428 ? 26.031 -3.600 -42.257 1.00 84.06 428 LEU A CA 1
ATOM 3411 C C . LEU A 1 428 ? 26.318 -5.043 -41.812 1.00 84.06 428 LEU A C 1
ATOM 3413 O O . LEU A 1 428 ? 25.408 -5.714 -41.326 1.00 84.06 428 LEU A O 1
ATOM 3417 N N . ASP A 1 429 ? 27.574 -5.483 -41.892 1.00 85.31 429 ASP A N 1
ATOM 3418 C CA . ASP A 1 429 ? 28.001 -6.810 -41.443 1.00 85.31 429 ASP A CA 1
ATOM 3419 C C . ASP A 1 429 ? 27.763 -7.014 -39.945 1.00 85.31 429 ASP A C 1
ATOM 3421 O O . ASP A 1 429 ? 27.265 -8.064 -39.530 1.00 85.31 429 ASP A O 1
ATOM 3425 N N . VAL A 1 430 ? 28.042 -6.001 -39.117 1.00 86.75 430 VAL A N 1
ATOM 3426 C CA . VAL A 1 430 ? 27.775 -6.084 -37.675 1.00 86.75 430 VAL A CA 1
ATOM 3427 C C . VAL A 1 430 ? 26.274 -6.125 -37.387 1.00 86.75 430 VAL A C 1
ATOM 3429 O O . VAL A 1 430 ? 25.839 -6.931 -36.563 1.00 86.75 430 VAL A O 1
ATOM 3432 N N . LEU A 1 431 ? 25.466 -5.308 -38.068 1.00 87.06 431 LEU A N 1
ATOM 3433 C CA . LEU A 1 431 ? 24.008 -5.317 -37.908 1.00 87.06 431 LEU A CA 1
ATOM 3434 C C . LEU A 1 431 ? 23.409 -6.676 -38.293 1.00 87.06 431 LEU A C 1
ATOM 3436 O O . LEU A 1 431 ? 22.604 -7.229 -37.542 1.00 87.06 431 LEU A O 1
ATOM 3440 N N . LEU A 1 432 ? 23.839 -7.242 -39.424 1.00 87.44 432 LEU A N 1
ATOM 3441 C CA . LEU A 1 432 ? 23.418 -8.568 -39.877 1.00 87.44 432 LEU A CA 1
ATOM 3442 C C . LEU A 1 432 ? 23.878 -9.666 -38.916 1.00 87.44 432 LEU A C 1
ATOM 3444 O O . LEU A 1 432 ? 23.084 -10.538 -38.571 1.00 87.44 432 LEU A O 1
ATOM 3448 N N . SER A 1 433 ? 25.123 -9.609 -38.441 1.00 88.19 433 SER A N 1
ATOM 3449 C CA . SER A 1 433 ? 25.664 -10.552 -37.455 1.00 88.19 433 SER A CA 1
ATOM 3450 C C . SER A 1 433 ? 24.860 -10.537 -36.151 1.00 88.19 433 SER A C 1
ATOM 3452 O O . SER A 1 433 ? 24.496 -11.586 -35.624 1.00 88.19 433 SER A O 1
ATOM 3454 N N . VAL A 1 434 ? 24.490 -9.351 -35.664 1.00 85.19 434 VAL A N 1
ATOM 3455 C CA . VAL A 1 434 ? 23.680 -9.177 -34.448 1.00 85.19 434 VAL A CA 1
ATOM 3456 C C . VAL A 1 434 ? 22.275 -9.754 -34.624 1.00 85.19 434 VAL A C 1
ATOM 3458 O O . VAL A 1 434 ? 21.788 -10.441 -33.727 1.00 85.19 434 VAL A O 1
ATOM 3461 N N . CYS A 1 435 ? 21.631 -9.532 -35.772 1.00 84.81 435 CYS A N 1
ATOM 3462 C CA . CYS A 1 435 ? 20.316 -10.108 -36.060 1.00 84.81 435 CYS A CA 1
ATOM 3463 C C . CYS A 1 435 ? 20.363 -11.632 -36.261 1.00 84.81 435 CYS A C 1
ATOM 3465 O O . CYS A 1 435 ? 19.517 -12.324 -35.701 1.00 84.81 435 CYS A O 1
ATOM 3467 N N . ARG A 1 436 ? 21.371 -12.172 -36.963 1.00 85.31 436 ARG A N 1
ATOM 3468 C CA . ARG A 1 436 ? 21.563 -13.630 -37.102 1.00 85.31 436 ARG A CA 1
ATOM 3469 C C . ARG A 1 436 ? 21.773 -14.293 -35.748 1.00 85.31 436 ARG A C 1
ATOM 3471 O O . ARG A 1 436 ? 21.099 -15.258 -35.420 1.00 85.31 436 ARG A O 1
ATOM 3478 N N . LYS A 1 437 ? 22.623 -13.700 -34.910 1.00 82.62 437 LYS A N 1
ATOM 3479 C CA . LYS A 1 437 ? 22.877 -14.208 -33.563 1.00 82.62 437 LYS A CA 1
ATOM 3480 C C . LYS A 1 437 ? 21.635 -14.174 -32.671 1.00 82.62 437 LYS A C 1
ATOM 3482 O O . LYS A 1 437 ? 21.471 -15.037 -31.817 1.00 82.62 437 LYS A O 1
ATOM 3487 N N . ARG A 1 438 ? 20.742 -13.195 -32.863 1.00 78.25 438 ARG A N 1
ATOM 3488 C CA . ARG A 1 438 ? 19.428 -13.190 -32.202 1.00 78.25 438 ARG A CA 1
ATOM 3489 C C . ARG A 1 438 ? 18.592 -14.390 -32.636 1.00 78.25 438 ARG A C 1
ATOM 3491 O O . ARG A 1 438 ? 18.059 -15.047 -31.757 1.00 78.25 438 ARG A O 1
ATOM 3498 N N . GLN A 1 439 ? 18.499 -14.653 -33.939 1.00 79.44 439 GLN A N 1
ATOM 3499 C CA . GLN A 1 439 ? 17.731 -15.778 -34.489 1.00 79.44 439 GLN A CA 1
ATOM 3500 C C . GLN A 1 439 ? 18.305 -17.138 -34.072 1.00 79.44 439 GLN A C 1
ATOM 3502 O O . GLN A 1 439 ? 17.551 -18.077 -33.865 1.00 79.44 439 GLN A O 1
ATOM 3507 N N . GLU A 1 440 ? 19.622 -17.249 -33.886 1.00 80.75 440 GLU A N 1
ATOM 3508 C CA . GLU A 1 440 ? 20.249 -18.456 -33.323 1.00 80.75 440 GLU A CA 1
ATOM 3509 C C . GLU A 1 440 ? 19.866 -18.684 -31.851 1.00 80.75 440 GLU A C 1
ATOM 3511 O O . GLU A 1 440 ? 19.741 -19.820 -31.405 1.00 80.75 440 GLU A O 1
ATOM 3516 N N . ILE A 1 441 ? 19.712 -17.600 -31.085 1.00 72.50 441 ILE A N 1
ATOM 3517 C CA . ILE A 1 441 ? 19.458 -17.634 -29.639 1.00 72.50 441 ILE A CA 1
ATOM 3518 C C . ILE A 1 441 ? 17.965 -17.790 -29.320 1.00 72.50 441 ILE A C 1
ATOM 3520 O O . ILE A 1 441 ? 17.595 -18.561 -28.439 1.00 72.50 441 ILE A O 1
ATOM 3524 N N . LEU A 1 442 ? 17.121 -17.023 -30.002 1.00 70.19 442 LEU A N 1
ATOM 3525 C CA . LEU A 1 442 ? 15.669 -17.135 -29.978 1.00 70.19 442 LEU A CA 1
ATOM 3526 C C . LEU A 1 442 ? 15.199 -17.188 -31.432 1.00 70.19 442 LEU A C 1
ATOM 3528 O O . LEU A 1 442 ? 15.002 -16.126 -32.035 1.00 70.19 442 LEU A O 1
ATOM 3532 N N . PRO A 1 443 ? 15.055 -18.391 -31.999 1.00 70.69 443 PRO A N 1
ATOM 3533 C CA . PRO A 1 443 ? 14.454 -18.539 -33.309 1.00 70.69 443 PRO A CA 1
ATOM 3534 C C . PRO A 1 443 ? 12.987 -18.080 -33.289 1.00 70.69 443 PRO A C 1
ATOM 3536 O O . PRO A 1 443 ? 12.335 -18.009 -32.239 1.00 70.69 443 PRO A O 1
ATOM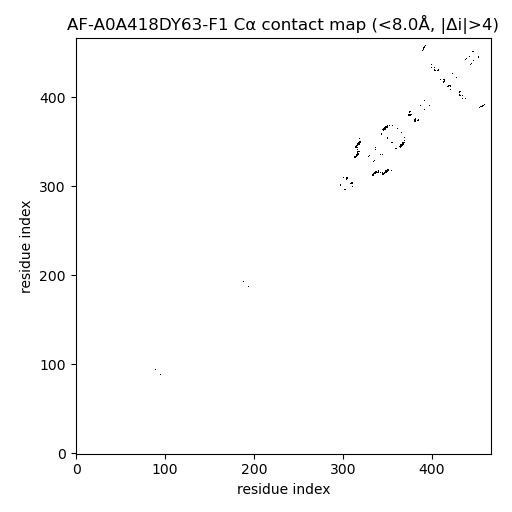 3539 N N . ASP A 1 444 ? 12.503 -17.654 -34.456 1.00 65.69 444 ASP A N 1
ATOM 3540 C CA . ASP A 1 444 ? 11.228 -16.938 -34.591 1.00 65.69 444 ASP A CA 1
ATOM 3541 C C . ASP A 1 444 ? 10.028 -17.814 -34.167 1.00 65.69 444 ASP A C 1
ATOM 3543 O O . ASP A 1 444 ? 9.051 -17.315 -33.618 1.00 65.69 444 ASP A O 1
ATOM 3547 N N . ASP A 1 445 ? 10.154 -19.138 -34.279 1.00 64.56 445 ASP A N 1
ATOM 3548 C CA . ASP A 1 445 ? 9.201 -20.140 -33.786 1.00 64.56 445 ASP A CA 1
ATOM 3549 C C . ASP A 1 445 ? 9.041 -20.153 -32.255 1.00 64.56 445 ASP A C 1
ATOM 3551 O O . ASP A 1 445 ? 7.985 -20.529 -31.750 1.00 64.56 445 ASP A O 1
ATOM 3555 N N . ILE A 1 446 ? 10.058 -19.720 -31.506 1.00 63.38 446 ILE A N 1
ATOM 3556 C CA . ILE A 1 446 ? 10.001 -19.551 -30.048 1.00 63.38 446 ILE A CA 1
ATOM 3557 C C . ILE A 1 446 ? 9.434 -18.171 -29.686 1.00 63.38 446 ILE A C 1
ATOM 3559 O O . ILE A 1 446 ? 8.678 -18.058 -28.723 1.00 63.38 446 ILE A O 1
ATOM 3563 N N . LEU A 1 447 ? 9.764 -17.124 -30.451 1.00 58.25 447 LEU A N 1
ATOM 3564 C CA . LEU A 1 447 ? 9.256 -15.760 -30.228 1.00 58.25 447 LEU A CA 1
ATOM 3565 C C . LEU A 1 447 ? 7.762 -15.620 -30.541 1.00 58.25 447 LEU A C 1
ATOM 3567 O O . LEU A 1 447 ? 7.058 -14.904 -29.827 1.00 58.25 447 LEU A O 1
ATOM 3571 N N . ASP A 1 448 ? 7.292 -16.314 -31.574 1.00 56.47 448 ASP A N 1
ATOM 3572 C CA . ASP A 1 448 ? 5.901 -16.275 -32.027 1.00 56.47 448 ASP A CA 1
ATOM 3573 C C . ASP A 1 448 ? 5.018 -17.313 -31.316 1.00 56.47 448 ASP A C 1
ATOM 3575 O O . ASP A 1 448 ? 3.797 -17.324 -31.497 1.00 56.47 448 ASP A O 1
ATOM 3579 N N . ASN A 1 449 ? 5.604 -18.175 -30.475 1.00 55.00 449 ASN A N 1
ATOM 3580 C CA . ASN A 1 449 ? 4.868 -19.164 -29.699 1.00 55.00 449 ASN A CA 1
ATOM 3581 C C . ASN A 1 449 ? 4.461 -18.604 -28.322 1.00 55.00 449 ASN A C 1
ATOM 3583 O O . ASN A 1 449 ? 5.290 -18.522 -27.412 1.00 55.00 449 ASN A O 1
ATOM 3587 N N . PRO A 1 450 ? 3.168 -18.306 -28.094 1.00 52.34 450 PRO A N 1
ATOM 3588 C CA . PRO A 1 450 ? 2.689 -17.771 -26.820 1.00 52.34 450 PRO A CA 1
ATOM 3589 C C . PRO A 1 450 ? 2.827 -18.758 -25.646 1.00 52.34 450 PRO A C 1
ATOM 3591 O O . PRO A 1 450 ? 2.640 -18.365 -24.495 1.00 52.34 450 PRO A O 1
ATOM 3594 N N . LEU A 1 451 ? 3.142 -20.031 -25.915 1.00 52.88 451 LEU A N 1
ATOM 3595 C CA . LEU A 1 451 ? 3.361 -21.081 -24.917 1.00 52.88 451 LEU A CA 1
ATOM 3596 C C . LEU A 1 451 ? 4.843 -21.302 -24.583 1.00 52.88 451 LEU A C 1
ATOM 3598 O O . LEU A 1 451 ? 5.147 -22.078 -23.676 1.00 52.88 451 LEU A O 1
ATOM 3602 N N . ALA A 1 452 ? 5.769 -20.628 -25.270 1.00 55.78 452 ALA A N 1
ATOM 3603 C CA . ALA A 1 452 ? 7.201 -20.718 -25.004 1.00 55.78 452 ALA A CA 1
ATOM 3604 C C . ALA A 1 452 ? 7.585 -19.906 -23.750 1.00 55.78 452 ALA A C 1
ATOM 3606 O O . ALA A 1 452 ? 8.225 -18.861 -23.809 1.00 55.78 452 ALA A O 1
ATOM 3607 N N . CYS A 1 453 ? 7.166 -20.377 -22.577 1.00 45.78 453 CYS A N 1
ATOM 3608 C CA . CYS A 1 453 ? 7.607 -19.850 -21.289 1.00 45.78 453 CYS A CA 1
ATOM 3609 C C . CYS A 1 453 ? 8.774 -20.693 -20.751 1.00 45.78 453 CYS A C 1
ATOM 3611 O O . CYS A 1 453 ? 8.641 -21.909 -20.638 1.00 45.78 453 CYS A O 1
ATOM 3613 N N . GLY A 1 454 ? 9.881 -20.053 -20.347 1.00 51.28 454 GLY A N 1
ATOM 3614 C CA . GLY A 1 454 ? 10.938 -20.708 -19.557 1.00 51.28 454 GLY A CA 1
ATOM 3615 C C . GLY A 1 454 ? 12.328 -20.826 -20.190 1.00 51.28 454 GLY A C 1
ATOM 3616 O O . GLY A 1 454 ? 13.125 -21.620 -19.705 1.00 51.28 454 GLY A O 1
ATOM 3617 N N . THR A 1 455 ? 12.663 -20.063 -21.233 1.00 49.56 455 THR A N 1
ATOM 3618 C CA . THR A 1 455 ? 14.043 -20.046 -21.750 1.00 49.56 455 THR A CA 1
ATOM 3619 C C . THR A 1 455 ? 14.996 -19.330 -20.786 1.00 49.56 455 THR A C 1
ATOM 3621 O O . THR A 1 455 ? 14.749 -18.188 -20.377 1.00 49.56 455 THR A O 1
ATOM 3624 N N . ASP A 1 456 ? 16.095 -20.002 -20.439 1.00 45.62 456 ASP A N 1
ATOM 3625 C CA . ASP A 1 456 ? 17.132 -19.497 -19.540 1.00 45.62 456 ASP A CA 1
ATOM 3626 C C . ASP A 1 456 ? 17.735 -18.166 -20.015 1.00 45.62 456 ASP A C 1
ATOM 3628 O O . ASP A 1 456 ? 17.842 -17.871 -21.207 1.00 45.62 456 ASP A O 1
ATOM 3632 N N . ALA A 1 457 ? 18.144 -17.331 -19.057 1.00 43.59 457 ALA A N 1
ATOM 3633 C CA . ALA A 1 457 ? 18.720 -16.022 -19.338 1.00 43.59 457 ALA A CA 1
ATOM 3634 C C . ALA A 1 457 ? 20.089 -16.150 -20.028 1.00 43.59 457 ALA A C 1
ATOM 3636 O O . ALA A 1 457 ? 21.099 -16.442 -19.389 1.00 43.59 457 ALA A O 1
ATOM 3637 N N . ILE A 1 458 ? 20.145 -15.853 -21.327 1.00 47.97 458 ILE A N 1
ATOM 3638 C CA . ILE A 1 458 ? 21.401 -15.844 -22.083 1.00 47.97 458 ILE A CA 1
ATOM 3639 C C . ILE A 1 458 ? 22.107 -14.499 -21.874 1.00 47.97 458 ILE A C 1
ATOM 3641 O O . ILE A 1 458 ? 21.731 -13.459 -22.421 1.00 47.97 458 ILE A O 1
ATOM 3645 N N . HIS A 1 459 ? 23.149 -14.518 -21.044 1.00 42.34 459 HIS A N 1
ATOM 3646 C CA . HIS A 1 459 ? 24.050 -13.389 -20.836 1.00 42.34 459 HIS A CA 1
ATOM 3647 C C . HIS A 1 459 ? 25.142 -13.411 -21.908 1.00 42.34 459 HIS A C 1
ATOM 3649 O O . HIS A 1 459 ? 25.905 -14.368 -21.996 1.00 42.34 459 HIS A O 1
ATOM 3655 N N . MET A 1 460 ? 25.267 -12.344 -22.699 1.00 46.12 460 MET A N 1
ATOM 3656 C CA . MET A 1 460 ? 26.415 -12.178 -23.595 1.00 46.12 460 MET A CA 1
ATOM 3657 C C . MET A 1 460 ? 27.122 -10.846 -23.372 1.00 46.12 460 MET A C 1
ATOM 3659 O O . MET A 1 460 ? 26.513 -9.834 -23.036 1.00 46.12 460 MET A O 1
ATOM 3663 N N . LEU A 1 461 ? 28.435 -10.851 -23.567 1.00 41.75 461 LEU A N 1
ATOM 3664 C CA . LEU A 1 461 ? 29.288 -9.671 -23.545 1.00 41.75 461 LEU A CA 1
ATOM 3665 C C . LEU A 1 461 ? 29.708 -9.397 -24.989 1.00 41.75 461 LEU A C 1
ATOM 3667 O O . LEU A 1 461 ? 30.403 -10.205 -25.592 1.00 41.75 461 LEU A O 1
ATOM 3671 N N . PHE A 1 462 ? 29.269 -8.281 -25.565 1.00 49.12 462 PHE A N 1
ATOM 3672 C CA . PHE A 1 462 ? 29.806 -7.783 -26.834 1.00 49.12 462 PHE A CA 1
ATOM 3673 C C . PHE A 1 462 ? 30.084 -6.290 -26.697 1.00 49.12 462 PHE A C 1
ATOM 3675 O O . PHE A 1 462 ? 29.229 -5.550 -26.204 1.00 49.12 462 PHE A O 1
ATOM 3682 N N . ASN A 1 463 ? 31.249 -5.859 -27.169 1.00 50.69 463 ASN A N 1
ATOM 3683 C CA . ASN A 1 463 ? 31.719 -4.483 -27.091 1.00 50.69 463 ASN A CA 1
ATOM 3684 C C . ASN A 1 463 ? 31.049 -3.632 -28.191 1.00 50.69 463 ASN A C 1
ATOM 3686 O O . ASN A 1 463 ? 31.220 -3.921 -29.369 1.00 50.69 463 ASN A O 1
ATOM 3690 N N . TRP A 1 464 ? 30.234 -2.644 -27.807 1.00 51.44 464 TRP A N 1
ATOM 3691 C CA . TRP A 1 464 ? 29.459 -1.771 -28.717 1.00 51.44 464 TRP A CA 1
ATOM 3692 C C . TRP A 1 464 ? 29.839 -0.292 -28.603 1.00 51.44 464 TRP A C 1
ATOM 3694 O O . TRP A 1 464 ? 29.168 0.554 -29.172 1.00 51.44 464 TRP A O 1
ATOM 3704 N N . GLY A 1 465 ? 30.914 0.044 -27.884 1.00 47.75 465 GLY A N 1
ATOM 3705 C CA . GLY A 1 465 ? 31.305 1.441 -27.657 1.00 47.75 465 GLY A CA 1
ATOM 3706 C C . GLY A 1 465 ? 31.769 2.215 -28.901 1.00 47.75 465 GLY A C 1
ATOM 3707 O O . GLY A 1 465 ? 32.178 3.358 -28.748 1.00 47.75 465 GLY A O 1
ATOM 3708 N N . ALA A 1 466 ? 31.744 1.610 -30.093 1.00 45.34 466 ALA A N 1
ATOM 3709 C CA . ALA A 1 466 ? 32.295 2.169 -31.330 1.00 45.34 466 ALA A CA 1
ATOM 3710 C C . ALA A 1 466 ? 31.354 2.075 -32.555 1.00 45.34 466 ALA A C 1
ATOM 3712 O O . ALA A 1 466 ? 31.808 2.299 -33.675 1.00 45.34 466 ALA A O 1
ATOM 3713 N N . ILE A 1 467 ? 30.073 1.735 -32.357 1.00 42.84 467 ILE A N 1
ATOM 3714 C CA . ILE A 1 467 ? 29.003 1.795 -33.377 1.00 42.84 467 ILE A CA 1
ATOM 3715 C C . ILE A 1 467 ? 28.029 2.878 -32.941 1.00 42.84 467 ILE A C 1
ATOM 3717 O O . ILE A 1 467 ? 27.622 3.680 -33.807 1.00 42.84 467 ILE A O 1
#

pLDDT: mean 70.97, std 19.87, range [28.41, 97.75]

Radius of gyration: 42.16 Å; Cα contacts (8 Å, |Δi|>4): 149; chains: 1; bounding box: 115×83×125 Å

Sequence (467 aa):
MYPGSYTETVVDVKLDKNQQFIKDLEDKKRKAREDDQAKADKQRRLRLKLRKSILQRAASIRTTDVGGGADDVESSQPQDETAEAPEEAVTDDERRAKAGAQKKLLQKQQALLEGLKAKREKDAEDAEMERQKALKKKELTRKASLGTTEVPSRMQEALEKFNQAAAAAGSAVSAVRVKKEEKDDVSSLTPDEREKRSIKKKQVEYLQKLADERKQRQVDDDEKNELVRQKRAKVREEALLKHEAAKAEKLAAAAADELTSSQVVEVEEAKPKVNVEAMVSRLSKLKTSEAQLVPEAKDFTSWKKRNGVALDTKVFCLTGWYPVIKETLEKRGWHHNPDRNSPYFDLKWALKSDDLKSVKLNDDQLVNHFLQNTAITTKSGLLHNLRKYATQSYYMYFRYIHAEGMLKRLGDKCRNANALPHVNAGVLDVLLSVCRKRQEILPDDILDNPLACGTDAIHMLFNWGAI

Organism: Aphanomyces astaci (NCBI:txid112090)

Mean predicted aligned error: 24.63 Å

Foldseek 3Di:
DDDDDDDPVVVVVVVVVVVVVVVVVVVVVVVVVVVVVVVVVVVVVVVVVVVVVVVVVVVVVVVVPDDDDDDDDDDDDDDDDDDDDDDDPDDPVNVVVVVVVVVVVVVVVVVVVVVVVVVVVVVVVVVVVVVVVVVVVVVVVVVVVPPDDDDDPPVVVVVVVVVVVVVVVVPPPPPDDDDDDDDDDPPDDDPVNVVVVVVVVVVVVVVVVVVVVVVVVVVVVVVVVVVVVVVVVVVVVVVVVVVVVVVVVVVVVVVVVVVPPPDDDDDDDDDDDDPVVVVVVVVVVCVVVVVPDDPQQPDLQSVCVVVVHDPPAFEEEEADDDVPVVVVNVVVRHHYDDPLPDLHGQEYEYPDLVSCPPHDDDPSHYYPDDNPCCLCPPPVSVCVVCCLFVQEDPVLVVLLVVLVVVVVVQVVCCVPPVDRDPDDVVVVVVSVVSNVVVCVQQNVVLVPDPPNTDDDRDDDDDDDPDD

Secondary structure (DSSP, 8-state):
-----SSSHHHHHHHHHHHHHHHHHHHHHHHHHHHHHHHHHHHHHHHHHHHHHHHHHHHHHHHHS--------------------------HHHHHHHHHHHHHHHHHHHHHHHHHHHHHHHHHHHHHHHHHHHHHHHHHHHHHHS-S-PPPTHHHHHHHHHHHHHHHHTTSSS-----------SS---HHHHHHHHHHHHHHHHHHHHHHHHHHHHHHHHHHHHHHHHHHHHHHHHHHHHHHHHHHHHHHHHHHHHTS---------------HHHHHHHHHHHHHHGGGS----SSHHHHHHHTT--TTS-EEEEES--HHHHHHHHHTT-EEE--TT-S--SEEEESSGGGGTT----TT-EESS-TTTHHHHSHHHHHHHHHTT----HHHHHHHHHHHHHHHHHHHHHHHHSS-----HHHHHHHHHHHHHHHHHS-HHHHS-TT-------------TT-